Protein AF-A0A6N2K6D7-F1 (afdb_monomer_lite)

Structure (mmCIF, N/CA/C/O backbone):
data_AF-A0A6N2K6D7-F1
#
_entry.id   AF-A0A6N2K6D7-F1
#
loop_
_atom_site.group_PDB
_atom_site.id
_atom_site.type_symbol
_atom_site.label_atom_id
_atom_site.label_alt_id
_atom_site.label_comp_id
_atom_site.label_asym_id
_atom_site.label_entity_id
_atom_site.label_seq_id
_atom_site.pdbx_PDB_ins_code
_atom_site.Cartn_x
_atom_site.Cartn_y
_atom_site.Cartn_z
_atom_site.occupancy
_atom_site.B_iso_or_equiv
_atom_site.auth_seq_id
_atom_site.auth_comp_id
_atom_site.auth_asym_id
_atom_site.auth_atom_id
_atom_site.pdbx_PDB_model_num
ATOM 1 N N . MET A 1 1 ? 7.781 20.503 -32.971 1.00 40.53 1 MET A N 1
ATOM 2 C CA . MET A 1 1 ? 6.773 20.881 -31.968 1.00 40.53 1 MET A CA 1
ATOM 3 C C . MET A 1 1 ? 7.507 21.522 -30.807 1.00 40.53 1 MET A C 1
ATOM 5 O O . MET A 1 1 ? 8.327 20.863 -30.179 1.00 40.53 1 MET A O 1
ATOM 9 N N . THR A 1 2 ? 7.338 22.824 -30.613 1.00 32.34 2 THR A N 1
ATOM 10 C CA . THR A 1 2 ? 7.992 23.568 -29.524 1.00 32.34 2 THR A CA 1
ATOM 11 C C . THR A 1 2 ? 7.182 23.429 -28.230 1.00 32.34 2 THR A C 1
ATOM 13 O O . THR A 1 2 ? 5.975 23.214 -28.271 1.00 32.34 2 THR A O 1
ATOM 16 N N . MET A 1 3 ? 7.815 23.563 -27.060 1.00 35.16 3 MET A N 1
ATOM 17 C CA . MET A 1 3 ? 7.154 23.449 -25.742 1.00 35.16 3 MET A CA 1
ATOM 18 C C . MET A 1 3 ? 5.963 24.422 -25.580 1.00 35.16 3 MET A C 1
ATOM 20 O O . MET A 1 3 ? 5.020 24.144 -24.845 1.00 35.16 3 MET A O 1
ATOM 24 N N . LYS A 1 4 ? 5.963 25.522 -26.348 1.00 29.80 4 LYS A N 1
ATOM 25 C CA . LYS A 1 4 ? 4.856 26.482 -26.451 1.00 29.80 4 LYS A CA 1
ATOM 26 C C . LYS A 1 4 ? 3.631 25.904 -27.178 1.00 29.80 4 LYS A C 1
ATOM 28 O O . LYS A 1 4 ? 2.514 26.183 -26.771 1.00 29.80 4 LYS A O 1
ATOM 33 N N . GLU A 1 5 ? 3.822 25.054 -28.186 1.00 34.78 5 GLU A N 1
ATOM 34 C CA . GLU A 1 5 ? 2.738 24.364 -28.910 1.00 34.78 5 GLU A CA 1
ATOM 35 C C . GLU A 1 5 ? 2.160 23.184 -28.108 1.00 34.78 5 GLU A C 1
ATOM 37 O O . GLU A 1 5 ? 0.982 22.873 -28.243 1.00 34.78 5 GLU A O 1
ATOM 42 N N . PHE A 1 6 ? 2.950 22.564 -27.220 1.00 40.53 6 PHE A N 1
ATOM 43 C CA . PHE A 1 6 ? 2.467 21.524 -26.297 1.00 40.53 6 PHE A CA 1
ATOM 44 C C . PHE A 1 6 ? 1.603 22.110 -25.160 1.00 40.53 6 PHE A C 1
ATOM 46 O O . PHE A 1 6 ? 0.633 21.487 -24.739 1.00 40.53 6 PHE A O 1
ATOM 53 N N . LEU A 1 7 ? 1.919 23.330 -24.702 1.00 35.28 7 LEU A N 1
ATOM 54 C CA . LEU A 1 7 ? 1.178 24.056 -23.658 1.00 35.28 7 LEU A CA 1
ATOM 55 C C . LEU A 1 7 ? 0.026 24.935 -24.185 1.00 35.28 7 LEU A C 1
ATOM 57 O O . LEU A 1 7 ? -0.863 25.263 -23.410 1.00 35.28 7 LEU A O 1
ATOM 61 N N . MET A 1 8 ? 0.021 25.334 -25.464 1.00 27.66 8 MET A N 1
ATOM 62 C CA . MET A 1 8 ? -1.064 26.133 -26.073 1.00 27.66 8 MET A CA 1
ATOM 63 C C . MET A 1 8 ? -2.051 25.316 -26.914 1.00 27.66 8 MET A C 1
ATOM 65 O O . MET A 1 8 ? -2.979 25.876 -27.496 1.00 27.66 8 MET A O 1
ATOM 69 N N . CYS A 1 9 ? -1.902 23.993 -26.954 1.00 25.78 9 CYS A N 1
ATOM 70 C CA . CYS A 1 9 ? -3.007 23.137 -27.362 1.00 25.78 9 CYS A CA 1
ATOM 71 C C . CYS A 1 9 ? -4.164 23.371 -26.361 1.00 25.78 9 CYS A C 1
ATOM 73 O O . CYS A 1 9 ? -3.881 23.435 -25.160 1.00 25.78 9 CYS A O 1
ATOM 75 N N . PRO A 1 10 ? -5.448 23.455 -26.769 1.00 28.27 10 PRO A N 1
ATOM 76 C CA . PRO A 1 10 ? -6.594 23.658 -25.858 1.00 28.27 10 PRO A CA 1
ATOM 77 C C . PRO A 1 10 ? -6.754 22.586 -24.755 1.00 28.27 10 PRO A C 1
ATOM 79 O O . PRO A 1 10 ? -7.702 22.606 -23.982 1.00 28.27 10 PRO A O 1
ATOM 82 N N . VAL A 1 11 ? -5.812 21.649 -24.676 1.00 35.25 11 VAL A N 1
ATOM 83 C CA . VAL A 1 11 ? -5.705 20.513 -23.764 1.00 35.25 11 VAL A CA 1
ATOM 84 C C . VAL A 1 11 ? -4.990 20.886 -22.444 1.00 35.25 11 VAL A C 1
ATOM 86 O O . VAL A 1 11 ? -4.997 20.110 -21.494 1.00 35.25 11 VAL A O 1
ATOM 89 N N . ALA A 1 12 ? -4.395 22.081 -22.322 1.00 31.38 12 ALA A N 1
ATOM 90 C CA . ALA A 1 12 ? -3.580 22.466 -21.157 1.00 31.38 12 ALA A CA 1
ATOM 91 C C . ALA A 1 12 ? -4.345 23.111 -19.975 1.00 31.38 12 ALA A C 1
ATOM 93 O O . ALA A 1 12 ? -3.724 23.542 -19.003 1.00 31.38 12 ALA A O 1
ATOM 94 N N . HIS A 1 13 ? -5.681 23.165 -20.011 1.00 26.70 13 HIS A N 1
ATOM 95 C CA . HIS A 1 13 ? -6.521 23.467 -18.831 1.00 26.70 13 HIS A CA 1
ATOM 96 C C . HIS A 1 13 ? -7.320 22.260 -18.327 1.00 26.70 13 HIS A C 1
ATOM 98 O O . HIS A 1 13 ? -8.052 22.359 -17.347 1.00 26.70 13 HIS A O 1
ATOM 104 N N . SER A 1 14 ? -7.120 21.096 -18.944 1.00 27.86 14 SER A N 1
ATOM 105 C CA . SER A 1 14 ? -7.799 19.863 -18.570 1.00 27.86 14 SER A CA 1
ATOM 106 C C . SER A 1 14 ? -7.084 18.656 -19.176 1.00 27.86 14 SER A C 1
ATOM 108 O O . SER A 1 14 ? -7.626 17.984 -20.051 1.00 27.86 14 SER A O 1
ATOM 110 N N . PHE A 1 15 ? -5.915 18.281 -18.643 1.00 33.88 15 PHE A N 1
ATOM 111 C CA . PHE A 1 15 ? -5.518 16.862 -18.651 1.00 33.88 15 PHE A CA 1
ATOM 112 C C . PHE A 1 15 ? -6.304 16.122 -17.552 1.00 33.88 15 PHE A C 1
ATOM 114 O O . PHE A 1 15 ? -5.775 15.550 -16.605 1.00 33.88 15 PHE A O 1
ATOM 121 N N . SER A 1 16 ? -7.624 16.203 -17.698 1.00 33.06 16 SER A N 1
ATOM 122 C CA . SER A 1 16 ? -8.666 15.444 -17.024 1.00 33.06 16 SER A CA 1
ATOM 123 C C . SER A 1 16 ? -9.693 15.056 -18.094 1.00 33.06 16 SER A C 1
ATOM 125 O O . SER A 1 16 ? -10.855 15.431 -18.015 1.00 33.06 16 SER A O 1
ATOM 127 N N . SER A 1 17 ? -9.269 14.401 -19.175 1.00 32.12 17 SER A N 1
ATOM 128 C CA . SER A 1 17 ? -10.201 13.729 -20.091 1.00 32.12 17 SER A CA 1
ATOM 129 C C . SER A 1 17 ? -9.484 12.711 -20.984 1.00 32.12 17 SER A C 1
ATOM 131 O O . SER A 1 17 ? -8.610 13.044 -21.775 1.00 32.12 17 SER A O 1
ATOM 133 N N . SER A 1 18 ? -9.862 11.445 -20.788 1.00 33.22 18 SER A N 1
ATOM 134 C CA . SER A 1 18 ? -9.922 10.368 -21.786 1.00 33.22 18 SER A CA 1
ATOM 135 C C . SER A 1 18 ? -8.727 10.156 -22.734 1.00 33.22 18 SER A C 1
ATOM 137 O O . SER A 1 18 ? -8.825 10.404 -23.933 1.00 33.22 18 SER A O 1
ATOM 139 N N . CYS A 1 19 ? -7.656 9.532 -22.242 1.00 31.97 19 CYS A N 1
ATOM 140 C CA . CYS A 1 19 ? -7.083 8.413 -23.001 1.00 31.97 19 CYS A CA 1
ATOM 141 C C . CYS A 1 19 ? -7.911 7.178 -22.609 1.00 31.97 19 CYS A C 1
ATOM 143 O O . CYS A 1 19 ? -8.243 7.039 -21.429 1.00 31.97 19 CYS A O 1
ATOM 145 N N . SER A 1 20 ? -8.312 6.332 -23.558 1.00 34.91 20 SER A N 1
ATOM 146 C CA . SER A 1 20 ? -9.101 5.127 -23.266 1.00 34.91 20 SER A CA 1
ATOM 147 C C . SER A 1 20 ? -8.411 4.303 -22.155 1.00 34.91 20 SER A C 1
ATOM 149 O O . SER A 1 20 ? -7.204 4.056 -22.189 1.00 34.91 20 SER A O 1
ATOM 151 N N . THR A 1 21 ? -9.143 3.924 -21.103 1.00 48.22 21 THR A N 1
ATOM 152 C CA . THR A 1 21 ? -8.559 3.285 -19.902 1.00 48.22 21 THR A CA 1
ATOM 153 C C . THR A 1 21 ? -8.051 1.862 -20.159 1.00 48.22 21 THR A C 1
ATOM 155 O O . THR A 1 21 ? -7.285 1.329 -19.358 1.00 48.22 21 THR A O 1
ATOM 158 N N . SER A 1 22 ? -8.439 1.242 -21.278 1.00 46.94 22 SER A N 1
ATOM 159 C CA . SER A 1 22 ? -7.977 -0.085 -21.697 1.00 46.94 22 SER A CA 1
ATOM 160 C C . SER A 1 22 ? -6.625 -0.077 -22.419 1.00 46.94 22 SER A C 1
ATOM 162 O O . SER A 1 22 ? -5.945 -1.093 -22.394 1.00 46.94 22 SER A O 1
ATOM 164 N N . GLU A 1 23 ? -6.204 1.039 -23.028 1.00 57.62 23 GLU A N 1
ATOM 165 C CA . GLU A 1 23 ? -4.897 1.154 -23.715 1.00 57.62 23 GLU A CA 1
ATOM 166 C C . GLU A 1 23 ? -3.790 1.723 -22.809 1.00 57.62 23 GLU A C 1
ATOM 168 O O . GLU A 1 23 ? -2.621 1.809 -23.193 1.00 57.62 23 GLU A O 1
ATOM 173 N N . ALA A 1 24 ? -4.144 2.122 -21.585 1.00 78.69 24 ALA A N 1
ATOM 174 C CA . ALA A 1 24 ? -3.210 2.701 -20.627 1.00 78.69 24 ALA A CA 1
ATOM 175 C C . ALA A 1 24 ? -2.300 1.659 -19.952 1.00 78.69 24 ALA A C 1
ATOM 177 O O . ALA A 1 24 ? -1.244 2.028 -19.430 1.00 78.69 24 ALA A O 1
ATOM 178 N N . ILE A 1 25 ? -2.706 0.385 -19.926 1.00 94.25 25 ILE A N 1
ATOM 179 C CA . ILE A 1 25 ? -2.010 -0.694 -19.219 1.00 94.25 25 ILE A CA 1
ATOM 180 C C . ILE A 1 25 ? -1.977 -1.938 -20.107 1.00 94.25 25 ILE A C 1
ATOM 182 O O . ILE A 1 25 ? -3.015 -2.538 -20.374 1.00 94.25 25 ILE A O 1
ATOM 186 N N . ASP A 1 26 ? -0.780 -2.343 -20.516 1.00 95.88 26 ASP A N 1
ATOM 187 C CA . ASP A 1 26 ? -0.538 -3.559 -21.293 1.00 95.88 26 ASP A CA 1
ATOM 188 C C . ASP A 1 26 ? 0.272 -4.548 -20.453 1.00 95.88 26 ASP A C 1
ATOM 190 O O . ASP A 1 26 ? 1.370 -4.223 -20.001 1.00 95.88 26 ASP A O 1
ATOM 194 N N . VAL A 1 27 ? -0.288 -5.732 -20.200 1.00 97.62 27 VAL A N 1
ATOM 195 C CA . VAL A 1 27 ? 0.275 -6.738 -19.289 1.00 97.62 27 VAL A CA 1
ATOM 196 C C . VAL A 1 27 ? 0.677 -7.975 -20.081 1.00 97.62 27 VAL A C 1
ATOM 198 O O . VAL A 1 27 ? -0.168 -8.661 -20.660 1.00 97.62 27 VAL A O 1
ATOM 201 N N . ASP A 1 28 ? 1.962 -8.303 -20.013 1.00 97.44 28 ASP A N 1
ATOM 202 C CA . ASP A 1 28 ? 2.569 -9.481 -20.615 1.00 97.44 28 ASP A CA 1
ATOM 203 C C . ASP A 1 28 ? 3.019 -10.443 -19.510 1.00 97.44 28 ASP A C 1
ATOM 205 O O . ASP A 1 28 ? 4.111 -10.340 -18.942 1.00 97.44 28 ASP A O 1
ATOM 209 N N . VAL A 1 29 ? 2.136 -11.392 -19.192 1.00 97.00 29 VAL A N 1
ATOM 210 C CA . VAL A 1 29 ? 2.371 -12.406 -18.155 1.00 97.00 29 VAL A CA 1
ATOM 211 C C . VAL A 1 29 ? 3.501 -13.361 -18.546 1.00 97.00 29 VAL A C 1
ATOM 213 O O . VAL A 1 29 ? 4.230 -13.814 -17.669 1.00 97.00 29 VAL A O 1
ATOM 216 N N . ALA A 1 30 ? 3.683 -13.648 -19.840 1.00 97.12 30 ALA A N 1
ATOM 217 C CA . ALA A 1 30 ? 4.713 -14.578 -20.301 1.00 97.12 30 ALA A CA 1
ATOM 218 C C . ALA A 1 30 ? 6.123 -14.029 -20.043 1.00 97.12 30 ALA A C 1
ATOM 220 O O . ALA A 1 30 ? 7.020 -14.783 -19.671 1.00 97.12 30 ALA A O 1
ATOM 221 N N . ASN A 1 31 ? 6.295 -12.714 -20.191 1.00 97.75 31 ASN A N 1
ATOM 222 C CA . ASN A 1 31 ? 7.552 -12.024 -19.908 1.00 97.75 31 ASN A CA 1
ATOM 223 C C . ASN A 1 31 ? 7.610 -11.391 -18.506 1.00 97.75 31 ASN A C 1
ATOM 225 O O . ASN A 1 31 ? 8.608 -10.753 -18.174 1.00 97.75 31 ASN A O 1
ATOM 229 N N . GLU A 1 32 ? 6.568 -11.558 -17.686 1.00 98.25 32 GLU A N 1
ATOM 230 C CA . GLU A 1 32 ? 6.439 -10.980 -16.341 1.00 98.25 32 GLU A CA 1
ATOM 231 C C . GLU A 1 32 ? 6.633 -9.453 -16.308 1.00 98.25 32 GLU A C 1
ATOM 233 O O . GLU A 1 32 ? 7.250 -8.895 -15.392 1.00 98.25 32 GLU A O 1
ATOM 238 N N . VAL A 1 33 ? 6.081 -8.748 -17.299 1.00 98.50 33 VAL A N 1
ATOM 239 C CA . VAL A 1 33 ? 6.184 -7.286 -17.410 1.00 98.50 33 VAL A CA 1
ATOM 240 C C . VAL A 1 33 ? 4.846 -6.633 -17.724 1.00 98.50 33 VAL A C 1
ATOM 242 O O . VAL A 1 33 ? 3.943 -7.253 -18.275 1.00 98.50 33 VAL A O 1
ATOM 245 N N . ALA A 1 34 ? 4.732 -5.344 -17.415 1.00 98.06 34 ALA A N 1
ATOM 246 C CA . ALA A 1 34 ? 3.636 -4.518 -17.901 1.00 98.06 34 ALA A CA 1
ATOM 247 C C . ALA A 1 34 ? 4.121 -3.119 -18.291 1.00 98.06 34 ALA A C 1
ATOM 249 O O . ALA A 1 34 ? 4.991 -2.548 -17.630 1.00 98.06 34 ALA A O 1
ATOM 250 N N . TRP A 1 35 ? 3.552 -2.554 -19.351 1.00 97.81 35 TRP A N 1
ATOM 251 C CA . TRP A 1 35 ? 3.649 -1.128 -19.649 1.00 97.81 35 TRP A CA 1
ATOM 252 C C . TRP A 1 35 ? 2.461 -0.403 -19.031 1.00 97.81 35 TRP A C 1
ATOM 254 O O . TRP A 1 35 ? 1.317 -0.773 -19.266 1.00 97.81 35 TRP A O 1
ATOM 264 N N . VAL A 1 36 ? 2.736 0.643 -18.256 1.00 96.44 36 VAL A N 1
ATOM 265 C CA . VAL A 1 36 ? 1.734 1.410 -17.511 1.00 96.44 36 VAL A CA 1
ATOM 266 C C . VAL A 1 36 ? 1.923 2.891 -17.800 1.00 96.44 36 VAL A C 1
ATOM 268 O O . VAL A 1 36 ? 2.974 3.461 -17.497 1.00 96.44 36 VAL A O 1
ATOM 271 N N . GLN A 1 37 ? 0.916 3.537 -18.378 1.00 93.12 37 GLN A N 1
ATOM 272 C CA . GLN A 1 37 ? 0.932 4.979 -18.608 1.00 93.12 37 GLN A CA 1
ATOM 273 C C . GLN A 1 37 ? 0.811 5.759 -17.289 1.00 93.12 37 GLN A C 1
ATOM 275 O O . GLN A 1 37 ? 0.137 5.343 -16.349 1.00 93.12 37 GLN A O 1
ATOM 280 N N . ALA A 1 38 ? 1.438 6.934 -17.219 1.00 89.06 38 ALA A N 1
ATOM 281 C CA . ALA A 1 38 ? 1.540 7.732 -15.996 1.00 89.06 38 ALA A CA 1
ATOM 282 C C . ALA A 1 38 ? 0.186 8.249 -15.466 1.00 89.06 38 ALA A C 1
ATOM 284 O O . ALA A 1 38 ? 0.077 8.556 -14.277 1.00 89.06 38 ALA A O 1
ATOM 285 N N . GLY A 1 39 ? -0.832 8.331 -16.331 1.00 86.69 39 GLY A N 1
ATOM 286 C CA . GLY A 1 39 ? -2.202 8.730 -15.986 1.00 86.69 39 GLY A CA 1
ATOM 287 C C . GLY A 1 39 ? -3.107 7.596 -15.484 1.00 86.69 39 GLY A C 1
ATOM 288 O O . GLY A 1 39 ? -4.285 7.847 -15.212 1.00 86.69 39 GLY A O 1
ATOM 289 N N . ALA A 1 40 ? -2.597 6.364 -15.393 1.00 90.94 40 ALA A N 1
ATOM 290 C CA . ALA A 1 40 ? -3.304 5.256 -14.759 1.00 90.94 40 ALA A CA 1
ATOM 291 C C . ALA A 1 40 ? -3.323 5.412 -13.229 1.00 90.94 40 ALA A C 1
ATOM 293 O O . ALA A 1 40 ? -2.442 6.057 -12.648 1.00 90.94 40 ALA A O 1
ATOM 294 N N . THR A 1 41 ? -4.305 4.805 -12.569 1.00 95.25 41 THR A N 1
ATOM 295 C CA . THR A 1 41 ? -4.355 4.683 -11.105 1.00 95.25 41 THR A CA 1
ATOM 296 C C . THR A 1 41 ? -3.816 3.328 -10.645 1.00 95.25 41 THR A C 1
ATOM 298 O O . THR A 1 41 ? -3.748 2.370 -11.416 1.00 95.25 41 THR A O 1
ATOM 301 N N . LEU A 1 42 ? -3.419 3.220 -9.374 1.00 95.75 42 LEU A N 1
ATOM 302 C CA . LEU A 1 42 ? -2.963 1.944 -8.812 1.00 95.75 42 LEU A CA 1
ATOM 303 C C . LEU A 1 42 ? -4.053 0.865 -8.866 1.00 95.75 42 LEU A C 1
ATOM 305 O O . LEU A 1 42 ? -3.750 -0.281 -9.180 1.00 95.75 42 LEU A O 1
ATOM 309 N N . GLY A 1 43 ? -5.313 1.233 -8.622 1.00 95.81 43 GLY A N 1
ATOM 310 C CA . GLY A 1 43 ? -6.457 0.327 -8.718 1.00 95.81 43 GLY A CA 1
ATOM 311 C C . GLY A 1 43 ? -6.606 -0.285 -10.111 1.00 95.81 43 GLY A C 1
ATOM 312 O O . GLY A 1 43 ? -6.743 -1.502 -10.228 1.00 95.81 43 GLY A O 1
ATOM 313 N N . GLU A 1 44 ? -6.464 0.527 -11.164 1.00 96.56 44 GLU A N 1
ATOM 314 C CA . GLU A 1 44 ? -6.452 0.049 -12.551 1.00 96.56 44 GLU A CA 1
ATOM 315 C C . GLU A 1 44 ? -5.285 -0.919 -12.802 1.00 96.56 44 GLU A C 1
ATOM 317 O O . GLU A 1 44 ? -5.486 -1.975 -13.399 1.00 96.56 44 GLU A O 1
ATOM 322 N N . VAL A 1 45 ? -4.077 -0.613 -12.309 1.00 97.44 45 VAL A N 1
ATOM 323 C CA . VAL A 1 45 ? -2.902 -1.500 -12.439 1.00 97.44 45 VAL A CA 1
ATOM 324 C C . VAL A 1 45 ? -3.148 -2.850 -11.770 1.00 97.44 45 VAL A C 1
ATOM 326 O O . VAL A 1 45 ? -2.927 -3.890 -12.390 1.00 97.44 45 VAL A O 1
ATOM 329 N N . TYR A 1 46 ? -3.631 -2.849 -10.528 1.00 98.25 46 TYR A N 1
ATOM 330 C CA . TYR A 1 46 ? -3.913 -4.077 -9.785 1.00 98.25 46 TYR A CA 1
ATOM 331 C C . TYR A 1 46 ? -4.981 -4.922 -10.470 1.00 98.25 46 TYR A C 1
ATOM 333 O O . TYR A 1 46 ? -4.776 -6.121 -10.670 1.00 98.25 46 TYR A O 1
ATOM 341 N N . TYR A 1 47 ? -6.078 -4.286 -10.885 1.00 97.50 47 TYR A N 1
ATOM 342 C CA . TYR A 1 47 ? -7.170 -4.951 -11.580 1.00 97.50 47 TYR A CA 1
ATOM 343 C C . TYR A 1 47 ? -6.694 -5.596 -12.886 1.00 97.50 47 TYR A C 1
ATOM 345 O O . TYR A 1 47 ? -6.929 -6.780 -13.104 1.00 97.50 47 TYR A O 1
ATOM 353 N N . ARG A 1 48 ? -5.966 -4.856 -13.735 1.00 97.50 48 ARG A N 1
ATOM 354 C CA . ARG A 1 48 ? -5.513 -5.350 -15.049 1.00 97.50 48 ARG A CA 1
ATOM 355 C C . ARG A 1 48 ? -4.491 -6.479 -14.948 1.00 97.50 48 ARG A C 1
ATOM 357 O O . ARG A 1 48 ? -4.522 -7.393 -15.768 1.00 97.50 48 ARG A O 1
ATOM 364 N N . ILE A 1 49 ? -3.608 -6.457 -13.948 1.00 97.62 49 ILE A N 1
ATOM 365 C CA . ILE A 1 49 ? -2.677 -7.571 -13.706 1.00 97.62 49 ILE A CA 1
ATOM 366 C C . ILE A 1 49 ? -3.457 -8.824 -13.296 1.00 97.62 49 ILE A C 1
ATOM 368 O O . ILE A 1 49 ? -3.275 -9.884 -13.897 1.00 97.62 49 ILE A O 1
ATOM 372 N N . ALA A 1 50 ? -4.359 -8.695 -12.321 1.00 96.50 50 ALA A N 1
ATOM 373 C CA . ALA A 1 50 ? -5.128 -9.822 -11.805 1.00 96.50 50 ALA A CA 1
ATOM 374 C C . ALA A 1 50 ? -6.145 -10.379 -12.820 1.00 96.50 50 ALA A C 1
ATOM 376 O O . ALA A 1 50 ? -6.411 -11.582 -12.818 1.00 96.50 50 ALA A O 1
ATOM 377 N N . GLU A 1 51 ? -6.664 -9.531 -13.715 1.00 96.06 51 GLU A N 1
ATOM 378 C CA . GLU A 1 51 ? -7.501 -9.913 -14.861 1.00 96.06 51 GLU A CA 1
ATOM 379 C C . GLU A 1 51 ? -6.748 -10.843 -15.823 1.00 96.06 51 GLU A C 1
ATOM 381 O O . GLU A 1 51 ? -7.332 -11.787 -16.353 1.00 96.06 51 GLU A O 1
ATOM 386 N N . LYS A 1 52 ? -5.439 -10.626 -16.020 1.00 96.62 52 LYS A N 1
ATOM 387 C CA . LYS A 1 52 ? -4.600 -11.519 -16.835 1.00 96.62 52 LYS A CA 1
ATOM 388 C C . LYS A 1 52 ? -4.143 -12.762 -16.081 1.00 96.62 52 LYS A C 1
ATOM 390 O O . LYS A 1 52 ? -4.043 -13.828 -16.684 1.00 96.62 52 LYS A O 1
ATOM 395 N N . SER A 1 53 ? -3.811 -12.638 -14.797 1.00 96.69 53 SER A N 1
ATOM 396 C CA . SER A 1 53 ? -3.413 -13.775 -13.969 1.00 96.69 53 SER A CA 1
ATOM 397 C C . SER A 1 53 ? -3.506 -13.468 -12.479 1.00 96.69 53 SER A C 1
ATOM 399 O O . SER A 1 53 ? -2.881 -12.537 -11.978 1.00 96.69 53 SER A O 1
ATOM 401 N N . ARG A 1 54 ? -4.191 -14.346 -11.739 1.00 95.56 54 ARG A N 1
ATOM 402 C CA . ARG A 1 54 ? -4.300 -14.282 -10.270 1.00 95.56 54 ARG A CA 1
ATOM 403 C C . ARG A 1 54 ? -2.996 -14.613 -9.536 1.00 95.56 54 ARG A C 1
ATOM 405 O O . ARG A 1 54 ? -2.907 -14.387 -8.336 1.00 95.56 54 ARG A O 1
ATOM 412 N N . ALA A 1 55 ? -1.995 -15.141 -10.241 1.00 96.94 55 ALA A N 1
ATOM 413 C CA . ALA A 1 55 ? -0.695 -15.504 -9.674 1.00 96.94 55 ALA A CA 1
ATOM 414 C C . ALA A 1 55 ? 0.309 -14.338 -9.662 1.00 96.94 55 ALA A C 1
ATOM 416 O O . ALA A 1 55 ? 1.473 -14.538 -9.298 1.00 96.94 55 ALA A O 1
ATOM 417 N N . TYR A 1 56 ? -0.108 -13.143 -10.092 1.00 98.12 56 TYR A N 1
ATOM 418 C CA . TYR A 1 56 ? 0.740 -11.960 -10.156 1.00 98.12 56 TYR A CA 1
ATOM 419 C C . TYR A 1 56 ? 0.095 -10.739 -9.501 1.00 98.12 56 TYR A C 1
ATOM 421 O O . TYR A 1 56 ? -1.123 -10.586 -9.467 1.00 98.12 56 TYR A O 1
ATOM 429 N N . GLY A 1 57 ? 0.952 -9.854 -9.006 1.00 97.31 57 GLY A N 1
ATOM 430 C CA . GLY A 1 57 ? 0.600 -8.546 -8.474 1.00 97.31 57 GLY A CA 1
ATOM 431 C C . GLY A 1 57 ? 1.725 -7.541 -8.709 1.00 97.31 57 GLY A C 1
ATOM 432 O O . GLY A 1 57 ? 2.665 -7.795 -9.468 1.00 97.31 57 GLY A O 1
ATOM 433 N N . PHE A 1 58 ? 1.649 -6.390 -8.042 1.00 98.38 58 PHE A N 1
ATOM 434 C CA . PHE A 1 58 ? 2.693 -5.369 -8.111 1.00 98.38 58 PHE A CA 1
ATOM 435 C C . PHE A 1 58 ? 2.866 -4.642 -6.765 1.00 98.38 58 PHE A C 1
ATOM 437 O O . PHE A 1 58 ? 1.861 -4.264 -6.159 1.00 98.38 58 PHE A O 1
ATOM 444 N N . PRO A 1 59 ? 4.105 -4.436 -6.269 1.00 97.12 59 PRO A N 1
ATOM 445 C CA . PRO A 1 59 ? 4.344 -3.765 -4.995 1.00 97.12 59 PRO A CA 1
ATOM 446 C C . PRO A 1 59 ? 4.198 -2.243 -5.123 1.00 97.12 59 PRO A C 1
ATOM 448 O O . PRO A 1 59 ? 5.132 -1.530 -5.493 1.00 97.12 59 PRO A O 1
ATOM 451 N N . ALA A 1 60 ? 3.013 -1.731 -4.799 1.00 95.94 60 ALA A N 1
ATOM 452 C CA . ALA A 1 60 ? 2.712 -0.302 -4.760 1.00 95.94 60 ALA A CA 1
ATOM 453 C C . ALA A 1 60 ? 1.762 0.045 -3.597 1.00 95.94 60 ALA A C 1
ATOM 455 O O . ALA A 1 60 ? 1.477 -0.780 -2.729 1.00 95.94 60 ALA A O 1
ATOM 456 N N . GLY A 1 61 ? 1.331 1.303 -3.523 1.00 91.00 61 GLY A N 1
ATOM 457 C CA . GLY A 1 61 ? 0.522 1.838 -2.430 1.00 91.00 61 GLY A CA 1
ATOM 458 C C . GLY A 1 61 ? -0.862 1.208 -2.282 1.00 91.00 61 GLY A C 1
ATOM 459 O O . GLY A 1 61 ? -1.464 0.721 -3.231 1.00 91.00 61 GLY A O 1
ATOM 460 N N . VAL A 1 62 ? -1.401 1.286 -1.067 1.00 91.50 62 VAL A N 1
ATOM 461 C CA . VAL A 1 62 ? -2.711 0.703 -0.725 1.00 91.50 62 VAL A CA 1
ATOM 462 C C . VAL A 1 62 ? -3.907 1.523 -1.223 1.00 91.50 62 VAL A C 1
ATOM 464 O O . VAL A 1 62 ? -5.015 1.014 -1.257 1.00 91.50 62 VAL A O 1
ATOM 467 N N . CYS A 1 63 ? -3.706 2.789 -1.605 1.00 89.94 63 CYS A N 1
ATOM 468 C CA . CYS A 1 63 ? -4.779 3.688 -2.035 1.00 89.94 63 CYS A CA 1
ATOM 469 C C . CYS A 1 63 ? -5.044 3.543 -3.550 1.00 89.94 63 CYS A C 1
ATOM 471 O O . CYS A 1 63 ? -4.200 3.994 -4.333 1.00 89.94 63 CYS A O 1
ATOM 473 N N . PRO A 1 64 ? -6.197 3.004 -3.997 1.00 91.88 64 PRO A N 1
ATOM 474 C CA . PRO A 1 64 ? -6.405 2.651 -5.406 1.00 91.88 64 PRO A CA 1
ATOM 475 C C . PRO A 1 64 ? -6.437 3.850 -6.356 1.00 91.88 64 PRO A C 1
ATOM 477 O O . PRO A 1 64 ? -5.976 3.749 -7.486 1.00 91.88 64 PRO A O 1
ATOM 480 N N . THR A 1 65 ? -6.922 5.007 -5.902 1.00 91.19 65 THR A N 1
ATOM 481 C CA . THR A 1 65 ? -7.070 6.215 -6.734 1.00 91.19 65 THR A CA 1
ATOM 482 C C . THR A 1 65 ? -5.775 7.006 -6.928 1.00 91.19 65 THR A C 1
ATOM 484 O O . THR A 1 65 ? -5.759 7.999 -7.654 1.00 91.19 65 THR A O 1
ATOM 487 N N . VAL A 1 66 ? -4.671 6.596 -6.294 1.00 89.00 66 VAL A N 1
ATOM 488 C CA . VAL A 1 66 ? -3.376 7.263 -6.463 1.00 89.00 66 VAL A CA 1
ATOM 489 C C . VAL A 1 66 ? -2.870 7.052 -7.890 1.00 89.00 66 VAL A C 1
ATOM 491 O O . VAL A 1 66 ? -2.819 5.927 -8.382 1.00 89.00 66 VAL A O 1
ATOM 494 N N . GLY A 1 67 ? -2.471 8.142 -8.547 1.00 90.75 67 GLY A N 1
ATOM 495 C CA . GLY A 1 67 ? -1.918 8.108 -9.900 1.00 90.75 67 GLY A CA 1
ATOM 496 C C . GLY A 1 67 ? -0.502 7.531 -9.953 1.00 90.75 67 GLY A C 1
ATOM 497 O O . GLY A 1 67 ? 0.361 7.874 -9.137 1.00 90.75 67 GLY A O 1
ATOM 498 N N . VAL A 1 68 ? -0.247 6.698 -10.960 1.00 90.00 68 VAL A N 1
ATOM 499 C CA . VAL A 1 68 ? 1.027 6.004 -11.185 1.00 90.00 68 VAL A CA 1
ATOM 500 C C . VAL A 1 68 ? 2.188 6.982 -11.368 1.00 90.00 68 VAL A C 1
ATOM 502 O O . VAL A 1 68 ? 3.234 6.792 -10.754 1.00 90.00 68 VAL A O 1
ATOM 505 N N . GLY A 1 69 ? 2.014 8.054 -12.150 1.00 86.75 69 GLY A N 1
ATOM 506 C CA . GLY A 1 69 ? 3.088 9.007 -12.457 1.00 86.75 69 GLY A CA 1
ATOM 507 C C . GLY A 1 69 ? 3.752 9.605 -11.213 1.00 86.75 69 GLY A C 1
ATOM 508 O O . GLY A 1 69 ? 4.976 9.578 -11.064 1.00 86.75 69 GLY A O 1
ATOM 509 N N . GLY A 1 70 ? 2.942 10.097 -10.273 1.00 85.12 70 GLY A N 1
ATOM 510 C CA . GLY A 1 70 ? 3.441 10.619 -8.999 1.00 85.12 70 GLY A CA 1
ATOM 511 C C . GLY A 1 70 ? 3.959 9.516 -8.074 1.00 85.12 70 GLY A C 1
ATOM 512 O O . GLY A 1 70 ? 5.011 9.670 -7.457 1.00 85.12 70 GLY A O 1
ATOM 513 N N . HIS A 1 71 ? 3.251 8.384 -8.000 1.00 88.31 71 HIS A N 1
ATOM 514 C CA . HIS A 1 71 ? 3.607 7.290 -7.099 1.00 88.31 71 HIS A CA 1
ATOM 515 C C . HIS A 1 71 ? 4.955 6.650 -7.448 1.00 88.31 71 HIS A C 1
ATOM 517 O O . HIS A 1 71 ? 5.828 6.536 -6.589 1.00 88.31 71 HIS A O 1
ATOM 523 N N . PHE A 1 72 ? 5.138 6.270 -8.714 1.00 92.06 72 PHE A N 1
ATOM 524 C CA . PHE A 1 72 ? 6.338 5.585 -9.191 1.00 92.06 72 PHE A CA 1
ATOM 525 C C . PHE A 1 72 ? 7.532 6.525 -9.228 1.00 92.06 72 PHE A C 1
ATOM 527 O O . PHE A 1 72 ? 8.635 6.120 -8.887 1.00 92.06 72 PHE A O 1
ATOM 534 N N . SER A 1 73 ? 7.342 7.801 -9.558 1.00 87.75 73 SER A N 1
ATOM 535 C CA . SER A 1 73 ? 8.470 8.732 -9.553 1.00 87.75 73 SER A CA 1
ATOM 536 C C . SER A 1 73 ? 8.966 9.101 -8.148 1.00 87.75 73 SER A C 1
ATOM 538 O O . SER A 1 73 ? 10.118 9.507 -8.005 1.00 87.75 73 SER A O 1
ATOM 540 N N . GLY A 1 74 ? 8.134 8.936 -7.113 1.00 87.19 74 GLY A N 1
ATOM 541 C CA . GLY A 1 74 ? 8.461 9.229 -5.711 1.00 87.19 74 GLY A CA 1
ATOM 542 C C . GLY A 1 74 ? 8.863 8.017 -4.857 1.00 87.19 74 GLY A C 1
ATOM 543 O O . GLY A 1 74 ? 8.996 8.151 -3.640 1.00 87.19 74 GLY A O 1
ATOM 544 N N . GLY A 1 75 ? 9.015 6.828 -5.449 1.00 88.62 75 GLY A N 1
ATOM 545 C CA . GLY A 1 75 ? 9.377 5.591 -4.744 1.00 88.62 75 GLY A CA 1
ATOM 546 C C . GLY A 1 75 ? 8.247 4.561 -4.724 1.00 88.62 75 GLY A C 1
ATOM 547 O O . GLY A 1 75 ? 8.384 3.490 -5.306 1.00 88.62 75 GLY A O 1
ATOM 548 N N . GLY A 1 76 ? 7.134 4.900 -4.070 1.00 89.62 76 GLY A N 1
ATOM 549 C CA . GLY A 1 76 ? 5.940 4.053 -3.989 1.00 89.62 76 GLY A CA 1
ATOM 550 C C . GLY A 1 76 ? 6.083 2.869 -3.027 1.00 89.62 76 GLY A C 1
ATOM 551 O O . GLY A 1 76 ? 6.623 1.827 -3.381 1.00 89.62 76 GLY A O 1
ATOM 552 N N . TYR A 1 77 ? 5.611 3.026 -1.787 1.00 90.81 77 TYR A N 1
ATOM 553 C CA . TYR A 1 77 ? 5.644 1.964 -0.772 1.00 90.81 77 TYR A CA 1
ATOM 554 C C . TYR A 1 77 ? 4.253 1.380 -0.528 1.00 90.81 77 TYR A C 1
ATOM 556 O O . TYR A 1 77 ? 3.252 2.086 -0.666 1.00 90.81 77 TYR A O 1
ATOM 564 N N . GLY A 1 78 ? 4.209 0.117 -0.104 1.00 89.81 78 GLY A N 1
ATOM 565 C CA . GLY A 1 78 ? 2.980 -0.632 0.136 1.00 89.81 78 GLY A CA 1
ATOM 566 C C . GLY A 1 78 ? 3.139 -1.761 1.148 1.00 89.81 78 GLY A C 1
ATOM 567 O O . GLY A 1 78 ? 4.189 -1.925 1.767 1.00 89.81 78 GLY A O 1
ATOM 568 N N . ASN A 1 79 ? 2.084 -2.557 1.292 1.00 91.31 79 ASN A N 1
ATOM 569 C CA . ASN A 1 79 ? 2.000 -3.692 2.218 1.00 91.31 79 ASN A CA 1
ATOM 570 C C . ASN A 1 79 ? 2.771 -4.945 1.754 1.00 91.31 79 ASN A C 1
ATOM 572 O O . ASN A 1 79 ? 2.829 -5.928 2.479 1.00 91.31 79 ASN A O 1
ATOM 576 N N . THR A 1 80 ? 3.402 -4.918 0.580 1.00 93.62 80 THR A N 1
ATOM 577 C CA . THR A 1 80 ? 4.278 -5.994 0.080 1.00 93.62 80 THR A CA 1
ATOM 578 C C . THR A 1 80 ? 5.749 -5.570 -0.013 1.00 93.62 80 THR A C 1
ATOM 580 O O . THR A 1 80 ? 6.592 -6.326 -0.500 1.00 93.62 80 THR A O 1
ATOM 583 N N . MET A 1 81 ? 6.096 -4.379 0.500 1.00 92.00 81 MET A N 1
ATOM 584 C CA . MET A 1 81 ? 7.444 -3.817 0.348 1.00 92.00 81 MET A CA 1
ATOM 585 C C . MET A 1 81 ? 8.539 -4.614 1.062 1.00 92.00 81 MET A C 1
ATOM 587 O O . MET A 1 81 ? 9.679 -4.634 0.607 1.00 92.00 81 MET A O 1
ATOM 591 N N . ARG A 1 82 ? 8.199 -5.308 2.156 1.00 91.44 82 ARG A N 1
ATOM 592 C CA . ARG A 1 82 ? 9.143 -6.179 2.875 1.00 91.44 82 ARG A CA 1
ATOM 593 C C . ARG A 1 82 ? 9.523 -7.421 2.067 1.00 91.44 82 ARG A C 1
ATOM 595 O O . ARG A 1 82 ? 10.597 -7.958 2.289 1.00 91.44 82 ARG A O 1
ATOM 602 N N . LYS A 1 83 ? 8.699 -7.830 1.096 1.00 94.44 83 LYS A N 1
ATOM 603 C CA . LYS A 1 83 ? 8.990 -8.966 0.213 1.00 94.44 83 LYS A CA 1
ATOM 604 C C . LYS A 1 83 ? 9.648 -8.548 -1.100 1.00 94.44 83 LYS A C 1
ATOM 606 O O . LYS A 1 83 ? 10.579 -9.206 -1.555 1.00 94.44 83 LYS A O 1
ATOM 611 N N . TYR A 1 84 ? 9.169 -7.463 -1.710 1.00 96.00 84 TYR A N 1
ATOM 612 C CA . TYR A 1 84 ? 9.537 -7.096 -3.087 1.00 96.00 84 TYR A CA 1
ATOM 613 C C . TYR A 1 84 ? 10.191 -5.716 -3.237 1.00 96.00 84 TYR A C 1
ATOM 615 O O . TYR A 1 84 ? 10.544 -5.337 -4.352 1.00 96.00 84 TYR A O 1
ATOM 623 N N . GLY A 1 85 ? 10.371 -4.961 -2.152 1.00 94.19 85 GLY A N 1
ATOM 624 C CA . GLY A 1 85 ? 10.849 -3.580 -2.208 1.00 94.19 85 GLY A CA 1
ATOM 625 C C . GLY A 1 85 ? 9.758 -2.577 -2.602 1.00 94.19 85 GLY A C 1
ATOM 626 O O . GLY A 1 85 ? 8.562 -2.859 -2.545 1.00 94.19 85 GLY A O 1
ATOM 627 N N . LEU A 1 86 ? 10.170 -1.371 -2.980 1.00 94.69 86 LEU A N 1
ATOM 628 C CA . LEU A 1 86 ? 9.277 -0.317 -3.463 1.00 94.69 86 LEU A CA 1
ATOM 629 C C . LEU A 1 86 ? 8.869 -0.556 -4.923 1.00 94.69 86 LEU A C 1
ATOM 631 O O . LEU A 1 86 ? 9.493 -1.338 -5.647 1.00 94.69 86 LEU A O 1
ATOM 635 N N . SER A 1 87 ? 7.879 0.203 -5.398 1.00 96.44 87 SER A N 1
ATOM 636 C CA . SER A 1 87 ? 7.492 0.208 -6.813 1.00 96.44 87 SER A CA 1
ATOM 637 C C . SER A 1 87 ? 8.688 0.489 -7.717 1.00 96.44 87 SER A C 1
ATOM 639 O O . SER A 1 87 ? 8.889 -0.214 -8.703 1.00 96.44 87 SER A O 1
ATOM 641 N N . VAL A 1 88 ? 9.530 1.464 -7.349 1.00 95.88 88 VAL A N 1
ATOM 642 C CA . VAL A 1 88 ? 10.722 1.850 -8.127 1.00 95.88 88 VAL A CA 1
ATOM 643 C C . VAL A 1 88 ? 11.768 0.758 -8.288 1.00 95.88 88 VAL A C 1
ATOM 645 O O . VAL A 1 88 ? 12.491 0.766 -9.284 1.00 95.88 88 VAL A O 1
ATOM 648 N N . ASP A 1 89 ? 11.839 -0.186 -7.353 1.00 97.00 89 ASP A N 1
ATOM 649 C CA . ASP A 1 89 ? 12.790 -1.301 -7.425 1.00 97.00 89 ASP A CA 1
ATOM 650 C C . ASP A 1 89 ? 12.356 -2.339 -8.470 1.00 97.00 89 ASP A C 1
ATOM 652 O O . ASP A 1 89 ? 13.144 -3.178 -8.897 1.00 97.00 89 ASP A O 1
ATOM 656 N N . ASN A 1 90 ? 11.102 -2.248 -8.920 1.00 97.88 90 ASN A N 1
ATOM 657 C CA . ASN A 1 90 ? 10.492 -3.126 -9.907 1.00 97.88 90 ASN A CA 1
ATOM 658 C C . ASN A 1 90 ? 10.236 -2.403 -11.246 1.00 97.88 90 ASN A C 1
ATOM 660 O O . ASN A 1 90 ? 9.578 -2.953 -12.125 1.00 97.88 90 ASN A O 1
ATOM 664 N N . ILE A 1 91 ? 10.763 -1.185 -11.440 1.00 97.94 91 ILE A N 1
ATOM 665 C CA . ILE A 1 91 ? 10.718 -0.462 -12.723 1.00 97.94 91 ILE A CA 1
ATOM 666 C C . ILE A 1 91 ? 11.967 -0.794 -13.538 1.00 97.94 91 ILE A C 1
ATOM 668 O O . ILE A 1 91 ? 13.095 -0.599 -13.081 1.00 97.94 91 ILE A O 1
ATOM 672 N N . ILE A 1 92 ? 11.766 -1.240 -14.777 1.00 98.00 92 ILE A N 1
ATOM 673 C CA . ILE A 1 92 ? 12.842 -1.697 -15.667 1.00 98.00 92 ILE A CA 1
ATOM 674 C C . ILE A 1 92 ? 13.049 -0.801 -16.896 1.00 98.00 92 ILE A C 1
ATOM 676 O O . ILE A 1 92 ? 14.126 -0.843 -17.488 1.00 98.00 92 ILE A O 1
ATOM 680 N N . ASP A 1 93 ? 12.063 0.024 -17.256 1.00 98.38 93 ASP A N 1
ATOM 681 C CA . ASP A 1 93 ? 12.143 1.019 -18.337 1.00 98.38 93 ASP A CA 1
ATOM 682 C C . ASP A 1 93 ? 11.134 2.158 -18.084 1.00 98.38 93 ASP A C 1
ATOM 684 O O . ASP A 1 93 ? 10.240 2.035 -17.242 1.00 98.38 93 ASP A O 1
ATOM 688 N N . ALA A 1 94 ? 11.259 3.269 -18.803 1.00 96.69 94 ALA A N 1
ATOM 689 C CA . ALA A 1 94 ? 10.322 4.384 -18.768 1.00 96.69 94 ALA A CA 1
ATOM 690 C C . ALA A 1 94 ? 10.353 5.169 -20.083 1.00 96.69 94 ALA A C 1
ATOM 692 O O . ALA A 1 94 ? 11.368 5.207 -20.768 1.00 96.69 94 ALA A O 1
ATOM 693 N N . LYS A 1 95 ? 9.249 5.844 -20.407 1.00 94.62 95 LYS A N 1
ATOM 694 C CA . LYS A 1 95 ? 9.156 6.818 -21.500 1.00 94.62 95 LYS A CA 1
ATOM 695 C C . LYS A 1 95 ? 8.982 8.213 -20.918 1.00 94.62 95 LYS A C 1
ATOM 697 O O . LYS A 1 95 ? 8.044 8.430 -20.154 1.00 94.62 95 LYS A O 1
ATOM 702 N N . ILE A 1 96 ? 9.837 9.157 -21.295 1.00 92.81 96 ILE A N 1
ATOM 703 C CA . ILE A 1 96 ? 9.828 10.541 -20.800 1.00 92.81 96 ILE A CA 1
ATOM 704 C C . ILE A 1 96 ? 9.942 11.543 -21.949 1.00 92.81 96 ILE A C 1
ATOM 706 O O . ILE A 1 96 ? 10.615 11.280 -22.943 1.00 92.81 96 ILE A O 1
ATOM 710 N N . VAL A 1 97 ? 9.298 12.699 -21.805 1.00 91.81 97 VAL A N 1
ATOM 711 C CA . VAL A 1 97 ? 9.538 13.881 -22.640 1.00 91.81 97 VAL A CA 1
ATOM 712 C C . VAL A 1 97 ? 10.520 14.801 -21.920 1.00 91.81 97 VAL A C 1
ATOM 714 O O . VAL A 1 97 ? 10.235 15.269 -20.814 1.00 91.81 97 VAL A O 1
ATOM 717 N N . ASP A 1 98 ? 11.680 15.034 -22.539 1.00 89.12 98 ASP A N 1
ATOM 718 C CA . ASP A 1 98 ? 12.712 15.931 -22.007 1.00 89.12 98 ASP A CA 1
ATOM 719 C C . ASP A 1 98 ? 12.379 17.419 -22.243 1.00 89.12 98 ASP A C 1
ATOM 721 O O . ASP A 1 98 ? 11.414 17.767 -22.924 1.00 89.12 98 ASP A O 1
ATOM 725 N N . VAL A 1 99 ? 13.204 18.323 -21.702 1.00 91.50 99 VAL A N 1
ATOM 726 C CA . VAL A 1 99 ? 13.017 19.784 -21.829 1.00 91.50 99 VAL A CA 1
ATOM 727 C C . VAL A 1 99 ? 13.017 20.289 -23.282 1.00 91.50 99 VAL A C 1
ATOM 729 O O . VAL A 1 99 ? 12.495 21.361 -23.569 1.00 91.50 99 VAL A O 1
ATOM 732 N N . ASN A 1 100 ? 13.568 19.511 -24.217 1.00 93.75 100 ASN A N 1
ATOM 733 C CA . ASN A 1 100 ? 13.579 19.837 -25.642 1.00 93.75 100 ASN A CA 1
ATOM 734 C C . ASN A 1 100 ? 12.374 19.235 -26.386 1.00 93.75 100 ASN A C 1
ATOM 736 O O . ASN A 1 100 ? 12.334 19.277 -27.616 1.00 93.75 100 ASN A O 1
ATOM 740 N N . GLY A 1 101 ? 11.411 18.643 -25.672 1.00 91.19 101 GLY A N 1
ATOM 741 C CA . GLY A 1 101 ? 10.236 18.001 -26.258 1.00 91.19 101 GLY A CA 1
ATOM 742 C C . GLY A 1 101 ? 10.533 16.653 -26.918 1.00 91.19 101 GLY A C 1
ATOM 743 O O . GLY A 1 101 ? 9.733 16.184 -27.726 1.00 91.19 101 GLY A O 1
ATOM 744 N N . ARG A 1 102 ? 11.680 16.023 -26.625 1.00 93.75 102 ARG A N 1
ATOM 745 C CA . ARG A 1 102 ? 12.061 14.742 -27.240 1.00 93.75 102 ARG A CA 1
ATOM 746 C C . ARG A 1 102 ? 11.581 13.583 -26.382 1.00 93.75 102 ARG A C 1
ATOM 748 O O . ARG A 1 102 ? 11.834 13.561 -25.179 1.00 93.75 102 ARG A O 1
ATOM 755 N N . LEU A 1 103 ? 10.953 12.597 -27.020 1.00 93.69 103 LEU A N 1
ATOM 756 C CA . LEU A 1 103 ? 10.602 11.332 -26.385 1.00 93.69 103 LEU A CA 1
ATOM 757 C C . LEU A 1 103 ? 11.857 10.475 -26.198 1.00 93.69 103 LEU A C 1
ATOM 759 O O . LEU A 1 103 ? 12.593 10.231 -27.156 1.00 93.69 103 LEU A O 1
ATOM 763 N N . ARG A 1 104 ? 12.082 10.010 -24.972 1.00 95.00 104 ARG A N 1
ATOM 764 C CA . ARG A 1 104 ? 13.206 9.156 -24.590 1.00 95.00 104 ARG A CA 1
ATOM 765 C C . ARG A 1 104 ? 12.714 7.912 -23.861 1.00 95.00 104 ARG A C 1
ATOM 767 O O . ARG A 1 104 ? 11.852 8.011 -22.993 1.00 95.00 104 ARG A O 1
ATOM 774 N N . ASP A 1 105 ? 13.275 6.767 -24.216 1.00 96.06 105 ASP A N 1
ATOM 775 C CA . ASP A 1 105 ? 13.229 5.512 -23.454 1.00 96.06 105 ASP A CA 1
ATOM 776 C C . ASP A 1 105 ? 14.471 5.374 -22.551 1.00 96.06 105 ASP A C 1
ATOM 778 O O . ASP A 1 105 ? 15.352 6.238 -22.597 1.00 96.06 105 ASP A O 1
ATOM 782 N N . ARG A 1 106 ? 14.587 4.311 -21.739 1.00 97.88 106 ARG A N 1
ATOM 783 C CA . ARG A 1 106 ? 15.753 4.123 -20.850 1.00 97.88 106 ARG A CA 1
ATOM 784 C C . ARG A 1 106 ? 17.078 4.205 -21.607 1.00 97.88 106 ARG A C 1
ATOM 786 O O . ARG A 1 106 ? 17.996 4.908 -21.186 1.00 97.88 106 ARG A O 1
ATOM 793 N N . LYS A 1 107 ? 17.157 3.539 -22.763 1.00 97.88 107 LYS A N 1
ATOM 794 C CA . LYS A 1 107 ? 18.370 3.501 -23.589 1.00 97.88 107 LYS A CA 1
ATOM 795 C C . LYS A 1 107 ? 18.789 4.896 -24.056 1.00 97.88 107 LYS A C 1
ATOM 797 O O . LYS A 1 107 ? 19.970 5.222 -24.020 1.00 97.88 107 LYS A O 1
ATOM 802 N N . SER A 1 108 ? 17.841 5.705 -24.518 1.00 97.69 108 SER A N 1
ATOM 803 C CA . SER A 1 108 ? 18.118 7.037 -25.066 1.00 97.69 108 SER A CA 1
ATOM 804 C C . SER A 1 108 ? 18.162 8.152 -24.020 1.00 97.69 108 SER A C 1
ATOM 806 O O . SER A 1 108 ? 18.726 9.207 -24.313 1.00 97.69 108 SER A O 1
ATOM 808 N N . MET A 1 109 ? 17.591 7.948 -22.827 1.00 96.94 109 MET A N 1
ATOM 809 C CA . MET A 1 109 ? 17.689 8.889 -21.705 1.00 96.94 109 MET A CA 1
ATOM 810 C C . MET A 1 109 ? 18.977 8.703 -20.887 1.00 96.94 109 MET A C 1
ATOM 812 O O . MET A 1 109 ? 19.433 9.656 -20.260 1.00 96.94 109 MET A O 1
ATOM 816 N N . GLY A 1 110 ? 19.575 7.507 -20.928 1.00 97.88 110 GLY A N 1
ATOM 817 C CA . GLY A 1 110 ? 20.750 7.151 -20.134 1.00 97.88 110 GLY A CA 1
ATOM 818 C C . GLY A 1 110 ? 20.401 6.742 -18.699 1.00 97.88 110 GLY A C 1
ATOM 819 O O . GLY A 1 110 ? 19.321 7.035 -18.184 1.00 97.88 110 GLY A O 1
ATOM 820 N N . GLU A 1 111 ? 21.331 6.051 -18.041 1.00 97.69 111 GLU A N 1
ATOM 821 C CA . GLU A 1 111 ? 21.084 5.464 -16.717 1.00 97.69 111 GLU A CA 1
ATOM 822 C C . GLU A 1 111 ? 20.937 6.513 -15.608 1.00 97.69 111 GLU A C 1
ATOM 824 O O . GLU A 1 111 ? 20.121 6.315 -14.713 1.00 97.69 111 GLU A O 1
ATOM 829 N N . ASP A 1 112 ? 21.631 7.652 -15.692 1.00 97.06 112 ASP A N 1
ATOM 830 C CA . ASP A 1 112 ? 21.541 8.714 -14.677 1.00 97.06 112 ASP A CA 1
ATOM 831 C C . ASP A 1 112 ? 20.132 9.318 -14.611 1.00 97.06 112 ASP A C 1
ATOM 833 O O . ASP A 1 112 ? 19.551 9.471 -13.533 1.00 97.06 112 ASP A O 1
ATOM 837 N N . LEU A 1 113 ? 19.545 9.621 -15.774 1.00 96.31 113 LEU A N 1
ATOM 838 C CA . LEU A 1 113 ? 18.187 10.153 -15.845 1.00 96.31 113 LEU A CA 1
ATOM 839 C C . LEU A 1 113 ? 17.159 9.079 -15.473 1.00 96.31 113 LEU A C 1
ATOM 841 O O . LEU A 1 113 ? 16.224 9.370 -14.728 1.00 96.31 113 LEU A O 1
ATOM 845 N N . PHE A 1 114 ? 17.351 7.832 -15.914 1.00 97.38 114 PHE A N 1
ATOM 846 C CA . PHE A 1 114 ? 16.487 6.720 -15.511 1.00 97.38 114 PHE A CA 1
ATOM 847 C C . PHE A 1 114 ? 16.502 6.498 -13.988 1.00 97.38 114 PHE A C 1
ATOM 849 O O . PHE A 1 114 ? 15.450 6.313 -13.368 1.00 97.38 114 PHE A O 1
ATOM 856 N N . TRP A 1 115 ? 17.679 6.567 -13.363 1.00 96.69 115 TRP A N 1
ATOM 857 C CA . TRP A 1 115 ? 17.835 6.522 -11.912 1.00 96.69 115 TRP A CA 1
ATOM 858 C C . TRP A 1 115 ? 17.087 7.685 -11.248 1.00 96.69 115 TRP A C 1
ATOM 860 O O . TRP A 1 115 ? 16.259 7.447 -10.370 1.00 96.69 115 TRP A O 1
ATOM 870 N N . ALA A 1 116 ? 17.272 8.920 -11.726 1.00 95.56 116 ALA A N 1
ATOM 871 C CA . ALA A 1 116 ? 16.641 10.111 -11.154 1.00 95.56 116 ALA A CA 1
ATOM 872 C C . ALA A 1 116 ? 15.100 10.051 -11.162 1.00 95.56 116 ALA A C 1
ATOM 874 O O . ALA A 1 116 ? 14.457 10.366 -10.158 1.00 95.56 116 ALA A O 1
ATOM 875 N N . ILE A 1 117 ? 14.486 9.587 -12.257 1.00 93.88 117 ILE A N 1
ATOM 876 C CA . ILE A 1 117 ? 13.016 9.537 -12.391 1.00 93.88 117 ILE A CA 1
ATOM 877 C C . ILE A 1 117 ? 12.356 8.332 -11.714 1.00 93.88 117 ILE A C 1
ATOM 879 O O . ILE A 1 117 ? 11.127 8.230 -11.707 1.00 93.88 117 ILE A O 1
ATOM 883 N N . THR A 1 118 ? 13.149 7.427 -11.139 1.00 93.69 118 THR A N 1
ATOM 884 C CA . THR A 1 118 ? 12.679 6.254 -10.390 1.00 93.69 118 THR A CA 1
ATOM 885 C C . THR A 1 118 ? 12.936 6.424 -8.889 1.00 93.69 118 THR A C 1
ATOM 887 O O . THR A 1 118 ? 13.452 5.536 -8.216 1.00 93.69 118 THR A O 1
ATOM 890 N N . GLY A 1 119 ? 12.561 7.589 -8.348 1.00 88.56 119 GLY A N 1
ATOM 891 C CA . GLY A 1 119 ? 12.579 7.869 -6.907 1.00 88.56 119 GLY A CA 1
ATOM 892 C C . GLY A 1 119 ? 12.836 9.330 -6.528 1.00 88.56 119 GLY A C 1
ATOM 893 O O . GLY A 1 119 ? 12.570 9.700 -5.388 1.00 88.56 119 GLY A O 1
ATOM 894 N N . GLY A 1 120 ? 13.353 10.156 -7.445 1.00 87.88 120 GLY A N 1
ATOM 895 C CA . GLY A 1 120 ? 13.729 11.553 -7.187 1.00 87.88 120 GLY A CA 1
ATOM 896 C C . GLY A 1 120 ? 12.594 12.571 -7.340 1.00 87.88 120 GLY A C 1
ATOM 897 O O . GLY A 1 120 ? 12.828 13.766 -7.181 1.00 87.88 120 GLY A O 1
ATOM 898 N N . GLY A 1 121 ? 11.375 12.117 -7.649 1.00 78.88 121 GLY A N 1
ATOM 899 C CA . GLY A 1 121 ? 10.233 12.972 -7.970 1.00 78.88 121 GLY A CA 1
ATOM 900 C C . GLY A 1 121 ? 10.235 13.402 -9.439 1.00 78.88 121 GLY A C 1
ATOM 901 O O . GLY A 1 121 ? 11.091 14.160 -9.891 1.00 78.88 121 GLY A O 1
ATOM 902 N N . GLY A 1 122 ? 9.249 12.928 -10.204 1.00 72.69 122 GLY A N 1
ATOM 903 C CA . GLY A 1 122 ? 9.243 13.050 -11.667 1.00 72.69 122 GLY A CA 1
ATOM 904 C C . GLY A 1 122 ? 9.133 14.489 -12.167 1.00 72.69 122 GLY A C 1
ATOM 905 O O . GLY A 1 122 ? 9.662 14.810 -13.227 1.00 72.69 122 GLY A O 1
ATOM 906 N N . SER A 1 123 ? 8.525 15.372 -11.371 1.00 79.81 123 SER A N 1
ATOM 907 C CA . SER A 1 123 ? 8.315 16.786 -11.701 1.00 79.81 123 SER A CA 1
ATOM 908 C C . SER A 1 123 ? 9.603 17.572 -11.955 1.00 79.81 123 SER A C 1
ATOM 910 O O . SER A 1 123 ? 9.551 18.620 -12.589 1.00 79.81 123 SER A O 1
ATOM 912 N N . SER A 1 124 ? 10.747 17.094 -11.463 1.00 88.19 124 SER A N 1
ATOM 913 C CA . SER A 1 124 ? 12.027 17.802 -11.570 1.00 88.19 124 SER A CA 1
ATOM 914 C C . SER A 1 124 ? 12.768 17.540 -12.886 1.00 88.19 124 SER A C 1
ATOM 916 O O . SER A 1 124 ? 13.687 18.281 -13.220 1.00 88.19 124 SER A O 1
ATOM 918 N N . PHE A 1 125 ? 12.403 16.486 -13.624 1.00 90.12 125 PHE A N 1
ATOM 919 C CA . PHE A 1 125 ? 13.254 15.924 -14.684 1.00 90.12 125 PHE A CA 1
ATOM 920 C C . PHE A 1 125 ? 12.585 15.838 -16.063 1.00 90.12 125 PHE A C 1
ATOM 922 O O . PHE A 1 125 ? 13.240 15.490 -17.044 1.00 90.12 125 PHE A O 1
ATOM 929 N N . GLY A 1 126 ? 11.294 16.161 -16.156 1.00 88.62 126 GLY A N 1
ATOM 930 C CA . GLY A 1 126 ? 10.526 16.144 -17.400 1.00 88.62 126 GLY A CA 1
ATOM 931 C C . GLY A 1 126 ? 9.112 15.615 -17.189 1.00 88.62 126 GLY A C 1
ATOM 932 O O . GLY A 1 126 ? 8.606 15.582 -16.068 1.00 88.62 126 GLY A O 1
ATOM 933 N N . VAL A 1 127 ? 8.469 15.186 -18.275 1.00 91.44 127 VAL A N 1
ATOM 934 C CA . VAL A 1 127 ? 7.123 14.595 -18.221 1.00 91.44 127 VAL A CA 1
ATOM 935 C C . VAL A 1 127 ? 7.221 13.107 -18.517 1.00 91.44 127 VAL A C 1
ATOM 937 O O . VAL A 1 127 ? 7.399 12.704 -19.667 1.00 91.44 127 VAL A O 1
ATOM 940 N N . VAL A 1 128 ? 7.130 12.276 -17.477 1.00 89.81 128 VAL A N 1
ATOM 941 C CA . VAL A 1 128 ? 7.092 10.819 -17.652 1.00 89.81 128 VAL A CA 1
ATOM 942 C C . VAL A 1 128 ? 5.724 10.417 -18.198 1.00 89.81 128 VAL A C 1
ATOM 944 O O . VAL A 1 128 ? 4.696 10.756 -17.620 1.00 89.81 128 VAL A O 1
ATOM 947 N N . LEU A 1 129 ? 5.722 9.695 -19.316 1.00 90.06 129 LEU A N 1
ATOM 948 C CA . LEU A 1 129 ? 4.516 9.246 -20.009 1.00 90.06 129 LEU A CA 1
ATOM 949 C C . LEU A 1 129 ? 4.126 7.819 -19.632 1.00 90.06 129 LEU A C 1
ATOM 951 O O . LEU A 1 129 ? 2.939 7.519 -19.544 1.00 90.06 129 LEU A O 1
ATOM 955 N N . ALA A 1 130 ? 5.103 6.934 -19.428 1.00 94.75 130 ALA A N 1
ATOM 956 C CA . ALA A 1 130 ? 4.850 5.538 -19.090 1.00 94.75 130 ALA A CA 1
ATOM 957 C C . ALA A 1 130 ? 6.043 4.892 -18.384 1.00 94.75 130 ALA A C 1
ATOM 959 O O . ALA A 1 130 ? 7.187 5.289 -18.595 1.00 94.75 130 ALA A O 1
ATOM 960 N N . TYR A 1 131 ? 5.767 3.847 -17.616 1.00 96.62 131 TYR A N 1
ATOM 961 C CA . TYR A 1 131 ? 6.752 2.982 -16.981 1.00 96.62 131 TYR A CA 1
ATOM 962 C C . TYR A 1 131 ? 6.593 1.554 -17.488 1.00 96.62 131 TYR A C 1
ATOM 964 O O . TYR A 1 131 ? 5.472 1.083 -17.671 1.00 96.62 131 TYR A O 1
ATOM 972 N N . LYS A 1 132 ? 7.711 0.852 -17.672 1.00 98.31 132 LYS A N 1
ATOM 973 C CA . LYS A 1 132 ? 7.721 -0.602 -17.800 1.00 98.31 132 LYS A CA 1
ATOM 974 C C . LYS A 1 132 ? 8.067 -1.193 -16.446 1.00 98.31 132 LYS A C 1
ATOM 976 O O . LYS A 1 132 ? 9.155 -0.946 -15.919 1.00 98.31 132 LYS A O 1
ATOM 981 N N . ILE A 1 133 ? 7.146 -1.963 -15.895 1.00 98.44 133 ILE A N 1
ATOM 982 C CA . ILE A 1 133 ? 7.281 -2.614 -14.597 1.00 98.44 133 ILE A CA 1
ATOM 983 C C . ILE A 1 133 ? 7.499 -4.112 -14.759 1.00 98.44 133 ILE A C 1
ATOM 985 O O . ILE A 1 133 ? 6.999 -4.716 -15.706 1.00 98.44 133 ILE A O 1
ATOM 989 N N . LYS A 1 134 ? 8.226 -4.705 -13.816 1.00 98.62 134 LYS A N 1
ATOM 990 C CA . LYS A 1 134 ? 8.259 -6.144 -13.582 1.00 98.62 134 LYS A CA 1
ATOM 991 C C . LYS A 1 134 ? 7.136 -6.493 -12.605 1.00 98.62 134 LYS A C 1
ATOM 993 O O . LYS A 1 134 ? 7.102 -5.956 -11.498 1.00 98.62 134 LYS A O 1
ATOM 998 N N . ILE A 1 135 ? 6.212 -7.358 -13.016 1.00 98.56 135 ILE A N 1
ATOM 999 C CA . ILE A 1 135 ? 5.161 -7.865 -12.120 1.00 98.56 135 ILE A CA 1
ATOM 1000 C C . ILE A 1 135 ? 5.734 -8.981 -11.243 1.00 98.56 135 ILE A C 1
ATOM 1002 O O . ILE A 1 135 ? 6.675 -9.672 -11.632 1.00 98.56 135 ILE A O 1
ATOM 1006 N N . VAL A 1 136 ? 5.195 -9.144 -10.037 1.00 98.12 136 VAL A N 1
ATOM 1007 C CA . VAL A 1 136 ? 5.733 -10.079 -9.039 1.00 98.12 136 VAL A CA 1
ATOM 1008 C C . VAL A 1 136 ? 4.765 -11.221 -8.789 1.00 98.12 136 VAL A C 1
ATOM 1010 O O . VAL A 1 136 ? 3.552 -11.031 -8.837 1.00 98.12 136 VAL A O 1
ATOM 1013 N N . ARG A 1 137 ? 5.295 -12.409 -8.495 1.00 97.69 137 ARG A N 1
ATOM 1014 C CA . ARG A 1 137 ? 4.482 -13.571 -8.123 1.00 97.69 137 ARG A CA 1
ATOM 1015 C C . ARG A 1 137 ? 3.816 -13.342 -6.773 1.00 97.69 137 ARG A C 1
ATOM 1017 O O . ARG A 1 137 ? 4.491 -12.943 -5.829 1.00 97.69 137 ARG A O 1
ATOM 1024 N N . VAL A 1 138 ? 2.533 -13.658 -6.672 1.00 96.75 138 VAL A N 1
ATOM 1025 C CA . VAL A 1 138 ? 1.773 -13.696 -5.414 1.00 96.75 138 VAL A CA 1
ATOM 1026 C C . VAL A 1 138 ? 1.111 -15.070 -5.282 1.00 96.75 138 VAL A C 1
ATOM 1028 O O . VAL A 1 138 ? 0.792 -15.684 -6.303 1.00 96.75 138 VAL A O 1
ATOM 1031 N N . PRO A 1 139 ? 0.946 -15.603 -4.060 1.00 95.31 139 PRO A N 1
ATOM 1032 C CA . PRO A 1 139 ? 0.258 -16.875 -3.878 1.00 95.31 139 PRO A CA 1
ATOM 1033 C C . PRO A 1 139 ? -1.226 -16.729 -4.232 1.00 95.31 139 PRO A C 1
ATOM 1035 O O . PRO A 1 139 ? -1.805 -15.654 -4.082 1.00 95.31 139 PRO A O 1
ATOM 1038 N N . GLU A 1 140 ? -1.855 -17.828 -4.654 1.00 92.00 140 GLU A N 1
ATOM 1039 C CA . GLU A 1 140 ? -3.295 -17.847 -4.965 1.00 92.00 140 GLU A CA 1
ATOM 1040 C C . GLU A 1 140 ? -4.160 -17.460 -3.762 1.00 92.00 140 GLU A C 1
ATOM 1042 O O . GLU A 1 140 ? -5.241 -16.898 -3.929 1.00 92.00 140 GLU A O 1
ATOM 1047 N N . MET A 1 141 ? -3.660 -17.734 -2.554 1.00 96.12 141 MET A N 1
ATOM 1048 C CA . MET A 1 141 ? -4.298 -17.369 -1.302 1.00 96.12 141 MET A CA 1
ATOM 1049 C C . MET A 1 141 ? -3.319 -16.626 -0.395 1.00 96.12 141 MET A C 1
ATOM 1051 O O . MET A 1 141 ? -2.199 -17.076 -0.133 1.00 96.12 141 MET A O 1
ATOM 1055 N N . VAL A 1 142 ? -3.786 -15.482 0.088 1.00 97.19 142 VAL A N 1
ATOM 1056 C CA . VAL A 1 142 ? -3.159 -14.653 1.111 1.00 97.19 142 VAL A CA 1
ATOM 1057 C C . VAL A 1 142 ? -4.052 -14.628 2.346 1.00 97.19 142 VAL A C 1
ATOM 1059 O O . VAL A 1 142 ? -5.255 -14.870 2.265 1.00 97.19 142 VAL A O 1
ATOM 1062 N N . THR A 1 143 ? -3.476 -14.290 3.494 1.00 97.56 143 THR A N 1
ATOM 1063 C CA . THR A 1 143 ? -4.230 -14.082 4.733 1.00 97.56 143 THR A CA 1
ATOM 1064 C C . THR A 1 143 ? -4.136 -12.626 5.159 1.00 97.56 143 THR A C 1
ATOM 1066 O O . THR A 1 143 ? -3.042 -12.066 5.203 1.00 97.56 143 THR A O 1
ATOM 1069 N N . VAL A 1 144 ? -5.257 -12.022 5.537 1.00 96.94 144 VAL A N 1
ATOM 1070 C CA . VAL A 1 144 ? -5.299 -10.707 6.189 1.00 96.94 144 VAL A CA 1
ATOM 1071 C C . VAL A 1 144 ? -5.913 -10.816 7.581 1.00 96.94 144 VAL A C 1
ATOM 1073 O O . VAL A 1 144 ? -6.653 -11.756 7.871 1.00 96.94 144 VAL A O 1
ATOM 1076 N N . PHE A 1 145 ? -5.612 -9.851 8.447 1.00 94.00 145 PHE A N 1
ATOM 1077 C CA . PHE A 1 145 ? -6.335 -9.655 9.704 1.00 94.00 145 PHE A CA 1
ATOM 1078 C C . PHE A 1 145 ? -6.379 -8.175 10.077 1.00 94.00 145 PHE A C 1
ATOM 1080 O O . PHE A 1 145 ? -5.504 -7.394 9.687 1.00 94.00 145 PHE A O 1
ATOM 1087 N N . ARG A 1 146 ? -7.381 -7.813 10.881 1.00 92.69 146 ARG A N 1
ATOM 1088 C CA . ARG A 1 146 ? -7.518 -6.507 11.532 1.00 92.69 146 ARG A CA 1
ATOM 1089 C C . ARG A 1 146 ? -7.859 -6.734 13.000 1.00 92.69 146 ARG A C 1
ATOM 1091 O O . ARG A 1 146 ? -8.968 -7.140 13.318 1.00 92.69 146 ARG A O 1
ATOM 1098 N N . VAL A 1 147 ? -6.904 -6.469 13.886 1.00 88.56 147 VAL A N 1
ATOM 1099 C CA . VAL A 1 147 ? -7.071 -6.645 15.336 1.00 88.56 147 VAL A CA 1
ATOM 1100 C C . VAL A 1 147 ? -6.955 -5.293 16.021 1.00 88.56 147 VAL A C 1
ATOM 1102 O O . VAL A 1 147 ? -5.961 -4.595 15.846 1.00 88.56 147 VAL A O 1
ATOM 1105 N N . GLN A 1 148 ? -7.954 -4.924 16.816 1.00 89.19 148 GLN A N 1
ATOM 1106 C CA . GLN A 1 148 ? -7.967 -3.668 17.565 1.00 89.19 148 GLN A CA 1
ATOM 1107 C C . GLN A 1 148 ? -7.687 -3.910 19.053 1.00 89.19 148 GLN A C 1
ATOM 1109 O O . GLN A 1 148 ? -8.139 -4.902 19.634 1.00 89.19 148 GLN A O 1
ATOM 1114 N N . ARG A 1 149 ? -6.929 -3.000 19.669 1.00 85.00 149 ARG A N 1
ATOM 1115 C CA . ARG A 1 149 ? -6.642 -2.967 21.109 1.00 85.00 149 ARG A CA 1
ATOM 1116 C C . ARG A 1 149 ? -6.647 -1.529 21.602 1.00 85.00 149 ARG A C 1
ATOM 1118 O O . ARG A 1 149 ? -6.056 -0.658 20.965 1.00 85.00 149 ARG A O 1
ATOM 1125 N N . THR A 1 150 ? -7.269 -1.274 22.742 1.00 86.56 150 THR A N 1
ATOM 1126 C CA . THR A 1 150 ? -7.117 0.004 23.450 1.00 86.56 150 THR A CA 1
ATOM 1127 C C . THR A 1 150 ? -5.976 -0.032 24.453 1.00 86.56 150 THR A C 1
ATOM 1129 O O . THR A 1 150 ? -5.451 -1.097 24.782 1.00 86.56 150 THR A O 1
ATOM 1132 N N . VAL A 1 151 ? -5.602 1.142 24.964 1.00 80.19 151 VAL A N 1
ATOM 1133 C CA . VAL A 1 151 ? -4.669 1.283 26.095 1.00 80.19 151 VAL A CA 1
ATOM 1134 C C . VAL A 1 151 ? -5.025 0.335 27.245 1.00 80.19 151 VAL A C 1
ATOM 1136 O O . VAL A 1 151 ? -4.172 -0.428 27.690 1.00 80.19 151 VAL A O 1
ATOM 1139 N N . ASP A 1 152 ? -6.301 0.312 27.639 1.00 83.06 152 ASP A N 1
ATOM 1140 C CA . ASP A 1 152 ? -6.826 -0.522 28.731 1.00 83.06 152 ASP A CA 1
ATOM 1141 C C . ASP A 1 152 ? -6.763 -2.033 28.416 1.00 83.06 152 ASP A C 1
ATOM 1143 O O . ASP A 1 152 ? -6.852 -2.869 29.310 1.00 83.06 152 ASP A O 1
ATOM 1147 N N . GLN A 1 153 ? -6.583 -2.395 27.142 1.00 82.69 153 GLN A N 1
ATOM 1148 C CA . GLN A 1 153 ? -6.415 -3.764 26.647 1.00 82.69 153 GLN A CA 1
ATOM 1149 C C . GLN A 1 153 ? -4.942 -4.080 26.324 1.00 82.69 153 GLN A C 1
ATOM 1151 O O . GLN A 1 153 ? -4.650 -4.842 25.399 1.00 82.69 153 GLN A O 1
ATOM 1156 N N . ASN A 1 154 ? -4.009 -3.481 27.070 1.00 87.38 154 ASN A N 1
ATOM 1157 C CA . ASN A 1 154 ? -2.559 -3.669 26.948 1.00 87.38 154 ASN A CA 1
ATOM 1158 C C . ASN A 1 154 ? -1.966 -3.260 25.586 1.00 87.38 154 ASN A C 1
ATOM 1160 O O . ASN A 1 154 ? -0.938 -3.803 25.172 1.00 87.38 154 ASN A O 1
ATOM 1164 N N . ALA A 1 155 ? -2.554 -2.284 24.880 1.00 83.31 155 ALA A N 1
ATOM 1165 C CA . ALA A 1 155 ? -2.006 -1.824 23.599 1.00 83.31 155 ALA A CA 1
ATOM 1166 C C . ALA A 1 155 ? -0.536 -1.363 23.694 1.00 83.31 155 ALA A C 1
ATOM 1168 O O . ALA A 1 155 ? 0.198 -1.542 22.723 1.00 83.31 155 ALA A O 1
ATOM 1169 N N . THR A 1 156 ? -0.079 -0.835 24.842 1.00 85.50 156 THR A N 1
ATOM 1170 C CA . THR A 1 156 ? 1.317 -0.388 25.030 1.00 85.50 156 THR A CA 1
ATOM 1171 C C . THR A 1 156 ? 2.265 -1.564 24.890 1.00 85.50 156 THR A C 1
ATOM 1173 O O . THR A 1 156 ? 3.196 -1.526 24.093 1.00 85.50 156 THR A O 1
ATOM 1176 N N . ASP A 1 157 ? 1.988 -2.639 25.628 1.00 86.75 157 ASP A N 1
ATOM 1177 C CA . ASP A 1 157 ? 2.845 -3.821 25.704 1.00 86.75 157 ASP A CA 1
ATOM 1178 C C . ASP A 1 157 ? 2.902 -4.564 24.368 1.00 86.75 157 ASP A C 1
ATOM 1180 O O . ASP A 1 157 ? 3.931 -5.155 24.017 1.00 86.75 157 ASP A O 1
ATOM 1184 N N . ILE A 1 158 ? 1.782 -4.552 23.639 1.00 87.69 158 ILE A N 1
ATOM 1185 C CA . ILE A 1 158 ? 1.660 -5.139 22.305 1.00 87.69 158 ILE A CA 1
ATOM 1186 C C . ILE A 1 158 ? 2.446 -4.293 21.298 1.00 87.69 158 ILE A C 1
ATOM 1188 O O . ILE A 1 158 ? 3.217 -4.846 20.515 1.00 87.69 158 ILE A O 1
ATOM 1192 N N . LEU A 1 159 ? 2.301 -2.964 21.337 1.00 84.75 159 LEU A N 1
ATOM 1193 C CA . LEU A 1 159 ? 3.022 -2.048 20.454 1.00 84.75 159 LEU A CA 1
ATOM 1194 C C . LEU A 1 159 ? 4.534 -2.090 20.701 1.00 84.75 159 LEU A C 1
ATOM 1196 O O . LEU A 1 159 ? 5.309 -2.091 19.749 1.00 84.75 159 LEU A O 1
ATOM 1200 N N . GLU A 1 160 ? 4.968 -2.185 21.956 1.00 86.62 160 GLU A N 1
ATOM 1201 C CA . GLU A 1 160 ? 6.375 -2.383 22.302 1.00 86.62 160 GLU A CA 1
ATOM 1202 C C . GLU A 1 160 ? 6.944 -3.656 21.680 1.00 86.62 160 GLU A C 1
ATOM 1204 O O . GLU A 1 160 ? 7.991 -3.588 21.042 1.00 86.62 160 GLU A O 1
ATOM 1209 N N . GLN A 1 161 ? 6.262 -4.803 21.809 1.00 86.50 161 GLN A N 1
ATOM 1210 C CA . GLN A 1 161 ? 6.733 -6.032 21.164 1.00 86.50 161 GLN A CA 1
ATOM 1211 C C . GLN A 1 161 ? 6.722 -5.891 19.640 1.00 86.50 161 GLN A C 1
ATOM 1213 O O . GLN A 1 161 ? 7.685 -6.291 18.990 1.00 86.50 161 GLN A O 1
ATOM 1218 N N . TRP A 1 162 ? 5.683 -5.276 19.073 1.00 88.50 162 TRP A N 1
ATOM 1219 C CA . TRP A 1 162 ? 5.592 -5.038 17.636 1.00 88.50 162 TRP A CA 1
ATOM 1220 C C . TRP A 1 162 ? 6.792 -4.238 17.105 1.00 88.50 162 TRP A C 1
ATOM 1222 O O . TRP A 1 162 ? 7.381 -4.646 16.106 1.00 88.50 162 TRP A O 1
ATOM 1232 N N . GLN A 1 163 ? 7.227 -3.175 17.798 1.00 84.88 163 GLN A N 1
ATOM 1233 C CA . GLN A 1 163 ? 8.410 -2.388 17.406 1.00 84.88 163 GLN A CA 1
ATOM 1234 C C . GLN A 1 163 ? 9.697 -3.228 17.339 1.00 84.88 163 GLN A C 1
ATOM 1236 O O . GLN A 1 163 ? 10.585 -2.908 16.553 1.00 84.88 163 GLN A O 1
ATOM 1241 N N . GLN A 1 164 ? 9.796 -4.294 18.140 1.00 84.00 164 GLN A N 1
ATOM 1242 C CA . GLN A 1 164 ? 10.972 -5.170 18.195 1.00 84.00 164 GLN A CA 1
ATOM 1243 C C . GLN A 1 164 ? 10.963 -6.265 17.125 1.00 84.00 164 GLN A C 1
ATOM 1245 O O . GLN A 1 164 ? 12.021 -6.764 16.754 1.00 84.00 164 GLN A O 1
ATOM 1250 N N . VAL A 1 165 ? 9.783 -6.681 16.653 1.00 84.44 165 VAL A N 1
ATOM 1251 C CA . VAL A 1 165 ? 9.662 -7.890 15.817 1.00 84.44 165 VAL A CA 1
ATOM 1252 C C . VAL A 1 165 ? 9.176 -7.605 14.402 1.00 84.44 165 VAL A C 1
ATOM 1254 O O . VAL A 1 165 ? 9.579 -8.300 13.475 1.00 84.44 165 VAL A O 1
ATOM 1257 N N . ALA A 1 166 ? 8.352 -6.575 14.189 1.00 82.12 166 ALA A N 1
ATOM 1258 C CA . ALA A 1 166 ? 7.638 -6.377 12.925 1.00 82.12 166 ALA A CA 1
ATOM 1259 C C . ALA A 1 166 ? 8.555 -6.183 11.711 1.00 82.12 166 ALA A C 1
ATOM 1261 O O . ALA A 1 166 ? 8.190 -6.553 10.597 1.00 82.12 166 ALA A O 1
ATOM 1262 N N . TYR A 1 167 ? 9.750 -5.627 11.919 1.00 80.44 167 TYR A N 1
ATOM 1263 C CA . TYR A 1 167 ? 10.709 -5.392 10.845 1.00 80.44 167 TYR A CA 1
ATOM 1264 C C . TYR A 1 167 ? 11.468 -6.663 10.412 1.00 80.44 167 TYR A C 1
ATOM 1266 O O . TYR A 1 167 ? 12.005 -6.690 9.304 1.00 80.44 167 TYR A O 1
ATOM 1274 N N . ASN A 1 168 ? 11.500 -7.725 11.231 1.00 80.69 168 ASN A N 1
ATOM 1275 C CA . ASN A 1 168 ? 12.300 -8.941 10.990 1.00 80.69 168 ASN A CA 1
ATOM 1276 C C . ASN A 1 168 ? 11.537 -10.261 11.236 1.00 80.69 168 ASN A C 1
ATOM 1278 O O . ASN A 1 168 ? 12.152 -11.308 11.393 1.00 80.69 168 ASN A O 1
ATOM 1282 N N . ILE A 1 169 ? 10.205 -10.229 11.324 1.00 83.12 169 ILE A N 1
ATOM 1283 C CA . ILE A 1 169 ? 9.412 -11.407 11.709 1.00 83.12 169 ILE A CA 1
ATOM 1284 C C . ILE A 1 169 ? 9.419 -12.518 10.641 1.00 83.12 169 ILE A C 1
ATOM 1286 O O . ILE A 1 169 ? 9.776 -13.650 10.939 1.00 83.12 169 ILE A O 1
ATOM 1290 N N . ASP A 1 170 ? 9.015 -12.191 9.413 1.00 91.69 170 ASP A N 1
ATOM 1291 C CA . ASP A 1 170 ? 9.001 -13.053 8.219 1.00 91.69 170 ASP A CA 1
ATOM 1292 C C . ASP A 1 170 ? 8.761 -12.144 7.002 1.00 91.69 170 ASP A C 1
ATOM 1294 O O . ASP A 1 170 ? 7.922 -11.248 7.086 1.00 91.69 170 ASP A O 1
ATOM 1298 N N . ASP A 1 171 ? 9.473 -12.311 5.888 1.00 89.06 171 ASP A N 1
ATOM 1299 C CA . ASP A 1 171 ? 9.351 -11.419 4.719 1.00 89.06 171 ASP A CA 1
ATOM 1300 C C . ASP A 1 171 ? 7.989 -11.488 4.019 1.00 89.06 171 ASP A C 1
ATOM 1302 O O . ASP A 1 171 ? 7.599 -10.534 3.344 1.00 89.06 171 ASP A O 1
ATOM 1306 N N . ASP A 1 172 ? 7.249 -12.586 4.190 1.00 93.56 172 ASP A N 1
ATOM 1307 C CA . ASP A 1 172 ? 5.891 -12.740 3.663 1.00 93.56 172 ASP A CA 1
ATOM 1308 C C . ASP A 1 172 ? 4.848 -11.997 4.510 1.00 93.56 172 ASP A C 1
ATOM 1310 O O . ASP A 1 172 ? 3.693 -11.891 4.095 1.00 93.56 172 ASP A O 1
ATOM 1314 N N . LEU A 1 173 ? 5.223 -11.500 5.695 1.00 91.75 173 LEU A N 1
ATOM 1315 C CA . LEU A 1 173 ? 4.320 -10.887 6.665 1.00 91.75 173 LEU A CA 1
ATOM 1316 C C . LEU A 1 173 ? 4.522 -9.375 6.765 1.00 91.75 173 LEU A C 1
ATOM 1318 O O . LEU A 1 173 ? 5.583 -8.877 7.126 1.00 91.75 173 LEU A O 1
ATOM 1322 N N . TYR A 1 174 ? 3.462 -8.617 6.534 1.00 90.88 174 TYR A N 1
ATOM 1323 C CA . TYR A 1 174 ? 3.428 -7.181 6.759 1.00 90.88 174 TYR A CA 1
ATOM 1324 C C . TYR A 1 174 ? 2.373 -6.845 7.804 1.00 90.88 174 TYR A C 1
ATOM 1326 O O . TYR A 1 174 ? 1.222 -7.230 7.637 1.00 90.88 174 TYR A O 1
ATOM 1334 N N . ILE A 1 175 ? 2.748 -6.111 8.856 1.00 88.81 175 ILE A N 1
ATOM 1335 C CA . ILE A 1 175 ? 1.830 -5.682 9.921 1.00 88.81 175 ILE A CA 1
ATOM 1336 C C . ILE A 1 175 ? 1.996 -4.179 10.134 1.00 88.81 175 ILE A C 1
ATOM 1338 O O . ILE A 1 175 ? 2.991 -3.755 10.714 1.00 88.81 175 ILE A O 1
ATOM 1342 N N . ARG A 1 176 ? 1.026 -3.374 9.698 1.00 87.44 176 ARG A N 1
ATOM 1343 C CA . ARG A 1 176 ? 0.937 -1.943 10.022 1.00 87.44 176 ARG A CA 1
ATOM 1344 C C . ARG A 1 176 ? 0.246 -1.766 11.371 1.00 87.44 176 ARG A C 1
ATOM 1346 O O . ARG A 1 176 ? -0.710 -2.483 11.662 1.00 87.44 176 ARG A O 1
ATOM 1353 N N . THR A 1 177 ? 0.663 -0.761 12.138 1.00 84.69 177 THR A N 1
ATOM 1354 C CA . THR A 1 177 ? -0.157 -0.238 13.239 1.00 84.69 177 THR A CA 1
ATOM 1355 C C . THR A 1 177 ? -0.735 1.126 12.890 1.00 84.69 177 THR A C 1
ATOM 1357 O O . THR A 1 177 ? -0.047 1.992 12.345 1.00 84.69 177 THR A O 1
ATOM 1360 N N . GLU A 1 178 ? -2.021 1.313 13.163 1.00 81.56 178 GLU A N 1
ATOM 1361 C CA . GLU A 1 178 ? -2.713 2.594 13.047 1.00 81.56 178 GLU A CA 1
ATOM 1362 C C . GLU A 1 178 ? -3.299 2.970 14.400 1.00 81.56 178 GLU A C 1
ATOM 1364 O O . GLU A 1 178 ? -3.957 2.156 15.038 1.00 81.56 178 GLU A O 1
ATOM 1369 N N . MET A 1 179 ? -3.027 4.186 14.855 1.00 81.81 179 MET A N 1
ATOM 1370 C CA . MET A 1 179 ? -3.513 4.708 16.122 1.00 81.81 179 MET A CA 1
ATOM 1371 C C . MET A 1 179 ? -4.412 5.902 15.878 1.00 81.81 179 MET A C 1
ATOM 1373 O O . MET A 1 179 ? -4.025 6.839 15.172 1.00 81.81 179 MET A O 1
ATOM 1377 N N . ASP A 1 180 ? -5.561 5.898 16.531 1.00 78.94 180 ASP A N 1
ATOM 1378 C CA . ASP A 1 180 ? -6.530 6.978 16.520 1.00 78.94 180 ASP A CA 1
ATOM 1379 C C . ASP A 1 180 ? -7.144 7.195 17.908 1.00 78.94 180 ASP A C 1
ATOM 1381 O O . ASP A 1 180 ? -6.957 6.414 18.845 1.00 78.94 180 ASP A O 1
ATOM 1385 N N . VAL A 1 181 ? -7.853 8.315 18.049 1.00 72.19 181 VAL A N 1
ATOM 1386 C CA . VAL A 1 181 ? -8.748 8.551 19.181 1.00 72.19 181 VAL A CA 1
ATOM 1387 C C . VAL A 1 181 ? -10.165 8.389 18.647 1.00 72.19 181 VAL A C 1
ATOM 1389 O O . VAL A 1 181 ? -10.600 9.240 17.867 1.00 72.19 181 VAL A O 1
ATOM 1392 N N . PRO A 1 182 ? -10.888 7.322 19.025 1.00 62.16 182 PRO A N 1
ATOM 1393 C CA . PRO A 1 182 ? -12.255 7.117 18.577 1.00 62.16 182 PRO A CA 1
ATOM 1394 C C . PRO A 1 182 ? -13.109 8.336 18.942 1.00 62.16 182 PRO A C 1
ATOM 1396 O O . PRO A 1 182 ? -13.194 8.741 20.106 1.00 62.16 182 PRO A O 1
ATOM 1399 N N . SER A 1 183 ? -13.719 8.968 17.943 1.00 52.38 183 SER A N 1
ATOM 1400 C CA . SER A 1 183 ? -14.717 10.009 18.173 1.00 52.38 183 SER A CA 1
ATOM 1401 C C . SER A 1 183 ? -16.068 9.360 18.435 1.00 52.38 183 SER A C 1
ATOM 1403 O O . SER A 1 183 ? -16.473 8.455 17.713 1.00 52.38 183 SER A O 1
ATOM 1405 N N . LEU A 1 184 ? -16.769 9.862 19.448 1.00 45.94 184 LEU A N 1
ATOM 1406 C CA . LEU A 1 184 ? -18.125 9.462 19.793 1.00 45.94 184 LEU A CA 1
ATOM 1407 C C . LEU A 1 184 ? -19.040 9.551 18.565 1.00 45.94 184 LEU A C 1
ATOM 1409 O O . LEU A 1 184 ? -19.209 10.626 17.990 1.00 45.94 184 LEU A O 1
ATOM 1413 N N . CYS A 1 185 ? -19.617 8.422 18.170 1.00 45.34 185 CYS A N 1
ATOM 1414 C CA . CYS A 1 185 ? -20.682 8.397 17.185 1.00 45.34 185 CYS A CA 1
ATOM 1415 C C . CYS A 1 185 ? -21.982 8.875 17.849 1.00 45.34 185 CYS A C 1
ATOM 1417 O O . CYS A 1 185 ? -22.414 8.325 18.868 1.00 45.34 185 CYS A O 1
ATOM 1419 N N . SER A 1 186 ? -22.591 9.904 17.267 1.00 47.78 186 SER A N 1
ATOM 1420 C CA . SER A 1 186 ? -23.950 10.336 17.568 1.00 47.78 186 SER A CA 1
ATOM 1421 C C . SER A 1 186 ? -24.855 9.951 16.403 1.00 47.78 186 SER A C 1
ATOM 1423 O O . SER A 1 186 ? -24.560 10.326 15.267 1.00 47.78 186 SER A O 1
ATOM 1425 N N . THR A 1 187 ? -25.959 9.263 16.678 1.00 54.78 187 THR A N 1
ATOM 1426 C CA . THR A 1 187 ? -27.061 9.118 15.719 1.00 54.78 187 THR A CA 1
ATOM 1427 C C . THR A 1 187 ? -28.288 9.862 16.238 1.00 54.78 187 THR A C 1
ATOM 1429 O O . THR A 1 187 ? -28.431 10.088 17.443 1.00 54.78 187 THR A O 1
ATOM 1432 N N . ILE A 1 188 ? -29.152 10.292 15.327 1.00 58.22 188 ILE A N 1
ATOM 1433 C CA . ILE A 1 188 ? -30.366 11.043 15.638 1.00 58.22 188 ILE A CA 1
ATOM 1434 C C . ILE A 1 188 ? -31.555 10.139 15.328 1.00 58.22 188 ILE A C 1
ATOM 1436 O O . ILE A 1 188 ? -31.602 9.543 14.257 1.00 58.22 188 ILE A O 1
ATOM 1440 N N . ARG A 1 189 ? -32.515 10.060 16.253 1.00 67.25 189 ARG A N 1
ATOM 1441 C CA . ARG A 1 189 ? -33.824 9.436 16.027 1.00 67.25 189 ARG A CA 1
ATOM 1442 C C . ARG A 1 189 ? -34.873 10.531 15.913 1.00 67.25 189 ARG A C 1
ATOM 1444 O O . ARG A 1 189 ? -35.018 11.335 16.834 1.00 67.25 189 ARG A O 1
ATOM 1451 N N . SER A 1 190 ? -35.604 10.537 14.804 1.00 60.41 190 SER A N 1
ATOM 1452 C CA . SER A 1 190 ? -36.744 11.426 14.564 1.00 60.41 190 SER A CA 1
ATOM 1453 C C . SER A 1 190 ? -38.085 10.820 15.000 1.00 60.41 190 SER A C 1
ATOM 1455 O O . SER A 1 190 ? -39.014 11.554 15.278 1.00 60.41 190 SER A O 1
ATOM 1457 N N . GLY A 1 191 ? -38.185 9.514 15.251 1.00 65.44 191 GLY A N 1
ATOM 1458 C CA . GLY A 1 191 ? -39.365 8.887 15.873 1.00 65.44 191 GLY A CA 1
ATOM 1459 C C . GLY A 1 191 ? -40.177 8.030 14.906 1.00 65.44 191 GLY A C 1
ATOM 1460 O O . GLY A 1 191 ? -39.708 7.765 13.810 1.00 65.44 191 GLY A O 1
ATOM 1461 N N . GLY A 1 192 ? -41.374 7.583 15.325 1.00 57.88 192 GLY A N 1
ATOM 1462 C CA . GLY A 1 192 ? -42.477 6.989 14.534 1.00 57.88 192 GLY A CA 1
ATOM 1463 C C . GLY A 1 192 ? -42.218 5.742 13.669 1.00 57.88 192 GLY A C 1
ATOM 1464 O O . GLY A 1 192 ? -43.004 4.806 13.735 1.00 57.88 192 GLY A O 1
ATOM 1465 N N . HIS A 1 193 ? -41.119 5.705 12.917 1.00 63.47 193 HIS A N 1
ATOM 1466 C CA . HIS A 1 193 ? -40.537 4.549 12.224 1.00 63.47 193 HIS A CA 1
ATOM 1467 C C . HIS A 1 193 ? -39.038 4.366 12.507 1.00 63.47 193 HIS A C 1
ATOM 1469 O O . HIS A 1 193 ? -38.430 3.442 11.979 1.00 63.47 193 HIS A O 1
ATOM 1475 N N . ASP A 1 194 ? -38.445 5.197 13.361 1.00 59.50 194 ASP A N 1
ATOM 1476 C CA . ASP A 1 194 ? -37.085 5.057 13.879 1.00 59.50 194 ASP A CA 1
ATOM 1477 C C . ASP A 1 194 ? -37.104 4.228 15.172 1.00 59.50 194 ASP A C 1
ATOM 1479 O O . ASP A 1 194 ? -37.020 4.773 16.277 1.00 59.50 194 ASP A O 1
ATOM 1483 N N . TYR A 1 195 ? -37.307 2.915 15.076 1.00 59.88 195 TYR A N 1
ATOM 1484 C CA . TYR A 1 195 ? -37.373 2.042 16.248 1.00 59.88 195 TYR A CA 1
ATOM 1485 C C . TYR A 1 195 ? -35.985 1.528 16.636 1.00 59.88 195 TYR A C 1
ATOM 1487 O O . TYR A 1 195 ? -35.211 1.062 15.796 1.00 59.88 195 TYR A O 1
ATOM 1495 N N . GLU A 1 196 ? -35.689 1.563 17.933 1.00 53.84 196 GLU A N 1
ATOM 1496 C CA . GLU A 1 196 ? -34.533 0.866 18.495 1.00 53.84 196 GLU A CA 1
ATOM 1497 C C . GLU A 1 196 ? -34.656 -0.638 18.206 1.00 53.84 196 GLU A C 1
ATOM 1499 O O . GLU A 1 196 ? -35.714 -1.232 18.419 1.00 53.84 196 GLU A O 1
ATOM 1504 N N . GLY A 1 197 ? -33.601 -1.252 17.667 1.00 52.69 197 GLY A N 1
ATOM 1505 C CA . GLY A 1 197 ? -33.600 -2.679 17.337 1.00 52.69 197 GLY A CA 1
ATOM 1506 C C . GLY A 1 197 ? -34.148 -3.039 15.949 1.00 52.69 197 GLY A C 1
ATOM 1507 O O . GLY A 1 197 ? -33.985 -4.183 15.535 1.00 52.69 197 GLY A O 1
ATOM 1508 N N . VAL A 1 198 ? -34.761 -2.093 15.221 1.00 50.88 198 VAL A N 1
ATOM 1509 C CA . VAL A 1 198 ? -35.311 -2.325 13.864 1.00 50.88 198 VAL A CA 1
ATOM 1510 C C . VAL A 1 198 ? -34.762 -1.320 12.850 1.00 50.88 198 VAL A C 1
ATOM 1512 O O . VAL A 1 198 ? -34.352 -1.714 11.764 1.00 50.88 198 VAL A O 1
ATOM 1515 N N . SER A 1 199 ? -34.702 -0.039 13.219 1.00 49.69 199 SER A N 1
ATOM 1516 C CA . SER A 1 199 ? -34.215 1.055 12.360 1.00 49.69 199 SER A CA 1
ATOM 1517 C C . SER A 1 199 ? -32.783 1.463 12.707 1.00 49.69 199 SER A C 1
ATOM 1519 O O . SER A 1 199 ? -32.047 1.944 11.852 1.00 49.69 199 SER A O 1
ATOM 1521 N N . TYR A 1 200 ? -32.370 1.213 13.955 1.00 53.66 200 TYR A N 1
ATOM 1522 C CA . TYR A 1 200 ? -30.994 1.363 14.424 1.00 53.66 200 TYR A CA 1
ATOM 1523 C C . TYR A 1 200 ? -30.616 0.167 15.303 1.00 53.66 200 TYR A C 1
ATOM 1525 O O . TYR A 1 200 ? -31.235 -0.074 16.342 1.00 53.66 200 TYR A O 1
ATOM 1533 N N . VAL A 1 201 ? -29.587 -0.575 14.894 1.00 47.97 201 VAL A N 1
ATOM 1534 C CA . VAL A 1 201 ? -28.972 -1.664 15.665 1.00 47.97 201 VAL A CA 1
ATOM 1535 C C . VAL A 1 201 ? -27.474 -1.390 15.718 1.00 47.97 201 VAL A C 1
ATOM 1537 O O . VAL A 1 201 ? -26.852 -1.196 14.676 1.00 47.97 201 VAL A O 1
ATOM 1540 N N . SER A 1 202 ? -26.884 -1.366 16.915 1.00 49.50 202 SER A N 1
ATOM 1541 C CA . SER A 1 202 ? -25.434 -1.221 17.084 1.00 49.50 202 SER A CA 1
ATOM 1542 C C . SER A 1 202 ? -24.885 -2.328 17.974 1.00 49.50 202 SER A C 1
ATOM 1544 O O . SER A 1 202 ? -25.427 -2.604 19.041 1.00 49.50 202 SER A O 1
ATOM 1546 N N . GLY A 1 203 ? -23.767 -2.926 17.559 1.00 47.12 203 GLY A N 1
ATOM 1547 C CA . GLY A 1 203 ? -22.987 -3.853 18.382 1.00 47.12 203 GLY A CA 1
ATOM 1548 C C . GLY A 1 203 ? -22.056 -3.157 19.383 1.00 47.12 203 GLY A C 1
ATOM 1549 O O . GLY A 1 203 ? -21.239 -3.820 20.016 1.00 47.12 203 GLY A O 1
ATOM 1550 N N . SER A 1 204 ? -22.101 -1.824 19.498 1.00 44.84 204 SER A N 1
ATOM 1551 C CA . SER A 1 204 ? -21.222 -1.026 20.368 1.00 44.84 204 SER A CA 1
ATOM 1552 C C . SER A 1 204 ? -21.926 0.228 20.916 1.00 44.84 204 SER A C 1
ATOM 1554 O O . SER A 1 204 ? -22.877 0.700 20.291 1.00 44.84 204 SER A O 1
ATOM 1556 N N . PRO A 1 205 ? -21.491 0.794 22.062 1.00 46.41 205 PRO A N 1
ATOM 1557 C CA . PRO A 1 205 ? -22.156 1.942 22.686 1.00 46.41 205 PRO A CA 1
ATOM 1558 C C . PRO A 1 205 ? -22.121 3.186 21.788 1.00 46.41 205 PRO A C 1
ATOM 1560 O O . PRO A 1 205 ? -21.082 3.510 21.228 1.00 46.41 205 PRO A O 1
ATOM 1563 N N . PHE A 1 206 ? -23.228 3.916 21.680 1.00 51.31 206 PHE A N 1
ATOM 1564 C CA . PHE A 1 206 ? -23.340 5.165 20.918 1.00 51.31 206 PHE A CA 1
ATOM 1565 C C . PHE A 1 206 ? -24.271 6.138 21.651 1.00 51.31 206 PHE A C 1
ATOM 1567 O O . PHE A 1 206 ? -24.999 5.735 22.559 1.00 51.31 206 PHE A O 1
ATOM 1574 N N . PHE A 1 207 ? -24.250 7.418 21.271 1.00 53.38 207 PHE A N 1
ATOM 1575 C CA . PHE A 1 207 ? -25.220 8.393 21.774 1.00 53.38 207 PHE A CA 1
ATOM 1576 C C . PHE A 1 207 ? -26.387 8.515 20.793 1.00 53.38 207 PHE A C 1
ATOM 1578 O O . PHE A 1 207 ? -26.191 8.881 19.633 1.00 53.38 207 PHE A O 1
ATOM 1585 N N . LEU A 1 208 ? -27.598 8.221 21.271 1.00 62.03 208 LEU A N 1
ATOM 1586 C CA . LEU A 1 208 ? -28.841 8.482 20.552 1.00 62.03 208 LEU A CA 1
ATOM 1587 C C . LEU A 1 208 ? -29.407 9.828 21.010 1.00 62.03 208 LEU A C 1
ATOM 1589 O O . LEU A 1 208 ? -29.801 9.974 22.167 1.00 62.03 208 LEU A O 1
ATOM 1593 N N . LEU A 1 209 ? -29.463 10.805 20.108 1.00 62.50 209 LEU A N 1
ATOM 1594 C CA . LEU A 1 209 ? -30.244 12.017 20.336 1.00 62.50 209 LEU A CA 1
ATOM 1595 C C . LEU A 1 209 ? -31.698 11.729 19.939 1.00 62.50 209 LEU A C 1
ATOM 1597 O O . LEU A 1 209 ? -32.025 11.712 18.752 1.00 62.50 209 LEU A O 1
ATOM 1601 N N . ASP A 1 210 ? -32.547 11.456 20.932 1.00 68.44 210 ASP A N 1
ATOM 1602 C CA . ASP A 1 210 ? -33.964 11.150 20.719 1.00 68.44 210 ASP A CA 1
ATOM 1603 C C . ASP A 1 210 ? -34.791 12.442 20.621 1.00 68.44 210 ASP A C 1
ATOM 1605 O O . ASP A 1 210 ? -35.017 13.143 21.613 1.00 68.44 210 ASP A O 1
ATOM 1609 N N . MET A 1 211 ? -35.230 12.768 19.404 1.00 73.50 211 MET A N 1
ATOM 1610 C CA . MET A 1 211 ? -36.055 13.944 19.122 1.00 73.50 211 MET A CA 1
ATOM 1611 C C . MET A 1 211 ? -37.559 13.648 19.173 1.00 73.50 211 MET A C 1
ATOM 1613 O O . MET A 1 211 ? -38.346 14.551 18.899 1.00 73.50 211 MET A O 1
ATOM 1617 N N . PHE A 1 212 ? -37.985 12.439 19.564 1.00 75.38 212 PHE A N 1
ATOM 1618 C CA . PHE A 1 212 ? -39.392 12.010 19.559 1.00 75.38 212 PHE A CA 1
ATOM 1619 C C . PHE A 1 212 ? -40.331 12.971 20.308 1.00 75.38 212 PHE A C 1
ATOM 1621 O O . PHE A 1 212 ? -41.482 13.159 19.928 1.00 75.38 212 PHE A O 1
ATOM 1628 N N . ASN A 1 213 ? -39.843 13.625 21.365 1.00 78.69 213 ASN A N 1
ATOM 1629 C CA . ASN A 1 213 ? -40.654 14.555 22.157 1.00 78.69 213 ASN A CA 1
ATOM 1630 C C . ASN A 1 213 ? -40.767 15.968 21.555 1.00 78.69 213 ASN A C 1
ATOM 1632 O O . ASN A 1 213 ? -41.571 16.769 22.036 1.00 78.69 213 ASN A O 1
ATOM 1636 N N . LEU A 1 214 ? -40.004 16.288 20.505 1.00 81.12 214 LEU A N 1
ATOM 1637 C CA . LEU A 1 214 ? -40.132 17.538 19.754 1.00 81.12 214 LEU A CA 1
ATOM 1638 C C . LEU A 1 214 ? -41.289 17.407 18.756 1.00 81.12 214 LEU A C 1
ATOM 1640 O O . LEU A 1 214 ? -41.071 17.224 17.566 1.00 81.12 214 LEU A O 1
ATOM 1644 N N . ARG A 1 215 ? -42.529 17.456 19.247 1.00 81.81 215 ARG A N 1
ATOM 1645 C CA . ARG A 1 215 ? -43.752 17.182 18.463 1.00 81.81 215 ARG A CA 1
ATOM 1646 C C . ARG A 1 215 ? -44.668 18.393 18.251 1.00 81.81 215 ARG A C 1
ATOM 1648 O O . ARG A 1 215 ? -45.850 18.232 17.954 1.00 81.81 215 ARG A O 1
ATOM 1655 N N . ALA A 1 216 ? -44.180 19.609 18.492 1.00 84.75 216 ALA A N 1
ATOM 1656 C CA . ALA A 1 216 ? -44.993 20.802 18.286 1.00 84.75 216 ALA A CA 1
ATOM 1657 C C . ALA A 1 216 ? -45.299 20.991 16.794 1.00 84.75 216 ALA A C 1
ATOM 1659 O O . ALA A 1 216 ? -44.412 20.877 15.945 1.00 84.75 216 ALA A O 1
ATOM 1660 N N . ILE A 1 217 ? -46.563 21.295 16.510 1.00 86.56 217 ILE A N 1
ATOM 1661 C CA . ILE A 1 217 ? -47.063 21.638 15.183 1.00 86.56 217 ILE A CA 1
ATOM 1662 C C . ILE A 1 217 ? -47.824 22.950 15.318 1.00 86.56 217 ILE A C 1
ATOM 1664 O O . ILE A 1 217 ? -48.789 23.021 16.084 1.00 86.56 217 ILE A O 1
ATOM 1668 N N . ASP A 1 218 ? -47.401 23.957 14.567 1.00 89.69 218 ASP A N 1
ATOM 1669 C CA . ASP A 1 218 ? -48.121 25.215 14.408 1.00 89.69 218 ASP A CA 1
ATOM 1670 C C . ASP A 1 218 ? -48.532 25.378 12.946 1.00 89.69 218 ASP A C 1
ATOM 1672 O O . ASP A 1 218 ? -47.749 25.089 12.047 1.00 89.69 218 ASP A O 1
ATOM 1676 N N . VAL A 1 219 ? -49.772 25.786 12.695 1.00 87.88 219 VAL A N 1
ATOM 1677 C CA . VAL A 1 219 ? -50.338 25.838 11.340 1.00 87.88 219 VAL A CA 1
ATOM 1678 C C . VAL A 1 219 ? -50.863 27.237 11.082 1.00 87.88 219 VAL A C 1
ATOM 1680 O O . VAL A 1 219 ? -51.816 27.682 11.730 1.00 87.88 219 VAL A O 1
ATOM 1683 N N . ASP A 1 220 ? -50.279 27.887 10.083 1.00 88.81 220 ASP A N 1
ATOM 1684 C CA . ASP A 1 220 ? -50.661 29.201 9.599 1.00 88.81 220 ASP A CA 1
ATOM 1685 C C . ASP A 1 220 ? -51.303 29.081 8.214 1.00 88.81 220 ASP A C 1
ATOM 1687 O O . ASP A 1 220 ? -50.648 29.044 7.173 1.00 88.81 220 ASP A O 1
ATOM 1691 N N . VAL A 1 221 ? -52.633 29.029 8.216 1.00 86.12 221 VAL A N 1
ATOM 1692 C CA . VAL A 1 221 ? -53.432 28.933 6.990 1.00 86.12 221 VAL A CA 1
ATOM 1693 C C . VAL A 1 221 ? -53.350 30.217 6.162 1.00 86.12 221 VAL A C 1
ATOM 1695 O O . VAL A 1 221 ? -53.468 30.147 4.945 1.00 86.12 221 VAL A O 1
ATOM 1698 N N . ALA A 1 222 ? -53.148 31.381 6.790 1.00 87.81 222 ALA A N 1
ATOM 1699 C CA . ALA A 1 222 ? -53.106 32.653 6.069 1.00 87.81 222 ALA A CA 1
ATOM 1700 C C . ALA A 1 222 ? -51.858 32.755 5.185 1.00 87.81 222 ALA A C 1
ATOM 1702 O O . ALA A 1 222 ? -51.922 33.331 4.102 1.00 87.81 222 ALA A O 1
ATOM 1703 N N . ASN A 1 223 ? -50.754 32.170 5.650 1.00 87.25 223 ASN A N 1
ATOM 1704 C CA . ASN A 1 223 ? -49.490 32.106 4.925 1.00 87.25 223 ASN A CA 1
ATOM 1705 C C . ASN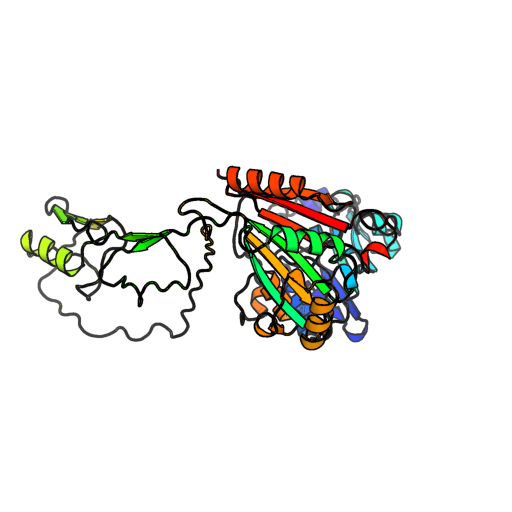 A 1 223 ? -49.247 30.750 4.242 1.00 87.25 223 ASN A C 1
ATOM 1707 O O . ASN A 1 223 ? -48.171 30.549 3.691 1.00 87.25 223 ASN A O 1
ATOM 1711 N N . GLU A 1 224 ? -50.222 29.835 4.275 1.00 87.50 224 GLU A N 1
ATOM 1712 C CA . GLU A 1 224 ? -50.145 28.497 3.666 1.00 87.50 224 GLU A CA 1
ATOM 1713 C C . GLU A 1 224 ? -48.918 27.682 4.123 1.00 87.50 224 GLU A C 1
ATOM 1715 O O . GLU A 1 224 ? -48.354 26.891 3.366 1.00 87.50 224 GLU A O 1
ATOM 1720 N N . VAL A 1 225 ? -48.523 27.825 5.394 1.00 82.75 225 VAL A N 1
ATOM 1721 C CA . VAL A 1 225 ? -47.372 27.121 5.978 1.00 82.75 225 VAL A CA 1
ATOM 1722 C C . VAL A 1 225 ? -47.711 26.443 7.302 1.00 82.75 225 VAL A C 1
ATOM 1724 O O . VAL A 1 225 ? -48.572 26.885 8.060 1.00 82.75 225 VAL A O 1
ATOM 1727 N N . ALA A 1 226 ? -46.988 25.374 7.622 1.00 81.88 226 ALA A N 1
ATOM 1728 C CA . ALA A 1 226 ? -46.974 24.780 8.951 1.00 81.88 226 ALA A CA 1
ATOM 1729 C C . ALA A 1 226 ? -45.538 24.623 9.461 1.00 81.88 226 ALA A C 1
ATOM 1731 O O . ALA A 1 226 ? -44.636 24.225 8.726 1.00 81.88 226 ALA A O 1
ATOM 1732 N N . TRP A 1 227 ? -45.330 24.930 10.738 1.00 84.06 227 TRP A N 1
ATOM 1733 C CA . TRP A 1 227 ? -44.085 24.689 11.451 1.00 84.06 227 TRP A CA 1
ATOM 1734 C C . TRP A 1 227 ? -44.189 23.356 12.177 1.00 84.06 227 TRP A C 1
ATOM 1736 O O . TRP A 1 227 ? -45.012 23.205 13.081 1.00 84.06 227 TRP A O 1
ATOM 1746 N N . VAL A 1 228 ? -43.375 22.383 11.776 1.00 81.12 228 VAL A N 1
ATOM 1747 C CA . VAL A 1 228 ? -43.454 21.017 12.298 1.00 81.12 228 VAL A CA 1
ATOM 1748 C C . VAL A 1 228 ? -42.117 20.614 12.901 1.00 81.12 228 VAL A C 1
ATOM 1750 O O . VAL A 1 228 ? -41.082 20.640 12.234 1.00 81.12 228 VAL A O 1
ATOM 1753 N N . GLN A 1 229 ? -42.131 20.244 14.181 1.00 77.44 229 GLN A N 1
ATOM 1754 C CA . GLN A 1 229 ? -40.954 19.707 14.850 1.00 77.44 229 GLN A CA 1
ATOM 1755 C C . GLN A 1 229 ? -40.692 18.240 14.467 1.00 77.44 229 GLN A C 1
ATOM 1757 O O . GLN A 1 229 ? -41.604 17.492 14.122 1.00 77.44 229 GLN A O 1
ATOM 1762 N N . ALA A 1 230 ? -39.425 17.829 14.558 1.00 75.75 230 ALA A N 1
ATOM 1763 C CA . ALA A 1 230 ? -38.921 16.580 13.987 1.00 75.75 230 ALA A CA 1
ATOM 1764 C C . ALA A 1 230 ? -39.432 15.281 14.643 1.00 75.75 230 ALA A C 1
ATOM 1766 O O . 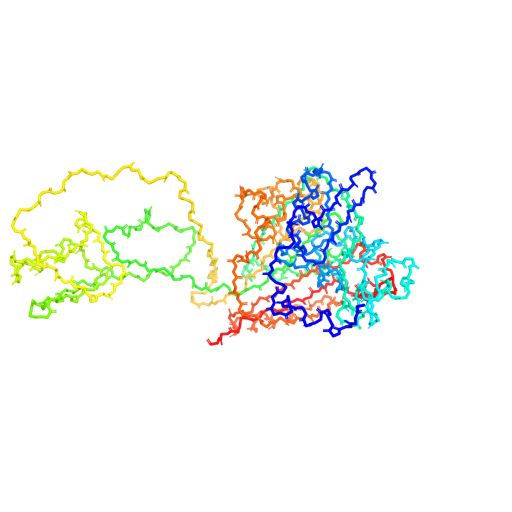ALA A 1 230 ? -39.136 14.209 14.140 1.00 75.75 230 ALA A O 1
ATOM 1767 N N . GLY A 1 231 ? -40.152 15.367 15.764 1.00 74.31 231 GLY A N 1
ATOM 1768 C CA . GLY A 1 231 ? -40.811 14.256 16.458 1.00 74.31 231 GLY A CA 1
ATOM 1769 C C . GLY A 1 231 ? -42.299 14.095 16.121 1.00 74.31 231 GLY A C 1
ATOM 1770 O O . GLY A 1 231 ? -42.929 13.154 16.599 1.00 74.31 231 GLY A O 1
ATOM 1771 N N . ALA A 1 232 ? -42.883 15.002 15.327 1.00 79.06 232 ALA A N 1
ATOM 1772 C CA . ALA A 1 232 ? -44.307 14.992 14.998 1.00 79.06 232 ALA A CA 1
ATOM 1773 C C . ALA A 1 232 ? -44.644 14.025 13.853 1.00 79.06 232 ALA A C 1
ATOM 1775 O O . ALA A 1 232 ? -44.110 14.123 12.743 1.00 79.06 232 ALA A O 1
ATOM 1776 N N . THR A 1 233 ? -45.562 13.099 14.114 1.00 80.88 233 THR A N 1
ATOM 1777 C CA . THR A 1 233 ? -46.002 12.101 13.133 1.00 80.88 233 THR A CA 1
ATOM 1778 C C . THR A 1 233 ? -46.847 12.733 12.023 1.00 80.88 233 THR A C 1
ATOM 1780 O O . THR A 1 233 ? -47.551 13.720 12.241 1.00 80.88 233 THR A O 1
ATOM 1783 N N . LEU A 1 234 ? -46.845 12.146 10.824 1.00 76.75 234 LEU A N 1
ATOM 1784 C CA . LEU A 1 234 ? -47.669 12.601 9.700 1.00 76.75 234 LEU A CA 1
ATOM 1785 C C . LEU A 1 234 ? -49.156 12.617 10.062 1.00 76.75 234 LEU A C 1
ATOM 1787 O O . LEU A 1 234 ? -49.867 13.535 9.665 1.00 76.75 234 LEU A O 1
ATOM 1791 N N . GLY A 1 235 ? -49.617 11.661 10.874 1.00 78.81 235 GLY A N 1
ATOM 1792 C CA . GLY A 1 235 ? -50.975 11.660 11.409 1.00 78.81 235 GLY A CA 1
ATOM 1793 C C . GLY A 1 235 ? -51.283 12.906 12.245 1.00 78.81 235 GLY A C 1
ATOM 1794 O O . GLY A 1 235 ? -52.331 13.522 12.053 1.00 78.81 235 GLY A O 1
ATOM 1795 N N . GLU A 1 236 ? -50.368 13.320 13.127 1.00 82.62 236 GLU A N 1
ATOM 1796 C CA . GLU A 1 236 ? -50.511 14.554 13.911 1.00 82.62 236 GLU A CA 1
ATOM 1797 C C . GLU A 1 236 ? -50.489 15.799 13.015 1.00 82.62 236 GLU A C 1
ATOM 1799 O O . GLU A 1 236 ? -51.299 16.706 13.213 1.00 82.62 236 GLU A O 1
ATOM 1804 N N . VAL A 1 237 ? -49.620 15.832 11.999 1.00 81.75 237 VAL A N 1
ATOM 1805 C CA . VAL A 1 237 ? -49.541 16.936 11.026 1.00 81.75 237 VAL A CA 1
ATOM 1806 C C . VAL A 1 237 ? -50.849 17.069 10.245 1.00 81.75 237 VAL A C 1
ATOM 1808 O O . VAL A 1 237 ? -51.430 18.153 10.198 1.00 81.75 237 VAL A O 1
ATOM 1811 N N . TYR A 1 238 ? -51.366 15.970 9.693 1.00 80.69 238 TYR A N 1
ATOM 1812 C CA . TYR A 1 238 ? -52.642 15.961 8.973 1.00 80.69 238 TYR A CA 1
ATOM 1813 C C . TYR A 1 238 ? -53.802 16.387 9.861 1.00 80.69 238 TYR A C 1
ATOM 1815 O O . TYR A 1 238 ? -54.623 17.206 9.450 1.00 80.69 238 TYR A O 1
ATOM 1823 N N . TYR A 1 239 ? -53.848 15.870 11.088 1.00 83.06 239 TYR A N 1
ATOM 1824 C CA . TYR A 1 239 ? -54.891 16.206 12.045 1.00 83.06 239 TYR A CA 1
ATOM 1825 C C . TYR A 1 239 ? -54.886 17.706 12.383 1.00 83.06 239 TYR A C 1
ATOM 1827 O O . TYR A 1 239 ? -55.932 18.350 12.324 1.00 83.06 239 TYR A O 1
ATOM 1835 N N . ARG A 1 240 ? -53.714 18.295 12.657 1.00 85.69 240 ARG A N 1
ATOM 1836 C CA . ARG A 1 240 ? -53.581 19.725 12.998 1.00 85.69 240 ARG A CA 1
ATOM 1837 C C . ARG A 1 240 ? -53.909 20.653 11.833 1.00 85.69 240 ARG A C 1
ATOM 1839 O O . ARG A 1 240 ? -54.516 21.699 12.052 1.00 85.69 240 ARG A O 1
ATOM 1846 N N . ILE A 1 241 ? -53.556 20.275 10.604 1.00 82.69 241 ILE A N 1
ATOM 1847 C CA . ILE A 1 241 ? -53.945 21.032 9.407 1.00 82.69 241 ILE A CA 1
ATOM 1848 C C . ILE A 1 241 ? -55.465 20.962 9.217 1.00 82.69 241 ILE A C 1
ATOM 1850 O O . ILE A 1 241 ? -56.105 22.001 9.050 1.00 82.69 241 ILE A O 1
ATOM 1854 N N . ALA A 1 242 ? -56.057 19.770 9.337 1.00 80.31 242 ALA A N 1
ATOM 1855 C CA . ALA A 1 242 ? -57.497 19.564 9.188 1.00 80.31 242 ALA A CA 1
ATOM 1856 C C . ALA A 1 242 ? -58.333 20.273 10.273 1.00 80.31 242 ALA A C 1
ATOM 1858 O O . ALA A 1 242 ? -59.434 20.744 9.983 1.00 80.31 242 ALA A O 1
ATOM 1859 N N . GLU A 1 243 ? -57.817 20.395 11.504 1.00 86.69 243 GLU A N 1
ATOM 1860 C CA . GLU A 1 243 ? -58.435 21.203 12.570 1.00 86.69 243 GLU A CA 1
ATOM 1861 C C . GLU A 1 243 ? -58.524 22.689 12.195 1.00 86.69 243 GLU A C 1
ATOM 1863 O O . GLU A 1 243 ? -59.467 23.373 12.595 1.00 86.69 243 GLU A O 1
ATOM 1868 N N . LYS A 1 244 ? -57.548 23.199 11.435 1.00 86.69 244 LYS A N 1
ATOM 1869 C CA . LYS A 1 244 ? -57.466 24.614 11.053 1.00 86.69 244 LYS A CA 1
ATOM 1870 C C . LYS A 1 244 ? -58.165 24.920 9.736 1.00 86.69 244 LYS A C 1
ATOM 1872 O O . LYS A 1 244 ? -58.706 26.013 9.584 1.00 86.69 244 LYS A O 1
ATOM 1877 N N . SER A 1 245 ? -58.164 23.988 8.787 1.00 80.94 245 SER A N 1
ATOM 1878 C CA . SER A 1 245 ? -58.851 24.158 7.511 1.00 80.94 245 SER A CA 1
ATOM 1879 C C . SER A 1 245 ? -59.172 22.828 6.842 1.00 80.94 245 SER A C 1
ATOM 1881 O O . SER A 1 245 ? -58.329 21.947 6.730 1.00 80.94 245 SER A O 1
ATOM 1883 N N . ARG A 1 246 ? -60.387 22.724 6.294 1.00 76.25 246 ARG A N 1
ATOM 1884 C CA . ARG A 1 246 ? -60.804 21.592 5.447 1.00 76.25 246 ARG A CA 1
ATOM 1885 C C . ARG A 1 246 ? -60.345 21.719 3.994 1.00 76.25 246 ARG A C 1
ATOM 1887 O O . ARG A 1 246 ? -60.559 20.799 3.216 1.00 76.25 246 ARG A O 1
ATOM 1894 N N . ALA A 1 247 ? -59.768 22.862 3.623 1.00 77.62 247 ALA A N 1
ATOM 1895 C CA . ALA A 1 247 ? -59.368 23.156 2.251 1.00 77.62 247 ALA A CA 1
ATOM 1896 C C . ALA A 1 247 ? -57.873 22.927 1.990 1.00 77.62 247 ALA A C 1
ATOM 1898 O O . ALA A 1 247 ? -57.470 23.002 0.835 1.00 77.62 247 ALA A O 1
ATOM 1899 N N . TYR A 1 248 ? -57.062 22.675 3.023 1.00 75.94 248 TYR A N 1
ATOM 1900 C CA . TYR A 1 248 ? -55.607 22.535 2.917 1.00 75.94 248 TYR A CA 1
ATOM 1901 C C . TYR A 1 248 ? -55.137 21.183 3.456 1.00 75.94 248 TYR A C 1
ATOM 1903 O O . TYR A 1 248 ? -55.761 20.603 4.342 1.00 75.94 248 TYR A O 1
ATOM 1911 N N . GLY A 1 249 ? -54.025 20.691 2.920 1.00 77.56 249 GLY A N 1
ATOM 1912 C CA . GLY A 1 249 ? -53.382 19.443 3.317 1.00 77.56 249 GLY A CA 1
ATOM 1913 C C . GLY A 1 249 ? -51.877 19.496 3.073 1.00 77.56 249 GLY A C 1
ATOM 1914 O O . GLY A 1 249 ? -51.366 20.443 2.484 1.00 77.56 249 GLY A O 1
ATOM 1915 N N . PHE A 1 250 ? -51.155 18.474 3.525 1.00 78.50 250 PHE A N 1
ATOM 1916 C CA . PHE A 1 250 ? -49.709 18.365 3.331 1.00 78.50 250 PHE A CA 1
ATOM 1917 C C . PHE A 1 250 ? -49.395 17.122 2.480 1.00 78.50 250 PHE A C 1
ATOM 1919 O O . PHE A 1 250 ? -49.797 16.020 2.867 1.00 78.50 250 PHE A O 1
ATOM 1926 N N . PRO A 1 251 ? -48.731 17.255 1.314 1.00 67.56 251 PRO A N 1
ATOM 1927 C CA . PRO A 1 251 ? -48.488 16.135 0.409 1.00 67.56 251 PRO A CA 1
ATOM 1928 C C . PRO A 1 251 ? -47.322 15.276 0.921 1.00 67.56 251 PRO A C 1
ATOM 1930 O O . PRO A 1 251 ? -46.179 15.433 0.501 1.00 67.56 251 PRO A O 1
ATOM 1933 N N . ALA A 1 252 ? -47.617 14.368 1.851 1.00 67.50 252 ALA A N 1
ATOM 1934 C CA . ALA A 1 252 ? -46.647 13.440 2.437 1.00 67.50 252 ALA A CA 1
ATOM 1935 C C . ALA A 1 252 ? -47.130 11.978 2.390 1.00 67.50 252 ALA A C 1
ATOM 1937 O O . ALA A 1 252 ? -48.184 11.678 1.830 1.00 67.50 252 ALA A O 1
ATOM 1938 N N . GLY A 1 253 ? -46.316 11.060 2.919 1.00 61.28 253 GLY A N 1
ATOM 1939 C CA . GLY A 1 253 ? -46.558 9.618 2.862 1.00 61.28 253 GLY A CA 1
ATOM 1940 C C . GLY A 1 253 ? -47.849 9.162 3.556 1.00 61.28 253 GLY A C 1
ATOM 1941 O O . GLY A 1 253 ? -48.314 9.751 4.521 1.00 61.28 253 GLY A O 1
ATOM 1942 N N . VAL A 1 254 ? -48.410 8.046 3.089 1.00 55.16 254 VAL A N 1
ATOM 1943 C CA . VAL A 1 254 ? -49.715 7.522 3.546 1.00 55.16 254 VAL A CA 1
ATOM 1944 C C . VAL A 1 254 ? -49.703 6.895 4.946 1.00 55.16 254 VAL A C 1
ATOM 1946 O O . VAL A 1 254 ? -50.764 6.620 5.505 1.00 55.16 254 VAL A O 1
ATOM 1949 N N . ALA A 1 255 ? -48.524 6.627 5.511 1.00 62.75 255 ALA A N 1
ATOM 1950 C CA . ALA A 1 255 ? -48.383 5.973 6.805 1.00 62.75 255 ALA A CA 1
ATOM 1951 C C . ALA A 1 255 ? -48.412 7.020 7.938 1.00 62.75 255 ALA A C 1
ATOM 1953 O O . ALA A 1 255 ? -47.473 7.809 8.063 1.00 62.75 255 ALA A O 1
ATOM 1954 N N . PRO A 1 256 ? -49.454 7.032 8.793 1.00 58.66 256 PRO A N 1
ATOM 1955 C CA . PRO A 1 256 ? -49.665 8.094 9.779 1.00 58.66 256 PRO A CA 1
ATOM 1956 C C . PRO A 1 256 ? -48.621 8.097 10.898 1.00 58.66 256 PRO A C 1
ATOM 1958 O O . PRO A 1 256 ? -48.501 9.088 11.608 1.00 58.66 256 PRO A O 1
ATOM 1961 N N . THR A 1 257 ? -47.873 7.008 11.059 1.00 57.94 257 THR A N 1
ATOM 1962 C CA . THR A 1 257 ? -46.808 6.845 12.051 1.00 57.94 257 THR A CA 1
ATOM 1963 C C . THR A 1 257 ? -45.457 7.390 11.587 1.00 57.94 257 THR A C 1
ATOM 1965 O O . THR A 1 257 ? -44.570 7.521 12.419 1.00 57.94 257 THR A O 1
ATOM 1968 N N . VAL A 1 258 ? -45.262 7.721 10.304 1.00 61.88 258 VAL A N 1
ATOM 1969 C CA . VAL A 1 258 ? -43.997 8.286 9.778 1.00 61.88 258 VAL A CA 1
ATOM 1970 C C . VAL A 1 258 ? -43.770 9.687 10.339 1.00 61.88 258 VAL A C 1
ATOM 1972 O O . VAL A 1 258 ? -44.730 10.412 10.568 1.00 61.88 258 VAL A O 1
ATOM 1975 N N . VAL A 1 259 ? -42.515 10.076 10.569 1.00 57.69 259 VAL A N 1
ATOM 1976 C CA . VAL A 1 259 ? -42.145 11.386 11.135 1.00 57.69 259 VAL A CA 1
ATOM 1977 C C . VAL A 1 259 ? -41.330 12.185 10.126 1.00 57.69 259 VAL A C 1
ATOM 1979 O O . VAL A 1 259 ? -40.657 11.612 9.268 1.00 57.69 259 VAL A O 1
ATOM 1982 N N . LEU A 1 260 ? -41.392 13.513 10.213 1.00 57.03 260 LEU A N 1
ATOM 1983 C CA . LEU A 1 260 ? -40.519 14.393 9.441 1.00 57.03 260 LEU A CA 1
ATOM 1984 C C . LEU A 1 260 ? -39.121 14.426 10.068 1.00 57.03 260 LEU A C 1
ATOM 1986 O O . LEU A 1 260 ? -38.949 14.833 11.209 1.00 57.03 260 LEU A O 1
ATOM 1990 N N . VAL A 1 261 ? -38.108 14.042 9.292 1.00 49.31 261 VAL A N 1
ATOM 1991 C CA . VAL A 1 261 ? -36.724 13.838 9.770 1.00 49.31 261 VAL A CA 1
ATOM 1992 C C . VAL A 1 261 ? -36.019 15.155 10.161 1.00 49.31 261 VAL A C 1
ATOM 1994 O O . VAL A 1 261 ? -34.960 15.145 10.785 1.00 49.31 261 VAL A O 1
ATOM 1997 N N . VAL A 1 262 ? -36.608 16.314 9.839 1.00 52.72 262 VAL A N 1
ATOM 1998 C CA . VAL A 1 262 ? -36.044 17.647 10.105 1.00 52.72 262 VAL A CA 1
ATOM 1999 C C . VAL A 1 262 ? -37.144 18.599 10.581 1.00 52.72 262 VAL A C 1
ATOM 2001 O O . VAL A 1 262 ? -38.273 18.532 10.093 1.00 52.72 262 VAL A O 1
ATOM 2004 N N . ILE A 1 263 ? -36.808 19.527 11.489 1.00 52.44 263 ILE A N 1
ATOM 2005 C CA . ILE A 1 263 ? -37.664 20.683 11.799 1.00 52.44 263 ILE A CA 1
ATOM 2006 C C . ILE A 1 263 ? -37.889 21.453 10.499 1.00 52.44 263 ILE A C 1
ATOM 2008 O O . ILE A 1 263 ? -36.943 22.006 9.937 1.00 52.44 263 ILE A O 1
ATOM 2012 N N . SER A 1 264 ? -39.124 21.464 10.015 1.00 60.56 264 SER A N 1
ATOM 2013 C CA . SER A 1 264 ? -39.435 21.951 8.674 1.00 60.56 264 SER A CA 1
ATOM 2014 C C . SER A 1 264 ? -40.550 22.983 8.729 1.00 60.56 264 SER A C 1
ATOM 2016 O O . SER A 1 264 ? -41.569 22.781 9.392 1.00 60.56 264 SER A O 1
ATOM 2018 N N . VAL A 1 265 ? -40.353 24.082 8.001 1.00 62.97 265 VAL A N 1
ATOM 2019 C CA . VAL A 1 265 ? -41.468 24.885 7.497 1.00 62.97 265 VAL A CA 1
ATOM 2020 C C . VAL A 1 265 ? -41.969 24.146 6.271 1.00 62.97 265 VAL A C 1
ATOM 2022 O O . VAL A 1 265 ? -41.212 23.967 5.317 1.00 62.97 265 VAL A O 1
ATOM 2025 N N . VAL A 1 266 ? -43.202 23.666 6.317 1.00 70.50 266 VAL A N 1
ATOM 2026 C CA . VAL A 1 266 ? -43.809 22.949 5.200 1.00 70.50 266 VAL A CA 1
ATOM 2027 C C . VAL A 1 266 ? -44.904 23.796 4.579 1.00 70.50 266 VAL A C 1
ATOM 2029 O O . VAL A 1 266 ? -45.728 24.358 5.295 1.00 70.50 266 VAL A O 1
ATOM 2032 N N . GLU A 1 267 ? -44.916 23.887 3.253 1.00 72.50 267 GLU A N 1
ATOM 2033 C CA . GLU A 1 267 ? -46.043 24.470 2.525 1.00 72.50 267 GLU A CA 1
ATOM 2034 C C . GLU A 1 267 ? -47.235 23.509 2.596 1.00 72.50 267 GLU A C 1
ATOM 2036 O O . GLU A 1 267 ? -47.108 22.309 2.324 1.00 72.50 267 GLU A O 1
ATOM 2041 N N . ILE A 1 268 ? -48.399 24.032 2.978 1.00 72.00 268 ILE A N 1
ATOM 2042 C CA . ILE A 1 268 ? -49.661 23.295 2.939 1.00 72.00 268 ILE A CA 1
ATOM 2043 C C . ILE A 1 268 ? -50.410 23.692 1.671 1.00 72.00 268 ILE A C 1
ATOM 2045 O O . ILE A 1 268 ? -50.583 24.865 1.363 1.00 72.00 268 ILE A O 1
ATOM 2049 N N . VAL A 1 269 ? -50.864 22.704 0.912 1.00 74.31 269 VAL A N 1
ATOM 2050 C CA . VAL A 1 269 ? -51.454 22.910 -0.412 1.00 74.31 269 VAL A CA 1
ATOM 2051 C C . VAL A 1 269 ? -52.964 22.774 -0.358 1.00 74.31 269 VAL A C 1
ATOM 2053 O O . VAL A 1 269 ? -53.509 21.971 0.405 1.00 74.31 269 VAL A O 1
ATOM 2056 N N . ARG A 1 270 ? -53.657 23.548 -1.193 1.00 74.75 270 ARG A N 1
ATOM 2057 C CA . ARG A 1 270 ? -55.114 23.488 -1.299 1.00 74.75 270 ARG A CA 1
ATOM 2058 C C . ARG A 1 270 ? -55.549 22.168 -1.941 1.00 74.75 270 ARG A C 1
ATOM 2060 O O . ARG A 1 270 ? -55.084 21.832 -3.029 1.00 74.75 270 ARG A O 1
ATOM 2067 N N . VAL A 1 271 ? -56.450 21.433 -1.295 1.00 60.44 271 VAL A N 1
ATOM 2068 C CA . VAL A 1 271 ? -56.902 20.111 -1.755 1.00 60.44 271 VAL A CA 1
ATOM 2069 C C . VAL A 1 271 ? -58.267 20.244 -2.446 1.00 60.44 271 VAL A C 1
ATOM 2071 O O . VAL A 1 271 ? -59.219 20.696 -1.807 1.00 60.44 271 VAL A O 1
ATOM 2074 N N . PRO A 1 272 ? -58.402 19.891 -3.739 1.00 46.38 272 PRO A N 1
ATOM 2075 C CA . PRO A 1 272 ? -59.702 19.834 -4.402 1.00 46.38 272 PRO A CA 1
ATOM 2076 C C . PRO A 1 272 ? -60.548 18.662 -3.873 1.00 46.38 272 PRO A C 1
ATOM 2078 O O . PRO A 1 272 ? -60.021 17.602 -3.534 1.00 46.38 272 PRO A O 1
ATOM 2081 N N . GLU A 1 273 ? -61.870 18.850 -3.789 1.00 45.25 273 GLU A N 1
ATOM 2082 C CA . GLU A 1 273 ? -62.795 17.802 -3.346 1.00 45.25 273 GLU A CA 1
ATOM 2083 C C . GLU A 1 273 ? -62.739 16.602 -4.304 1.00 45.25 273 GLU A C 1
ATOM 2085 O O . GLU A 1 273 ? -62.934 16.748 -5.510 1.00 45.25 273 GLU A O 1
ATOM 2090 N N . SER A 1 274 ? -62.509 15.418 -3.725 1.00 40.41 274 SER A N 1
ATOM 2091 C CA . SER A 1 274 ? -62.263 14.103 -4.341 1.00 40.41 274 SER A CA 1
ATOM 2092 C C . SER A 1 274 ? -60.833 13.861 -4.842 1.00 40.41 274 SER A C 1
ATOM 2094 O O . SER A 1 274 ? -60.453 14.408 -5.861 1.00 40.41 274 SER A O 1
ATOM 2096 N N . VAL A 1 275 ? -60.078 12.988 -4.148 1.00 31.14 275 VAL A N 1
ATOM 2097 C CA . VAL A 1 275 ? -59.401 11.795 -4.713 1.00 31.14 275 VAL A CA 1
ATOM 2098 C C . VAL A 1 275 ? -59.036 10.811 -3.579 1.00 31.14 275 VAL A C 1
ATOM 2100 O O . VAL A 1 275 ? -58.437 11.181 -2.573 1.00 31.14 275 VAL A O 1
ATOM 2103 N N . VAL A 1 276 ? -59.398 9.540 -3.778 1.00 32.41 276 VAL A N 1
ATOM 2104 C CA . VAL A 1 276 ? -58.938 8.344 -3.052 1.00 32.41 276 VAL A CA 1
ATOM 2105 C C . VAL A 1 276 ? -57.679 7.821 -3.753 1.00 32.41 276 VAL A C 1
ATOM 2107 O O . VAL A 1 276 ? -57.743 7.541 -4.946 1.00 32.41 276 VAL A O 1
ATOM 2110 N N . TRP A 1 277 ? -56.561 7.642 -3.042 1.00 27.00 277 TRP A N 1
ATOM 2111 C CA . TRP A 1 277 ? -55.371 6.953 -3.568 1.00 27.00 277 TRP A CA 1
ATOM 2112 C C . TRP A 1 277 ? -55.050 5.719 -2.714 1.00 27.00 277 TRP A C 1
ATOM 2114 O O . TRP A 1 277 ? -54.442 5.813 -1.651 1.00 27.00 277 TRP A O 1
ATOM 2124 N N . GLN A 1 278 ? -55.454 4.544 -3.193 1.00 31.59 278 GLN A N 1
ATOM 2125 C CA . GLN A 1 278 ? -54.852 3.257 -2.843 1.00 31.59 278 GLN A CA 1
ATOM 2126 C C . GLN A 1 278 ? -54.434 2.577 -4.151 1.00 31.59 278 GLN A C 1
ATOM 2128 O O . GLN A 1 278 ? -55.198 2.614 -5.110 1.00 31.59 278 GLN A O 1
ATOM 2133 N N . GLN A 1 279 ? -53.271 1.911 -4.125 1.00 29.84 279 GLN A N 1
ATOM 2134 C CA . GLN A 1 279 ? -52.627 1.111 -5.188 1.00 29.84 279 GLN A CA 1
ATOM 2135 C C . GLN A 1 279 ? -51.630 1.872 -6.087 1.00 29.84 279 GLN A C 1
ATOM 2137 O O . GLN A 1 279 ? -52.009 2.525 -7.049 1.00 29.84 279 GLN A O 1
ATOM 2142 N N . VAL A 1 280 ? -50.334 1.775 -5.758 1.00 31.69 280 VAL A N 1
ATOM 2143 C CA . VAL A 1 280 ? -49.277 1.004 -6.465 1.00 31.69 280 VAL A CA 1
ATOM 2144 C C . VAL A 1 280 ? -47.913 1.488 -5.934 1.00 31.69 280 VAL A C 1
ATOM 2146 O O . VAL A 1 280 ? -47.442 2.557 -6.302 1.00 31.69 280 VAL A O 1
ATOM 2149 N N . ALA A 1 281 ? -47.270 0.692 -5.075 1.00 25.47 281 ALA A N 1
ATOM 2150 C CA . ALA A 1 281 ? -45.854 0.839 -4.718 1.00 25.47 281 ALA A CA 1
ATOM 2151 C C . ALA A 1 281 ? -45.308 -0.522 -4.256 1.00 25.47 281 ALA A C 1
ATOM 2153 O O . ALA A 1 281 ? -45.307 -0.825 -3.068 1.00 25.47 281 ALA A O 1
ATOM 2154 N N . TYR A 1 282 ? -44.914 -1.377 -5.202 1.00 32.91 282 TYR A N 1
ATOM 2155 C CA . TYR A 1 282 ? -44.228 -2.643 -4.898 1.00 32.91 282 TYR A CA 1
ATOM 2156 C C . TYR A 1 282 ? -42.999 -2.905 -5.774 1.00 32.91 282 TYR A C 1
ATOM 2158 O O . TYR A 1 282 ? -42.539 -4.033 -5.829 1.00 32.91 282 TYR A O 1
ATOM 2166 N N . ASN A 1 283 ? -42.434 -1.894 -6.438 1.00 33.91 283 ASN A N 1
ATOM 2167 C CA . ASN A 1 283 ? -41.219 -2.087 -7.233 1.00 33.91 283 ASN A CA 1
ATOM 2168 C C . ASN A 1 283 ? -40.197 -0.983 -6.970 1.00 33.91 283 ASN A C 1
ATOM 2170 O O . ASN A 1 283 ? -40.135 -0.028 -7.741 1.00 33.91 283 ASN A O 1
ATOM 2174 N N . ILE A 1 284 ? -39.408 -1.148 -5.900 1.00 33.41 284 ILE A N 1
ATOM 2175 C CA . ILE A 1 284 ? -38.026 -0.652 -5.793 1.00 33.41 284 ILE A CA 1
ATOM 2176 C C . ILE A 1 284 ? -37.201 -1.696 -5.005 1.00 33.41 284 ILE A C 1
ATOM 2178 O O . ILE A 1 284 ? -37.382 -1.844 -3.803 1.00 33.41 284 ILE A O 1
ATOM 2182 N N . ASP A 1 285 ? -36.390 -2.415 -5.783 1.00 33.56 285 ASP A N 1
ATOM 2183 C CA . ASP A 1 285 ? -35.138 -3.172 -5.581 1.00 33.56 285 ASP A CA 1
ATOM 2184 C C . ASP A 1 285 ? -34.737 -3.830 -4.234 1.00 33.56 285 ASP A C 1
ATOM 2186 O O . ASP A 1 285 ? -34.632 -3.171 -3.201 1.00 33.56 285 ASP A O 1
ATOM 2190 N N . ASP A 1 286 ? -34.366 -5.118 -4.314 1.00 31.25 286 ASP A N 1
ATOM 2191 C CA . ASP A 1 286 ? -33.735 -5.933 -3.257 1.00 31.25 286 ASP A CA 1
ATOM 2192 C C . ASP A 1 286 ? -32.226 -5.614 -3.067 1.00 31.25 286 ASP A C 1
ATOM 2194 O O . ASP A 1 286 ? -31.587 -6.152 -2.161 1.00 31.25 286 ASP A O 1
ATOM 2198 N N . ASP A 1 287 ? -31.649 -4.704 -3.865 1.00 26.75 287 ASP A N 1
ATOM 2199 C CA . ASP A 1 287 ? -30.209 -4.383 -3.874 1.00 26.75 287 ASP A CA 1
ATOM 2200 C C . ASP A 1 287 ? -29.783 -3.182 -2.990 1.00 26.75 287 ASP A C 1
ATOM 2202 O O . ASP A 1 287 ? -28.740 -2.552 -3.209 1.00 26.75 287 ASP A O 1
ATOM 2206 N N . LEU A 1 288 ? -30.534 -2.848 -1.932 1.00 26.80 288 LEU A N 1
ATOM 2207 C CA . LEU A 1 288 ? -30.144 -1.770 -1.010 1.00 26.80 288 LEU A CA 1
ATOM 2208 C C . LEU A 1 288 ? -29.152 -2.244 0.071 1.00 26.80 288 LEU A C 1
ATOM 2210 O O . LEU A 1 288 ? -29.527 -2.624 1.180 1.00 26.80 288 LEU A O 1
ATOM 2214 N N . TYR A 1 289 ? -27.858 -2.127 -0.228 1.00 27.05 289 TYR A N 1
ATOM 2215 C CA . TYR A 1 289 ? -26.770 -2.219 0.749 1.00 27.05 289 TYR A CA 1
ATOM 2216 C C . TYR A 1 289 ? -26.364 -0.821 1.245 1.00 27.05 289 TYR A C 1
ATOM 2218 O O . TYR A 1 289 ? -25.770 -0.037 0.503 1.00 27.05 289 TYR A O 1
ATOM 2226 N N . ILE A 1 290 ? -26.640 -0.510 2.517 1.00 23.50 290 ILE A N 1
ATOM 2227 C CA . ILE A 1 290 ? -26.128 0.696 3.190 1.00 23.50 290 ILE A CA 1
ATOM 2228 C C . ILE A 1 290 ? -25.208 0.278 4.337 1.00 23.50 290 ILE A C 1
ATOM 2230 O O . ILE A 1 290 ? -25.629 -0.296 5.339 1.00 23.50 290 ILE A O 1
ATOM 2234 N N . ARG A 1 291 ? -23.924 0.608 4.179 1.00 25.78 291 ARG A N 1
ATOM 2235 C CA . ARG A 1 291 ? -22.863 0.437 5.173 1.00 25.78 291 ARG A CA 1
ATOM 2236 C C . ARG A 1 291 ? -22.712 1.718 5.988 1.00 25.78 291 ARG A C 1
ATOM 2238 O O . ARG A 1 291 ? -22.499 2.786 5.421 1.00 25.78 291 ARG A O 1
ATOM 2245 N N . THR A 1 292 ? -22.710 1.592 7.310 1.00 22.17 292 THR A N 1
ATOM 2246 C CA . THR A 1 292 ? -22.147 2.598 8.219 1.00 22.17 292 THR A CA 1
ATOM 2247 C C . THR A 1 292 ? -21.086 1.917 9.068 1.00 22.17 292 THR A C 1
ATOM 2249 O O . THR A 1 292 ? -21.368 0.929 9.738 1.00 22.17 292 THR A O 1
ATOM 2252 N N . GLU A 1 293 ? -19.857 2.421 9.014 1.00 23.80 293 GLU A N 1
ATOM 2253 C CA . GLU A 1 293 ? -18.745 1.939 9.829 1.00 23.80 293 GLU A CA 1
ATOM 2254 C C . GLU A 1 293 ? -18.379 3.061 10.803 1.00 23.80 293 GLU A C 1
ATOM 2256 O O . GLU A 1 293 ? -17.904 4.126 10.407 1.00 23.80 293 GLU A O 1
ATOM 2261 N N . MET A 1 294 ? -18.709 2.861 12.077 1.00 23.25 294 MET A N 1
ATOM 2262 C CA . MET A 1 294 ? -18.447 3.799 13.161 1.00 23.25 294 MET A CA 1
ATOM 2263 C C . MET A 1 294 ? -17.916 3.014 14.349 1.00 23.25 294 MET A C 1
ATOM 2265 O O . MET A 1 294 ? -18.386 1.929 14.672 1.00 23.25 294 MET A O 1
ATOM 2269 N N . ASP A 1 295 ? -16.894 3.575 14.966 1.00 27.09 295 ASP A N 1
ATOM 2270 C CA . ASP A 1 295 ? -15.908 2.832 15.722 1.00 27.09 295 ASP A CA 1
ATOM 2271 C C . ASP A 1 295 ? -15.840 3.492 17.114 1.00 27.09 295 ASP A C 1
ATOM 2273 O O . ASP A 1 295 ? -15.485 4.667 17.220 1.00 27.09 295 ASP A O 1
ATOM 2277 N N . VAL A 1 296 ? -16.239 2.777 18.175 1.00 35.44 296 VAL A N 1
ATOM 2278 C CA . VAL A 1 296 ? -16.329 3.309 19.551 1.00 35.44 296 VAL A CA 1
ATOM 2279 C C . VAL A 1 296 ? -15.538 2.437 20.514 1.00 35.44 296 VAL A C 1
ATOM 2281 O O . VAL A 1 296 ? -15.795 1.243 20.618 1.00 35.44 296 VAL A O 1
ATOM 2284 N N . VAL A 1 297 ? -14.651 3.049 21.305 1.00 40.41 297 VAL A N 1
ATOM 2285 C CA . VAL A 1 297 ? -14.248 2.473 22.594 1.00 40.41 297 VAL A CA 1
ATOM 2286 C C . VAL A 1 297 ? -14.188 3.580 23.648 1.00 40.41 297 VAL A C 1
ATOM 2288 O O . VAL A 1 297 ? -13.285 4.414 23.648 1.00 40.41 297 VAL A O 1
ATOM 2291 N N . SER A 1 298 ? -15.174 3.608 24.544 1.00 41.41 298 SER A N 1
ATOM 2292 C CA . SER A 1 298 ? -15.061 4.279 25.842 1.00 41.41 298 SER A CA 1
ATOM 2293 C C . SER A 1 298 ? -14.093 3.494 26.729 1.00 41.41 298 SER A C 1
ATOM 2295 O O . SER A 1 298 ? -14.086 2.264 26.661 1.00 41.41 298 SER A O 1
ATOM 2297 N N . SER A 1 299 ? -13.303 4.173 27.571 1.00 42.03 299 SER A N 1
ATOM 2298 C CA . SER A 1 299 ? -12.494 3.482 28.585 1.00 42.03 299 SER A CA 1
ATOM 2299 C C . SER A 1 299 ? -13.367 2.502 29.376 1.00 42.03 299 SER A C 1
ATOM 2301 O O . SER A 1 299 ? -14.452 2.858 29.839 1.00 42.03 299 SER A O 1
ATOM 2303 N N . THR A 1 300 ? -12.894 1.267 29.550 1.00 44.84 300 THR A N 1
ATOM 2304 C CA . THR A 1 300 ? -13.588 0.245 30.351 1.00 44.84 300 THR A CA 1
ATOM 2305 C C . THR A 1 300 ? -13.493 0.523 31.850 1.00 44.84 300 THR A C 1
ATOM 2307 O O . THR A 1 300 ? -14.106 -0.186 32.643 1.00 44.84 300 THR A O 1
ATOM 2310 N N . THR A 1 301 ? -12.720 1.538 32.252 1.00 44.47 301 THR A N 1
ATOM 2311 C CA . THR A 1 301 ? -12.456 1.859 33.659 1.00 44.47 301 THR A CA 1
ATOM 2312 C C . THR A 1 301 ? -12.959 3.239 34.083 1.00 44.47 301 THR A C 1
ATOM 2314 O O . THR A 1 301 ? -13.166 3.448 35.279 1.00 44.47 301 THR A O 1
ATOM 2317 N N . ARG A 1 302 ? -13.200 4.182 33.153 1.00 49.69 302 ARG A N 1
ATOM 2318 C CA . ARG A 1 302 ? -13.636 5.556 33.475 1.00 49.69 302 ARG A CA 1
ATOM 2319 C C . ARG A 1 302 ? -14.673 6.094 32.488 1.00 49.69 302 ARG A C 1
ATOM 2321 O O . ARG A 1 302 ? -14.372 6.398 31.335 1.00 49.69 302 ARG A O 1
ATOM 2328 N N . ILE A 1 303 ? -15.910 6.241 32.963 1.00 40.66 303 ILE A N 1
ATOM 2329 C CA . ILE A 1 303 ? -17.031 6.800 32.196 1.00 40.66 303 ILE A CA 1
ATOM 2330 C C . ILE A 1 303 ? -16.699 8.253 31.808 1.00 40.66 303 ILE A C 1
ATOM 2332 O O . ILE A 1 303 ? -16.537 9.101 32.680 1.00 40.66 303 ILE A O 1
ATOM 2336 N N . GLY A 1 304 ? -16.600 8.536 30.504 1.00 52.31 304 GLY A N 1
ATOM 2337 C CA . GLY A 1 304 ? -16.387 9.884 29.953 1.00 52.31 304 GLY A CA 1
ATOM 2338 C C . GLY A 1 304 ? -14.963 10.216 29.481 1.00 52.31 304 GLY A C 1
ATOM 2339 O O . GLY A 1 304 ? -14.782 11.244 28.830 1.00 52.31 304 GLY A O 1
ATOM 2340 N N . GLU A 1 305 ? -13.961 9.364 29.734 1.00 61.31 305 GLU A N 1
ATOM 2341 C CA . GLU A 1 305 ? -12.582 9.583 29.260 1.00 61.31 305 GLU A CA 1
ATOM 2342 C C . GLU A 1 305 ? -12.326 8.904 27.896 1.00 61.31 305 GLU A C 1
ATOM 2344 O O . GLU A 1 305 ? -12.661 7.735 27.681 1.00 61.31 305 GLU A O 1
ATOM 2349 N N . LYS A 1 306 ? -11.723 9.647 26.951 1.00 69.38 306 LYS A N 1
ATOM 2350 C CA . LYS A 1 306 ? -11.288 9.127 25.641 1.00 69.38 306 LYS A CA 1
ATOM 2351 C C . LYS A 1 306 ? -9.984 8.342 25.801 1.00 69.38 306 LYS A C 1
ATOM 2353 O O . LYS A 1 306 ? -9.075 8.804 26.485 1.00 69.38 306 LYS A O 1
ATOM 2358 N N . THR A 1 307 ? -9.864 7.207 25.115 1.00 78.88 307 THR A N 1
ATOM 2359 C CA . THR A 1 307 ? -8.637 6.396 25.083 1.00 78.88 307 THR A CA 1
ATOM 2360 C C . THR A 1 307 ? -8.098 6.265 23.660 1.00 78.88 307 THR A C 1
ATOM 2362 O O . THR A 1 307 ? -8.831 6.469 22.693 1.00 78.88 307 THR A O 1
ATOM 2365 N N . VAL A 1 308 ? -6.809 5.955 23.523 1.00 82.56 308 VAL A N 1
ATOM 2366 C CA . VAL A 1 308 ? -6.205 5.656 22.219 1.00 82.56 308 VAL A CA 1
ATOM 2367 C C . VAL A 1 308 ? -6.542 4.220 21.841 1.00 82.56 308 VAL A C 1
ATOM 2369 O O . VAL A 1 308 ? -6.398 3.294 22.646 1.00 82.56 308 VAL A O 1
ATOM 2372 N N . ARG A 1 309 ? -6.949 4.027 20.591 1.00 85.31 309 ARG A N 1
ATOM 2373 C CA . ARG A 1 309 ? -7.077 2.709 19.985 1.00 85.31 309 ARG A CA 1
ATOM 2374 C C . ARG A 1 309 ? -5.915 2.479 19.033 1.00 85.31 309 ARG A C 1
ATOM 2376 O O . ARG A 1 309 ? -5.517 3.371 18.297 1.00 85.31 309 ARG A O 1
ATOM 2383 N N . THR A 1 310 ? -5.386 1.262 19.057 1.00 84.62 310 THR A N 1
ATOM 2384 C CA . THR A 1 310 ? -4.375 0.771 18.124 1.00 84.62 310 THR A CA 1
ATOM 2385 C C . THR A 1 310 ? -4.962 -0.371 17.305 1.00 84.62 310 THR A C 1
ATOM 2387 O O . THR A 1 310 ? -5.419 -1.373 17.854 1.00 84.62 310 THR A O 1
ATOM 2390 N N . THR A 1 311 ? -4.923 -0.230 15.988 1.00 88.25 311 THR A N 1
ATOM 2391 C CA . THR A 1 311 ? -5.339 -1.232 15.009 1.00 88.25 311 THR A CA 1
ATOM 2392 C C . THR A 1 311 ? -4.103 -1.868 14.386 1.00 88.25 311 THR A C 1
ATOM 2394 O O . THR A 1 311 ? -3.278 -1.176 13.795 1.00 88.25 311 THR A O 1
ATOM 2397 N N . PHE A 1 312 ? -3.985 -3.187 14.493 1.00 89.25 312 PHE A N 1
ATOM 2398 C CA . PHE A 1 312 ? -2.969 -4.006 13.841 1.00 89.25 312 PHE A CA 1
ATOM 2399 C C . PHE A 1 312 ? -3.572 -4.5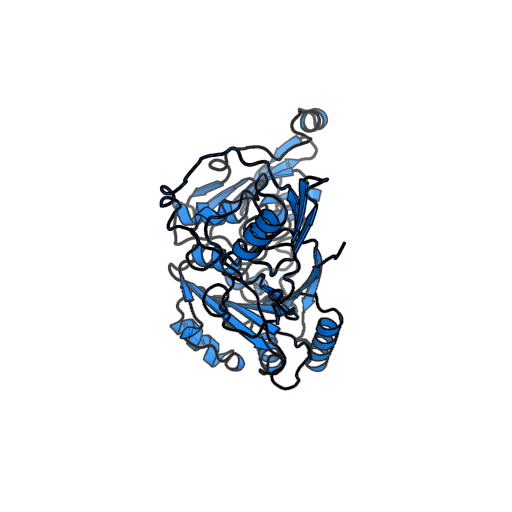81 12.561 1.00 89.25 312 PHE A C 1
ATOM 2401 O O . PHE A 1 312 ? -4.474 -5.419 12.619 1.00 89.25 312 PHE A O 1
ATOM 2408 N N . LEU A 1 313 ? -3.095 -4.104 11.413 1.00 92.06 313 LEU A N 1
ATOM 2409 C CA . LEU A 1 313 ? -3.587 -4.480 10.090 1.00 92.06 313 LEU A CA 1
ATOM 2410 C C . LEU A 1 313 ? -2.501 -5.241 9.341 1.00 92.06 313 LEU A C 1
ATOM 2412 O O . LEU A 1 313 ? -1.379 -4.741 9.226 1.00 92.06 313 LEU A O 1
ATOM 2416 N N . ALA A 1 314 ? -2.821 -6.426 8.826 1.00 94.31 314 ALA A N 1
ATOM 2417 C CA . ALA A 1 314 ? -1.812 -7.289 8.229 1.00 94.31 314 ALA A CA 1
ATOM 2418 C C . ALA A 1 314 ? -2.167 -7.865 6.860 1.00 94.31 314 ALA A C 1
ATOM 2420 O O . ALA A 1 314 ? -3.330 -8.081 6.528 1.00 94.31 314 ALA A O 1
ATOM 2421 N N . LEU A 1 315 ? -1.110 -8.127 6.089 1.00 96.31 315 LEU A N 1
ATOM 2422 C CA . LEU A 1 315 ? -1.104 -8.954 4.889 1.00 96.31 315 LEU A CA 1
ATOM 2423 C C . LEU A 1 315 ? -0.035 -10.027 5.075 1.00 96.31 315 LEU A C 1
ATOM 2425 O O . LEU A 1 315 ? 1.117 -9.709 5.366 1.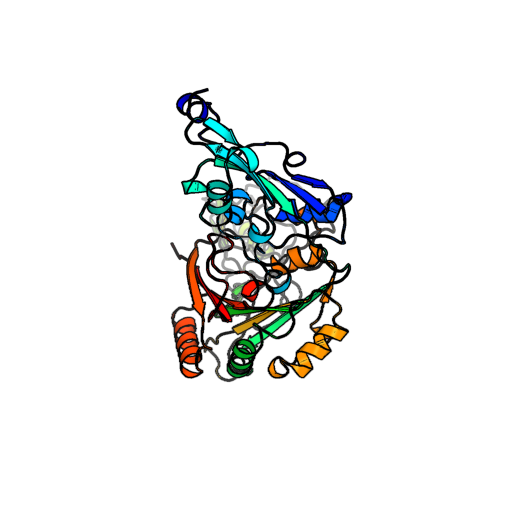00 96.31 315 LEU A O 1
ATOM 2429 N N . PHE A 1 316 ? -0.411 -11.280 4.866 1.00 97.94 316 PHE A N 1
ATOM 2430 C CA . PHE A 1 316 ? 0.495 -12.412 4.841 1.00 97.94 316 PHE A CA 1
ATOM 2431 C C . PHE A 1 316 ? 0.399 -13.131 3.500 1.00 97.94 316 PHE A C 1
ATOM 2433 O O . PHE A 1 316 ? -0.679 -13.583 3.108 1.00 97.94 316 PHE A O 1
ATOM 2440 N N . LEU A 1 317 ? 1.528 -13.269 2.807 1.00 96.44 317 LEU A N 1
ATOM 2441 C CA . LEU A 1 317 ? 1.633 -13.988 1.536 1.00 96.44 317 LEU A CA 1
ATOM 2442 C C . LEU A 1 317 ? 1.672 -15.505 1.771 1.00 96.44 317 LEU A C 1
ATOM 2444 O O . LEU A 1 317 ? 2.651 -16.190 1.482 1.00 96.44 317 LEU A O 1
ATOM 2448 N N . GLY A 1 318 ? 0.581 -16.034 2.316 1.00 94.56 318 GLY A N 1
ATOM 2449 C CA . GLY A 1 318 ? 0.389 -17.453 2.551 1.00 94.56 318 GLY A CA 1
ATOM 2450 C C . GLY A 1 318 ? -0.840 -17.742 3.402 1.00 94.56 318 GLY A C 1
ATOM 2451 O O . GLY A 1 318 ? -1.642 -16.859 3.708 1.00 94.56 318 GLY A O 1
ATOM 2452 N N . GLY A 1 319 ? -0.962 -19.005 3.808 1.00 95.25 319 GLY A N 1
ATOM 2453 C CA . GLY A 1 319 ? -2.103 -19.475 4.583 1.00 95.25 319 GLY A CA 1
ATOM 2454 C C . GLY A 1 319 ? -2.030 -19.182 6.072 1.00 95.25 319 GLY A C 1
ATOM 2455 O O . GLY A 1 319 ? -0.971 -19.203 6.706 1.00 95.25 319 GLY A O 1
ATOM 2456 N N . SER A 1 320 ? -3.204 -19.015 6.658 1.00 96.19 320 SER A N 1
ATOM 2457 C CA . SER A 1 320 ? -3.385 -18.590 8.043 1.00 96.19 320 SER A CA 1
ATOM 2458 C C . SER A 1 320 ? -2.877 -19.616 9.064 1.00 96.19 320 SER A C 1
ATOM 2460 O O . SER A 1 320 ? -2.543 -19.251 10.185 1.00 96.19 320 SER A O 1
ATOM 2462 N N . LYS A 1 321 ? -2.729 -20.901 8.695 1.00 97.38 321 LYS A N 1
ATOM 2463 C CA . LYS A 1 321 ? -2.061 -21.904 9.556 1.00 97.38 321 LYS A CA 1
ATOM 2464 C C . LYS A 1 321 ? -0.589 -21.547 9.802 1.00 97.38 321 LYS A C 1
ATOM 2466 O O . LYS A 1 321 ? -0.143 -21.557 10.946 1.00 97.38 321 LYS A O 1
ATOM 2471 N N . ARG A 1 322 ? 0.150 -21.202 8.736 1.00 97.12 322 ARG A N 1
ATOM 2472 C CA . ARG A 1 322 ? 1.548 -20.748 8.837 1.00 97.12 322 ARG A CA 1
ATOM 2473 C C . ARG A 1 322 ? 1.610 -19.401 9.552 1.00 97.12 322 ARG A C 1
ATOM 2475 O O . ARG A 1 322 ? 2.447 -19.242 10.434 1.00 97.12 322 ARG A O 1
ATOM 2482 N N . LEU A 1 323 ? 0.687 -18.486 9.238 1.00 94.25 323 LEU A N 1
ATOM 2483 C CA . LEU A 1 323 ? 0.601 -17.189 9.912 1.00 94.25 323 LEU A CA 1
ATOM 2484 C C . LEU A 1 323 ? 0.478 -17.337 11.430 1.00 94.25 323 LEU A C 1
ATOM 2486 O O . LEU A 1 323 ? 1.264 -16.751 12.162 1.00 94.25 323 LEU A O 1
ATOM 2490 N N . LEU A 1 324 ? -0.468 -18.149 11.909 1.00 94.94 324 LEU A N 1
ATOM 2491 C CA . LEU A 1 324 ? -0.671 -18.364 13.343 1.00 94.94 324 LEU A CA 1
ATOM 2492 C C . LEU A 1 324 ? 0.568 -18.966 14.012 1.00 94.94 324 LEU A C 1
ATOM 2494 O O . LEU A 1 324 ? 0.916 -18.562 15.117 1.00 94.94 324 LEU A O 1
ATOM 2498 N N . SER A 1 325 ? 1.267 -19.886 13.339 1.00 95.81 325 SER A N 1
ATOM 2499 C CA . SER A 1 325 ? 2.527 -20.438 13.849 1.00 95.81 325 SER A CA 1
ATOM 2500 C C . SER A 1 325 ? 3.595 -19.356 14.032 1.00 95.81 325 SER A C 1
ATOM 2502 O O . SER A 1 325 ? 4.249 -19.322 15.071 1.00 95.81 325 SER A O 1
ATOM 2504 N N . ILE A 1 326 ? 3.757 -18.466 13.047 1.00 90.94 326 ILE A N 1
ATOM 2505 C CA . ILE A 1 326 ? 4.709 -17.347 13.108 1.00 90.94 326 ILE A CA 1
ATOM 2506 C C . ILE A 1 326 ? 4.306 -16.371 14.217 1.00 90.94 326 ILE A C 1
ATOM 2508 O O . ILE A 1 326 ? 5.131 -15.986 15.041 1.00 90.94 326 ILE A O 1
ATOM 2512 N N . MET A 1 327 ? 3.027 -16.001 14.280 1.00 91.81 327 MET A N 1
ATOM 2513 C CA . MET A 1 327 ? 2.518 -15.040 15.258 1.00 91.81 327 MET A CA 1
ATOM 2514 C C . MET A 1 327 ? 2.645 -15.559 16.690 1.00 91.81 327 MET A C 1
ATOM 2516 O O . MET A 1 327 ? 3.083 -14.815 17.559 1.00 91.81 327 MET A O 1
ATOM 2520 N N . ASN A 1 328 ? 2.367 -16.839 16.938 1.00 93.00 328 ASN A N 1
ATOM 2521 C CA . ASN A 1 328 ? 2.543 -17.438 18.262 1.00 93.00 328 ASN A CA 1
ATOM 2522 C C . ASN A 1 328 ? 4.015 -17.521 18.687 1.00 93.00 328 ASN A C 1
ATOM 2524 O O . ASN A 1 328 ? 4.315 -17.369 19.868 1.00 93.00 328 ASN A O 1
ATOM 2528 N N . ALA A 1 329 ? 4.932 -17.751 17.744 1.00 91.31 329 ALA A N 1
ATOM 2529 C CA . ALA A 1 329 ? 6.359 -17.837 18.041 1.00 91.31 329 ALA A CA 1
ATOM 2530 C C . ALA A 1 329 ? 6.999 -16.455 18.254 1.00 91.31 329 ALA A C 1
ATOM 2532 O O . ALA A 1 329 ? 7.777 -16.266 19.187 1.00 91.31 329 ALA A O 1
ATOM 2533 N N . SER A 1 330 ? 6.670 -15.489 17.396 1.00 87.44 330 SER A N 1
ATOM 2534 C CA . SER A 1 330 ? 7.418 -14.233 17.279 1.00 87.44 330 SER A CA 1
ATOM 2535 C C . SER A 1 330 ? 6.651 -13.008 17.769 1.00 87.44 330 SER A C 1
ATOM 2537 O O . SER A 1 330 ? 7.276 -12.028 18.164 1.00 87.44 330 SER A O 1
ATOM 2539 N N . PHE A 1 331 ? 5.316 -13.035 17.780 1.00 91.50 331 PHE A N 1
ATOM 2540 C CA . PHE A 1 331 ? 4.495 -11.918 18.258 1.00 91.50 331 PHE A CA 1
ATOM 2541 C C . PHE A 1 331 ? 3.289 -12.362 19.123 1.00 91.50 331 PHE A C 1
ATOM 2543 O O . PHE A 1 331 ? 2.147 -11.967 18.861 1.00 91.50 331 PHE A O 1
ATOM 2550 N N . PRO A 1 332 ? 3.514 -13.168 20.182 1.00 91.00 332 PRO A N 1
ATOM 2551 C CA . PRO A 1 332 ? 2.435 -13.767 20.965 1.00 91.00 332 PRO A CA 1
ATOM 2552 C C . PRO A 1 332 ? 1.564 -12.756 21.718 1.00 91.00 332 PRO A C 1
ATOM 2554 O O . PRO A 1 332 ? 0.392 -13.048 21.948 1.00 91.00 332 PRO A O 1
ATOM 2557 N N . LYS A 1 333 ? 2.072 -11.566 22.089 1.00 89.81 333 LYS A N 1
ATOM 2558 C CA . LYS A 1 333 ? 1.274 -10.597 22.866 1.00 89.81 333 LYS A CA 1
ATOM 2559 C C . LYS A 1 333 ? 0.054 -10.075 22.109 1.00 89.81 333 LYS A C 1
ATOM 2561 O O . LYS A 1 333 ? -0.898 -9.650 22.755 1.00 89.81 333 LYS A O 1
ATOM 2566 N N . LEU A 1 334 ? 0.047 -10.107 20.771 1.00 89.31 334 LEU A N 1
ATOM 2567 C CA . LEU A 1 334 ? -1.145 -9.719 20.010 1.00 89.31 334 LEU A CA 1
ATOM 2568 C C . LEU A 1 334 ? -2.325 -10.670 20.284 1.00 89.31 334 LEU A C 1
ATOM 2570 O O . LEU A 1 334 ? -3.481 -10.238 20.268 1.00 89.31 334 LEU A O 1
ATOM 2574 N N . GLY A 1 335 ? -2.025 -11.947 20.558 1.00 92.56 335 GLY A N 1
ATOM 2575 C CA . GLY A 1 335 ? -3.022 -12.985 20.803 1.00 92.56 335 GLY A CA 1
ATOM 2576 C C . GLY A 1 335 ? -3.893 -13.262 19.579 1.00 92.56 335 GLY A C 1
ATOM 2577 O O . GLY A 1 335 ? -5.107 -13.363 19.721 1.00 92.56 335 GLY A O 1
ATOM 2578 N N . LEU A 1 336 ? -3.292 -13.310 18.382 1.00 91.44 336 LEU A N 1
ATOM 2579 C CA . LEU A 1 336 ? -4.016 -13.522 17.126 1.00 91.44 336 LEU A CA 1
ATOM 2580 C C . LEU A 1 336 ? -4.731 -14.880 17.133 1.00 91.44 336 LEU A C 1
ATOM 2582 O O . LEU A 1 336 ? -4.098 -15.921 17.326 1.00 91.44 336 LEU A O 1
ATOM 2586 N N . LEU A 1 337 ? -6.033 -14.875 16.863 1.00 93.25 337 LEU A N 1
ATOM 2587 C CA . LEU A 1 337 ? -6.844 -16.082 16.771 1.00 93.25 337 LEU A CA 1
ATOM 2588 C C . LEU A 1 337 ? -7.087 -16.479 15.315 1.00 93.25 337 LEU A C 1
ATOM 2590 O O . LEU A 1 337 ? -7.032 -15.672 14.387 1.00 93.25 337 LEU A O 1
ATOM 2594 N N . ARG A 1 338 ? -7.428 -17.755 15.103 1.00 94.19 338 ARG A N 1
ATOM 2595 C CA . ARG A 1 338 ? -7.828 -18.250 13.778 1.00 94.19 338 ARG A CA 1
ATOM 2596 C C . ARG A 1 338 ? -9.057 -17.519 13.236 1.00 94.19 338 ARG A C 1
ATOM 2598 O O . ARG A 1 338 ? -9.131 -17.320 12.031 1.00 94.19 338 ARG A O 1
ATOM 2605 N N . SER A 1 339 ? -9.983 -17.132 14.112 1.00 94.38 339 SER A N 1
ATOM 2606 C CA . SER A 1 339 ? -11.189 -16.368 13.773 1.00 94.38 339 SER A CA 1
ATOM 2607 C C . SER A 1 339 ? -10.896 -14.959 13.259 1.00 94.38 339 SER A C 1
ATOM 2609 O O . SER A 1 339 ? -11.725 -14.402 12.553 1.00 94.38 339 SER A O 1
ATOM 2611 N N . ASP A 1 340 ? -9.729 -14.399 13.585 1.00 90.69 340 ASP A N 1
ATOM 2612 C CA . ASP A 1 340 ? -9.327 -13.058 13.145 1.00 90.69 340 ASP A CA 1
ATOM 2613 C C . ASP A 1 340 ? -8.731 -13.072 11.727 1.00 90.69 340 ASP A C 1
ATOM 2615 O O . ASP A 1 340 ? -8.534 -12.023 11.113 1.00 90.69 340 ASP A O 1
ATOM 2619 N N . CYS A 1 341 ? -8.390 -14.262 11.219 1.00 94.06 341 CYS A N 1
ATOM 2620 C CA . CYS A 1 341 ? -7.727 -14.455 9.938 1.00 94.06 341 CYS A CA 1
ATOM 2621 C C . CYS A 1 341 ? -8.751 -14.648 8.818 1.00 94.06 341 CYS A C 1
ATOM 2623 O O . CYS A 1 341 ? -9.577 -15.559 8.876 1.00 94.06 341 CYS A O 1
ATOM 2625 N N . ILE A 1 342 ? -8.620 -13.865 7.751 1.00 96.25 342 ILE A N 1
ATOM 2626 C CA . ILE A 1 342 ? -9.440 -13.983 6.546 1.00 96.25 342 ILE A CA 1
ATOM 2627 C C . ILE A 1 342 ? -8.526 -14.386 5.392 1.00 96.25 342 ILE A C 1
ATOM 2629 O O . ILE A 1 342 ? -7.580 -13.670 5.062 1.00 96.25 342 ILE A O 1
ATOM 2633 N N . GLU A 1 343 ? -8.793 -15.547 4.801 1.00 97.69 343 GLU A N 1
ATOM 2634 C CA . GLU A 1 343 ? -8.087 -16.034 3.615 1.00 97.69 343 GLU A CA 1
ATOM 2635 C C . GLU A 1 343 ? -8.817 -15.555 2.360 1.00 97.69 343 GLU A C 1
ATOM 2637 O O . GLU A 1 343 ? -10.033 -15.698 2.252 1.00 97.69 343 GLU A O 1
ATOM 2642 N N . MET A 1 344 ? -8.079 -14.958 1.430 1.00 96.62 344 MET A N 1
ATOM 2643 C CA . MET A 1 344 ? -8.620 -14.359 0.208 1.00 96.62 344 MET A CA 1
ATOM 2644 C C . MET A 1 344 ? -7.562 -14.345 -0.897 1.00 96.62 344 MET A C 1
ATOM 2646 O O . MET A 1 344 ? -6.400 -14.681 -0.662 1.00 96.62 344 MET A O 1
ATOM 2650 N N . SER A 1 345 ? -7.938 -13.956 -2.109 1.00 97.31 345 SER A N 1
ATOM 2651 C CA . SER A 1 345 ? -6.980 -13.683 -3.180 1.00 97.31 345 SER A CA 1
ATOM 2652 C C . SER A 1 345 ? -6.189 -12.399 -2.911 1.00 97.31 345 SER A C 1
ATOM 2654 O O . SER A 1 345 ? -6.603 -11.516 -2.153 1.00 97.31 345 SER A O 1
ATOM 2656 N N . TRP A 1 346 ? -5.044 -12.247 -3.578 1.00 97.50 346 TRP A N 1
ATOM 2657 C CA . TRP A 1 346 ? -4.256 -11.020 -3.466 1.00 97.50 346 TRP A CA 1
ATOM 2658 C C . TRP A 1 346 ? -5.044 -9.767 -3.894 1.00 97.50 346 TRP A C 1
ATOM 2660 O O . TRP A 1 346 ? -4.951 -8.741 -3.223 1.00 97.50 346 TRP A O 1
ATOM 2670 N N . LEU A 1 347 ? -5.866 -9.846 -4.948 1.00 97.25 347 LEU A N 1
ATOM 2671 C CA . LEU A 1 347 ? -6.666 -8.707 -5.419 1.00 97.25 347 LEU A CA 1
ATOM 2672 C C . LEU A 1 347 ? -7.757 -8.307 -4.413 1.00 97.25 347 LEU A C 1
ATOM 2674 O O . LEU A 1 347 ? -7.952 -7.122 -4.162 1.00 97.25 347 LEU A O 1
ATOM 2678 N N . GLU A 1 348 ? -8.425 -9.272 -3.780 1.00 97.38 348 GLU A N 1
ATOM 2679 C CA . GLU A 1 348 ? -9.382 -8.989 -2.698 1.00 97.38 348 GLU A CA 1
ATOM 2680 C C . GLU A 1 348 ? -8.685 -8.328 -1.503 1.00 97.38 348 GLU A C 1
ATOM 2682 O O . GLU A 1 348 ? -9.235 -7.415 -0.885 1.00 97.38 348 GLU A O 1
ATOM 2687 N N . SER A 1 349 ? -7.429 -8.698 -1.228 1.00 96.25 349 SER A N 1
ATOM 2688 C CA . SER A 1 349 ? -6.651 -8.032 -0.181 1.00 96.25 349 SER A CA 1
ATOM 2689 C C . SER A 1 349 ? -6.382 -6.555 -0.492 1.00 96.25 349 SER A C 1
ATOM 2691 O O . SER A 1 349 ? -6.313 -5.745 0.429 1.00 96.25 349 SER A O 1
ATOM 2693 N N . VAL A 1 350 ? -6.294 -6.162 -1.770 1.00 96.31 350 VAL A N 1
ATOM 2694 C CA . VAL A 1 350 ? -6.172 -4.746 -2.163 1.00 96.31 350 VAL A CA 1
ATOM 2695 C C . VAL A 1 350 ? -7.416 -3.961 -1.746 1.00 96.31 350 VAL A C 1
ATOM 2697 O O . VAL A 1 350 ? -7.285 -2.876 -1.183 1.00 96.31 350 VAL A O 1
ATOM 2700 N N . LEU A 1 351 ? -8.612 -4.515 -1.973 1.00 94.50 351 LEU A N 1
ATOM 2701 C CA . LEU A 1 351 ? -9.877 -3.913 -1.539 1.00 94.50 351 LEU A CA 1
ATOM 2702 C C . LEU A 1 351 ? -9.952 -3.806 -0.012 1.00 94.50 351 LEU A C 1
ATOM 2704 O O . LEU A 1 351 ? -10.275 -2.741 0.511 1.00 94.50 351 LEU A O 1
ATOM 2708 N N . PHE A 1 352 ? -9.581 -4.877 0.697 1.00 93.56 352 PHE A N 1
ATOM 2709 C CA . PHE A 1 352 ? -9.532 -4.900 2.160 1.00 93.56 352 PHE A CA 1
ATOM 2710 C C . PHE A 1 352 ? -8.626 -3.796 2.730 1.00 93.56 352 PHE A C 1
ATOM 2712 O O . PHE A 1 352 ? -9.010 -3.083 3.654 1.00 93.56 352 PHE A O 1
ATOM 2719 N N . TRP A 1 353 ? -7.434 -3.610 2.155 1.00 91.38 353 TRP A N 1
ATOM 2720 C CA . TRP A 1 353 ? -6.487 -2.567 2.573 1.00 91.38 353 TRP A CA 1
ATOM 2721 C C . TRP A 1 353 ? -6.900 -1.145 2.177 1.00 91.38 353 TRP A C 1
ATOM 2723 O O . TRP A 1 353 ? -6.357 -0.183 2.723 1.00 91.38 353 TRP A O 1
ATOM 2733 N N . ALA A 1 354 ? -7.832 -1.017 1.237 1.00 88.38 354 ALA A N 1
ATOM 2734 C CA . ALA A 1 354 ? -8.459 0.236 0.837 1.00 88.38 354 ALA A CA 1
ATOM 2735 C C . ALA A 1 354 ? -9.806 0.474 1.551 1.00 88.38 354 ALA A C 1
ATOM 2737 O O . ALA A 1 354 ? -10.583 1.321 1.113 1.00 88.38 354 ALA A O 1
ATOM 2738 N N . ASP A 1 355 ? -10.080 -0.275 2.627 1.00 87.50 355 ASP A N 1
ATOM 2739 C CA . ASP A 1 355 ? -11.270 -0.165 3.479 1.00 87.50 355 ASP A CA 1
ATOM 2740 C C . ASP A 1 355 ? -12.610 -0.370 2.756 1.00 87.50 355 ASP A C 1
ATOM 2742 O O . ASP A 1 355 ? -13.665 0.043 3.249 1.00 87.50 355 ASP A O 1
ATOM 2746 N N . PHE A 1 356 ? -12.604 -1.058 1.611 1.00 86.81 356 PHE A N 1
ATOM 2747 C CA . PHE A 1 356 ? -13.845 -1.518 0.996 1.00 86.81 356 PHE A CA 1
ATOM 2748 C C . PHE A 1 356 ? -14.498 -2.619 1.849 1.00 86.81 356 PHE A C 1
ATOM 2750 O O . PHE A 1 356 ? -13.792 -3.409 2.485 1.00 86.81 356 PHE A O 1
ATOM 2757 N N . PRO A 1 357 ? -15.840 -2.719 1.843 1.00 85.94 357 PRO A N 1
ATOM 2758 C CA . PRO A 1 357 ? -16.541 -3.842 2.453 1.00 85.94 357 PRO A CA 1
ATOM 2759 C C . PRO A 1 357 ? -16.042 -5.189 1.932 1.00 85.94 357 PRO A C 1
ATOM 2761 O O . PRO A 1 357 ? -15.760 -5.343 0.739 1.00 85.94 357 PRO A O 1
ATOM 2764 N N . LEU A 1 358 ? -15.995 -6.193 2.808 1.00 86.50 358 LEU A N 1
ATOM 2765 C CA . LEU A 1 358 ? -15.733 -7.566 2.381 1.00 86.50 358 LEU A CA 1
ATOM 2766 C C . LEU A 1 358 ? -16.791 -8.009 1.360 1.00 86.50 358 LEU A C 1
ATOM 2768 O O . LEU A 1 358 ? -17.978 -7.753 1.545 1.00 86.50 358 LEU A O 1
ATOM 2772 N N . GLY A 1 359 ? -16.351 -8.660 0.283 1.00 87.88 359 GLY A N 1
ATOM 2773 C CA . GLY A 1 359 ? -17.225 -9.080 -0.817 1.00 87.88 359 GLY A CA 1
ATOM 2774 C C . GLY A 1 359 ? -17.477 -8.012 -1.885 1.00 87.88 359 GLY A C 1
ATOM 2775 O O . GLY A 1 359 ? -18.139 -8.314 -2.874 1.00 87.88 359 GLY A O 1
ATOM 2776 N N . THR A 1 360 ? -16.935 -6.795 -1.737 1.00 89.69 360 THR A N 1
ATOM 2777 C CA . THR A 1 360 ? -17.000 -5.780 -2.804 1.00 89.69 360 THR A CA 1
ATOM 2778 C C . THR A 1 360 ? -16.407 -6.341 -4.106 1.00 89.69 360 THR A C 1
ATOM 2780 O O . THR A 1 360 ? -15.303 -6.893 -4.071 1.00 89.69 360 THR A O 1
ATOM 2783 N N . PRO A 1 361 ? -17.087 -6.189 -5.256 1.00 94.44 361 PRO A N 1
ATOM 2784 C CA . PRO A 1 361 ? -16.552 -6.601 -6.548 1.00 94.44 361 PRO A CA 1
ATOM 2785 C C . PRO A 1 361 ? -15.222 -5.916 -6.897 1.00 94.44 361 PRO A C 1
ATOM 2787 O O . PRO A 1 361 ? -14.991 -4.745 -6.594 1.00 94.44 361 PRO A O 1
ATOM 2790 N N . ALA A 1 362 ? -14.326 -6.652 -7.558 1.00 94.62 362 ALA A N 1
ATOM 2791 C CA . ALA A 1 362 ? -12.981 -6.171 -7.881 1.00 94.62 362 ALA A CA 1
ATOM 2792 C C . ALA A 1 362 ? -12.958 -4.959 -8.827 1.00 94.62 362 ALA A C 1
ATOM 2794 O O . ALA A 1 362 ? -12.015 -4.167 -8.783 1.00 94.62 362 ALA A O 1
ATOM 2795 N N . ASP A 1 363 ? -13.978 -4.795 -9.669 1.00 95.12 363 ASP A N 1
ATOM 2796 C CA . ASP A 1 363 ? -14.105 -3.669 -10.599 1.00 95.12 363 ASP A CA 1
ATOM 2797 C C . ASP A 1 363 ? -14.312 -2.322 -9.887 1.00 95.12 363 ASP A C 1
ATOM 2799 O O . ASP A 1 363 ? -14.027 -1.279 -10.475 1.00 95.12 363 ASP A O 1
ATOM 2803 N N . ALA A 1 364 ? -14.653 -2.319 -8.592 1.00 93.38 364 ALA A N 1
ATOM 2804 C CA . ALA A 1 364 ? -14.629 -1.121 -7.755 1.00 93.38 364 ALA A CA 1
ATOM 2805 C C . ALA A 1 364 ? -13.247 -0.433 -7.746 1.00 93.38 364 ALA A C 1
ATOM 2807 O O . ALA A 1 364 ? -13.163 0.788 -7.597 1.00 93.38 364 ALA A O 1
ATOM 2808 N N . LEU A 1 365 ? -12.159 -1.184 -7.974 1.00 93.62 365 LEU A N 1
ATOM 2809 C CA . LEU A 1 365 ? -10.801 -0.642 -8.122 1.00 93.62 365 LEU A CA 1
ATOM 2810 C C . LEU A 1 365 ? -10.619 0.218 -9.383 1.00 93.62 365 LEU A C 1
ATOM 2812 O O . LEU A 1 365 ? -9.670 1.000 -9.448 1.00 93.62 365 LEU A O 1
ATOM 2816 N N . LEU A 1 366 ? -11.509 0.096 -10.372 1.00 93.88 366 LEU A N 1
ATOM 2817 C CA . LEU A 1 366 ? -11.502 0.913 -11.588 1.00 93.88 366 LEU A CA 1
ATOM 2818 C C . LEU A 1 366 ? -12.110 2.305 -11.361 1.00 93.88 366 LEU A C 1
ATOM 2820 O O . LEU A 1 366 ? -11.956 3.188 -12.208 1.00 93.88 366 LEU A O 1
ATOM 2824 N N . SER A 1 367 ? -12.777 2.532 -10.223 1.00 90.62 367 SER A N 1
ATOM 2825 C CA . SER A 1 367 ? -13.273 3.859 -9.867 1.00 90.62 367 SER A CA 1
ATOM 2826 C C . SER A 1 367 ? -12.113 4.828 -9.640 1.00 90.62 367 SER A C 1
ATOM 2828 O O . SER A 1 367 ? -11.215 4.601 -8.827 1.00 90.62 367 SER A O 1
ATOM 2830 N N . ARG A 1 368 ? -12.158 5.965 -10.338 1.00 87.81 368 ARG A N 1
ATOM 2831 C CA . ARG A 1 368 ? -11.218 7.081 -10.150 1.00 87.81 368 ARG A CA 1
ATOM 2832 C C . ARG A 1 368 ? -11.677 8.067 -9.073 1.00 87.81 368 ARG A C 1
ATOM 2834 O O . ARG A 1 368 ? -10.940 8.995 -8.744 1.00 87.81 368 ARG A O 1
ATOM 2841 N N . THR A 1 369 ? -12.868 7.864 -8.514 1.00 84.12 369 THR A N 1
ATOM 2842 C CA . THR A 1 369 ? -13.439 8.714 -7.468 1.00 84.12 369 THR A CA 1
ATOM 2843 C C . THR A 1 369 ? -13.032 8.175 -6.096 1.00 84.12 369 THR A C 1
ATOM 2845 O O . THR A 1 369 ? -13.347 7.026 -5.780 1.00 84.12 369 THR A O 1
ATOM 2848 N N . PRO A 1 370 ? -12.331 8.962 -5.258 1.00 74.00 370 PRO A N 1
ATOM 2849 C CA . PRO A 1 370 ? -12.014 8.550 -3.893 1.00 74.00 370 PRO A CA 1
ATOM 2850 C C . PRO A 1 370 ? -13.284 8.284 -3.075 1.00 74.00 370 PRO A C 1
ATOM 2852 O O . PRO A 1 370 ? -14.241 9.046 -3.175 1.00 74.00 370 PRO A O 1
ATOM 2855 N N . GLN A 1 371 ? -13.265 7.263 -2.209 1.00 67.19 371 GLN A N 1
ATOM 2856 C CA . GLN A 1 371 ? -14.387 6.964 -1.301 1.00 67.19 371 GLN A CA 1
ATOM 2857 C C . GLN A 1 371 ? -14.699 8.123 -0.336 1.00 67.19 371 GLN A C 1
ATOM 2859 O O . GLN A 1 371 ? -15.830 8.290 0.104 1.00 67.19 371 GLN A O 1
ATOM 2864 N N . SER A 1 372 ? -13.686 8.923 0.010 1.00 69.38 372 SER A N 1
ATOM 2865 C CA . SER A 1 372 ? -13.823 10.093 0.872 1.00 69.38 372 SER A CA 1
ATOM 2866 C C . SER A 1 372 ? -12.830 11.177 0.464 1.00 69.38 372 SER A C 1
ATOM 2868 O O . SER A 1 372 ? -11.665 10.896 0.165 1.00 69.38 372 SER A O 1
ATOM 2870 N N . LEU A 1 373 ? -13.285 12.430 0.490 1.00 70.62 373 LEU A N 1
ATOM 2871 C CA . LEU A 1 373 ? -12.442 13.613 0.374 1.00 70.62 373 LEU A CA 1
ATOM 2872 C C . LEU A 1 373 ? -12.324 14.244 1.757 1.00 70.62 373 LEU A C 1
ATOM 2874 O O . LEU A 1 373 ? -13.283 14.785 2.296 1.00 70.62 373 LEU A O 1
ATOM 2878 N N . THR A 1 374 ? -11.137 14.149 2.348 1.00 68.44 374 THR A N 1
ATOM 2879 C CA . THR A 1 374 ? -10.839 14.760 3.646 1.00 68.44 374 THR A CA 1
ATOM 2880 C C . THR A 1 374 ? -9.662 15.714 3.490 1.00 68.44 374 THR A C 1
ATOM 2882 O O . THR A 1 374 ? -8.626 15.341 2.936 1.00 68.44 374 THR A O 1
ATOM 2885 N N . TYR A 1 375 ? -9.786 16.932 4.017 1.00 72.31 375 TYR A N 1
ATOM 2886 C CA . TYR A 1 375 ? -8.669 17.869 4.095 1.00 72.31 375 TYR A CA 1
ATOM 2887 C C . TYR A 1 375 ? -7.680 17.395 5.159 1.00 72.31 375 TYR A C 1
ATOM 2889 O O . TYR A 1 375 ? -8.006 17.306 6.345 1.00 72.31 375 TYR A O 1
ATOM 2897 N N . LEU A 1 376 ? -6.463 17.055 4.737 1.00 70.94 376 LEU A N 1
ATOM 2898 C CA . LEU A 1 376 ? -5.453 16.455 5.602 1.00 70.94 376 LEU A CA 1
ATOM 2899 C C . LEU A 1 376 ? -4.150 17.247 5.556 1.00 70.94 376 LEU A C 1
ATOM 2901 O O . LEU A 1 376 ? -3.631 17.568 4.488 1.00 70.94 376 LEU A O 1
ATOM 2905 N N . LYS A 1 377 ? -3.553 17.457 6.729 1.00 73.62 377 LYS A N 1
ATOM 2906 C CA . LYS A 1 377 ? -2.126 17.745 6.853 1.00 73.62 377 LYS A CA 1
ATOM 2907 C C . LYS A 1 377 ? -1.398 16.450 7.184 1.00 73.62 377 LYS A C 1
ATOM 2909 O O . LYS A 1 377 ? -1.645 15.854 8.232 1.00 73.62 377 LYS A O 1
ATOM 2914 N N . ILE A 1 378 ? -0.488 16.035 6.305 1.00 76.19 378 ILE A N 1
ATOM 2915 C CA . ILE A 1 378 ? 0.308 14.817 6.480 1.00 76.19 378 ILE A CA 1
ATOM 2916 C C . ILE A 1 378 ? 1.781 15.179 6.684 1.00 76.19 378 ILE A C 1
ATOM 2918 O O . ILE A 1 378 ? 2.323 16.042 5.991 1.00 76.19 378 ILE A O 1
ATOM 2922 N N . LYS A 1 379 ? 2.419 14.529 7.656 1.00 76.94 379 LYS A N 1
ATOM 2923 C CA . LYS A 1 379 ? 3.869 14.538 7.893 1.00 76.94 379 LYS A CA 1
ATOM 2924 C C . LYS A 1 379 ? 4.346 13.099 8.062 1.00 76.94 379 LYS A C 1
ATOM 2926 O O . LYS A 1 379 ? 3.550 12.227 8.406 1.00 76.94 379 LYS A O 1
ATOM 2931 N N . SER A 1 380 ? 5.626 12.846 7.832 1.00 79.50 380 SER A N 1
ATOM 2932 C CA . SER A 1 380 ? 6.214 11.531 8.069 1.00 79.50 380 SER A CA 1
ATOM 2933 C C . SER A 1 380 ? 7.606 11.646 8.654 1.00 79.50 380 SER A C 1
ATOM 2935 O O . SER A 1 380 ? 8.328 12.567 8.284 1.00 79.50 380 SER A O 1
ATOM 2937 N N . ASP A 1 381 ? 7.971 10.653 9.451 1.00 82.25 381 ASP A N 1
ATOM 2938 C CA . ASP A 1 381 ? 9.298 10.459 10.022 1.00 82.25 381 ASP A CA 1
ATOM 2939 C C . ASP A 1 381 ? 9.717 8.994 9.877 1.00 82.25 381 ASP A C 1
ATOM 2941 O O . ASP A 1 381 ? 8.891 8.105 9.636 1.00 82.25 381 ASP A O 1
ATOM 2945 N N . TYR A 1 382 ? 11.011 8.741 10.032 1.00 80.31 382 TYR A N 1
ATOM 2946 C CA . TYR A 1 382 ? 11.571 7.398 10.073 1.00 80.31 382 TYR A CA 1
ATOM 2947 C C . TYR A 1 382 ? 12.085 7.119 11.479 1.00 80.31 382 TYR A C 1
ATOM 2949 O O . TYR A 1 382 ? 12.840 7.903 12.046 1.00 80.31 382 TYR A O 1
ATOM 2957 N N . VAL A 1 383 ? 11.637 6.006 12.047 1.00 77.50 383 VAL A N 1
ATOM 2958 C CA . VAL A 1 383 ? 11.983 5.581 13.398 1.00 77.50 383 VAL A CA 1
ATOM 2959 C C . VAL A 1 383 ? 13.070 4.540 13.295 1.00 77.50 383 VAL A C 1
ATOM 2961 O O . VAL A 1 383 ? 12.913 3.533 12.595 1.00 77.50 383 VAL A O 1
ATOM 2964 N N . GLN A 1 384 ? 14.165 4.818 13.995 1.00 80.12 384 GLN A N 1
ATOM 2965 C CA . GLN A 1 384 ? 15.333 3.970 13.939 1.00 80.12 384 GLN A CA 1
ATOM 2966 C C . GLN A 1 384 ? 15.441 3.008 15.115 1.00 80.12 384 GLN A C 1
ATOM 2968 O O . GLN A 1 384 ? 15.521 1.794 14.954 1.00 80.12 384 GLN A O 1
ATOM 2973 N N . ASN A 1 385 ? 15.371 3.577 16.313 1.00 81.00 385 ASN A N 1
ATOM 2974 C CA . ASN A 1 385 ? 15.306 2.825 17.552 1.00 81.00 385 ASN A CA 1
ATOM 2975 C C . ASN A 1 385 ? 13.851 2.767 18.029 1.00 81.00 385 ASN A C 1
ATOM 2977 O O . ASN A 1 385 ? 13.126 3.750 17.838 1.00 81.00 385 ASN A O 1
ATOM 2981 N N . PRO A 1 386 ? 13.423 1.662 18.662 1.00 82.00 386 PRO A N 1
ATOM 2982 C CA . PRO A 1 386 ? 12.105 1.564 19.275 1.00 82.00 386 PRO A CA 1
ATOM 2983 C C . PRO A 1 386 ? 11.813 2.767 20.178 1.00 82.00 386 PRO A C 1
ATOM 2985 O O . PRO A 1 386 ? 12.647 3.166 20.993 1.00 82.00 386 PRO A O 1
ATOM 2988 N N . ILE A 1 387 ? 10.623 3.344 20.030 1.00 84.19 387 ILE A N 1
ATOM 2989 C CA . ILE A 1 387 ? 10.151 4.437 20.878 1.00 84.19 387 ILE A CA 1
ATOM 2990 C C . ILE A 1 387 ? 9.967 3.867 22.293 1.00 84.19 387 ILE A C 1
ATOM 2992 O O . ILE A 1 387 ? 9.245 2.872 22.436 1.00 84.19 387 ILE A O 1
ATOM 2996 N N . PRO A 1 388 ? 10.604 4.455 23.326 1.00 87.62 388 PRO A N 1
ATOM 2997 C CA . PRO A 1 388 ? 10.483 3.976 24.699 1.00 87.62 388 PRO A CA 1
ATOM 2998 C C . PRO A 1 388 ? 9.053 4.156 25.215 1.00 87.62 388 PRO A C 1
ATOM 3000 O O . PRO A 1 388 ? 8.319 5.017 24.724 1.00 87.62 388 PRO A O 1
ATOM 3003 N N . ARG A 1 389 ? 8.682 3.384 26.243 1.00 87.38 389 ARG A N 1
ATOM 3004 C CA . ARG A 1 389 ? 7.350 3.415 26.865 1.00 87.38 389 ARG A CA 1
ATOM 3005 C C . ARG A 1 389 ? 6.860 4.827 27.168 1.00 87.38 389 ARG A C 1
ATOM 3007 O O . ARG A 1 389 ? 5.817 5.221 26.663 1.00 87.38 389 ARG A O 1
ATOM 3014 N N . ASP A 1 390 ? 7.654 5.606 27.897 1.00 89.44 390 ASP A N 1
ATOM 3015 C CA . ASP A 1 390 ? 7.311 6.981 28.280 1.00 89.44 390 ASP A CA 1
ATOM 3016 C C . ASP A 1 390 ? 7.077 7.878 27.051 1.00 89.44 390 ASP A C 1
ATOM 3018 O O . ASP A 1 390 ? 6.251 8.792 27.068 1.00 89.44 390 ASP A O 1
ATOM 3022 N N . GLY A 1 391 ? 7.778 7.592 25.947 1.00 83.81 391 GLY A N 1
ATOM 3023 C CA . GLY A 1 391 ? 7.566 8.242 24.657 1.00 83.81 391 GLY A CA 1
ATOM 3024 C C . GLY A 1 391 ? 6.215 7.877 24.040 1.00 83.81 391 GLY A C 1
ATOM 3025 O O . GLY A 1 391 ? 5.492 8.771 23.602 1.00 83.81 391 GLY A O 1
ATOM 3026 N N . LEU A 1 392 ? 5.846 6.591 24.047 1.00 83.00 392 LEU A N 1
ATOM 3027 C CA . LEU A 1 392 ? 4.530 6.127 23.593 1.00 83.00 392 LEU A CA 1
ATOM 3028 C C . LEU A 1 392 ? 3.410 6.735 24.446 1.00 83.00 392 LEU A C 1
ATOM 3030 O O . LEU A 1 392 ? 2.485 7.330 23.904 1.00 83.00 392 LEU A O 1
ATOM 3034 N N . GLU A 1 393 ? 3.522 6.682 25.771 1.00 84.94 393 GLU A N 1
ATOM 3035 C CA . GLU A 1 393 ? 2.535 7.255 26.694 1.00 84.94 393 GLU A CA 1
ATOM 3036 C C . GLU A 1 393 ? 2.393 8.776 26.517 1.00 84.94 393 GLU A C 1
ATOM 3038 O O . GLU A 1 393 ? 1.280 9.314 26.482 1.00 84.94 393 GLU A O 1
ATOM 3043 N N . GLY A 1 394 ? 3.510 9.482 26.307 1.00 83.00 394 GLY A N 1
ATOM 3044 C CA . GLY A 1 394 ? 3.511 10.902 25.955 1.00 83.00 394 GLY A CA 1
ATOM 3045 C C . GLY A 1 394 ? 2.793 11.185 24.631 1.00 83.00 394 GLY A C 1
ATOM 3046 O O . GLY A 1 394 ? 2.008 12.136 24.537 1.00 83.00 394 GLY A O 1
ATOM 3047 N N . MET A 1 395 ? 2.999 10.338 23.616 1.00 83.31 395 MET A N 1
ATOM 3048 C CA . MET A 1 395 ? 2.266 10.420 22.351 1.00 83.31 395 MET A CA 1
ATOM 3049 C C . MET A 1 395 ? 0.769 10.211 22.562 1.00 83.31 395 MET A C 1
ATOM 3051 O O . MET A 1 395 ? -0.027 10.966 22.007 1.00 83.31 395 MET A O 1
ATOM 3055 N N . TRP A 1 396 ? 0.375 9.249 23.394 1.00 82.69 396 TRP A N 1
ATOM 3056 C CA . TRP A 1 396 ? -1.028 8.941 23.659 1.00 82.69 396 TRP A CA 1
ATOM 3057 C C . TRP A 1 396 ? -1.746 10.104 24.323 1.00 82.69 396 TRP A C 1
ATOM 3059 O O . TRP A 1 396 ? -2.802 10.530 23.853 1.00 82.69 396 TRP A O 1
ATOM 3069 N N . LYS A 1 397 ? -1.120 10.692 25.348 1.00 82.56 397 LYS A N 1
ATOM 3070 C CA . LYS A 1 397 ? -1.616 11.905 26.000 1.00 82.56 397 LYS A CA 1
ATOM 3071 C C . LYS A 1 397 ? -1.838 13.022 24.982 1.00 82.56 397 LYS A C 1
ATOM 3073 O O . LYS A 1 397 ? -2.887 13.665 24.991 1.00 82.56 397 LYS A O 1
ATOM 3078 N N . LYS A 1 398 ? -0.885 13.222 24.063 1.00 80.62 398 LYS A N 1
ATOM 3079 C CA . LYS A 1 398 ? -1.007 14.252 23.025 1.00 80.62 398 LYS A CA 1
ATOM 3080 C C . LYS A 1 398 ? -2.090 13.932 21.998 1.00 80.62 398 LYS A C 1
ATOM 3082 O O . LYS A 1 398 ? -2.754 14.843 21.512 1.00 80.62 398 LYS A O 1
ATOM 3087 N N . MET A 1 399 ? -2.283 12.661 21.654 1.00 80.94 399 MET A N 1
ATOM 3088 C CA . MET A 1 399 ? -3.355 12.245 20.752 1.00 80.94 399 MET A CA 1
ATOM 3089 C C . MET A 1 399 ? -4.728 12.511 21.360 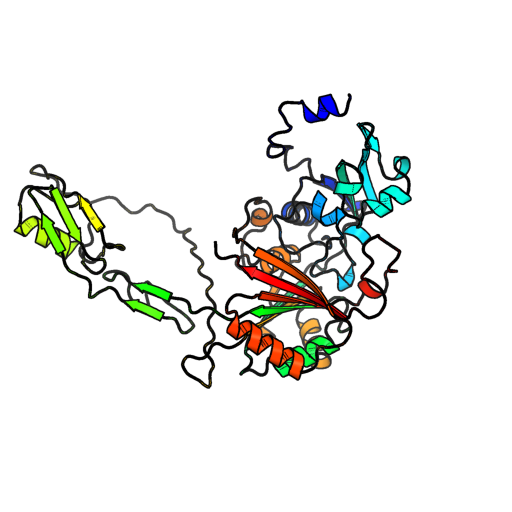1.00 80.94 399 MET A C 1
ATOM 3091 O O . MET A 1 399 ? -5.563 13.117 20.693 1.00 80.94 399 MET A O 1
ATOM 3095 N N . VAL A 1 400 ? -4.933 12.138 22.627 1.00 79.88 400 VAL A N 1
ATOM 3096 C CA . VAL A 1 400 ? -6.175 12.406 23.370 1.00 79.88 400 VAL A CA 1
ATOM 3097 C C . VAL A 1 400 ? -6.444 13.907 23.479 1.00 79.88 400 VAL A C 1
ATOM 3099 O O . VAL A 1 400 ? -7.570 14.335 23.240 1.00 79.88 400 VAL A O 1
ATOM 3102 N N . GLU A 1 401 ? -5.414 14.715 23.758 1.00 77.62 401 GLU A N 1
ATOM 3103 C CA . GLU A 1 401 ? -5.515 16.182 23.780 1.00 77.62 401 GLU A CA 1
ATOM 3104 C C . GLU A 1 401 ? -5.988 16.744 22.428 1.00 77.62 401 GLU A C 1
ATOM 3106 O O . GLU A 1 401 ? -6.862 17.606 22.381 1.00 77.62 401 GLU A O 1
ATOM 3111 N N . LEU A 1 402 ? -5.431 16.245 21.319 1.00 74.56 402 LEU A N 1
ATOM 3112 C CA . LEU A 1 402 ? -5.731 16.736 19.971 1.00 74.56 402 LEU A CA 1
ATOM 3113 C C . LEU A 1 402 ? -7.023 16.161 19.370 1.00 74.56 402 LEU A C 1
ATOM 3115 O O . LEU A 1 402 ? -7.541 16.740 18.420 1.00 74.56 402 LEU A O 1
ATOM 3119 N N . GLN A 1 403 ? -7.514 15.028 19.880 1.00 68.12 403 GLN A N 1
ATOM 3120 C CA . GLN A 1 403 ? -8.740 14.297 19.509 1.00 68.12 403 GLN A CA 1
ATOM 3121 C C . GLN A 1 403 ? -8.876 13.782 18.067 1.00 68.12 403 GLN A C 1
ATOM 3123 O O . GLN A 1 403 ? -9.594 12.815 17.848 1.00 68.12 403 GLN A O 1
ATOM 3128 N N . VAL A 1 404 ? -8.230 14.405 17.084 1.00 71.00 404 VAL A N 1
ATOM 3129 C CA . VAL A 1 404 ? -8.345 14.071 15.654 1.00 71.00 404 VAL A CA 1
ATOM 3130 C C . VAL A 1 404 ? -7.082 13.525 14.953 1.00 71.00 404 VAL A C 1
ATOM 3132 O O . VAL A 1 404 ? -7.135 13.374 13.727 1.00 71.00 404 VAL A O 1
ATOM 3135 N N . PRO A 1 405 ? -5.919 13.271 15.599 1.00 75.31 405 PRO A N 1
ATOM 3136 C CA . PRO A 1 405 ? -4.766 12.753 14.869 1.00 75.31 405 PRO A CA 1
ATOM 3137 C C . PRO A 1 405 ? -4.911 11.255 14.568 1.00 75.31 405 PRO A C 1
ATOM 3139 O O . PRO A 1 405 ? -5.317 10.480 15.429 1.00 75.31 405 PRO A O 1
ATOM 3142 N N . LEU A 1 406 ? -4.478 10.856 13.370 1.00 78.88 406 LEU A N 1
ATOM 3143 C CA . LEU A 1 406 ? -4.202 9.464 13.011 1.00 78.88 406 LEU A CA 1
ATOM 3144 C C . LEU A 1 406 ? -2.688 9.296 12.868 1.00 78.88 406 LEU A C 1
ATOM 3146 O O . LEU A 1 406 ? -2.044 10.059 12.138 1.00 78.88 406 LEU A O 1
ATOM 3150 N N . LEU A 1 407 ? -2.121 8.296 13.536 1.00 78.25 407 LEU A N 1
ATOM 3151 C CA . LEU A 1 407 ? -0.727 7.894 13.358 1.00 78.25 407 LEU A CA 1
ATOM 3152 C C . LEU A 1 407 ? -0.668 6.514 12.712 1.00 78.25 407 LEU A C 1
ATOM 3154 O O . LEU A 1 407 ? -1.264 5.577 13.221 1.00 78.25 407 LEU A O 1
ATOM 3158 N N . SER A 1 408 ? 0.078 6.375 11.622 1.00 81.56 408 SER A N 1
ATOM 3159 C CA . SER A 1 408 ? 0.313 5.087 10.967 1.00 81.56 408 SER A CA 1
ATOM 3160 C C . SER A 1 408 ? 1.791 4.739 11.015 1.00 81.56 408 SER A C 1
ATOM 3162 O O . SER A 1 408 ? 2.643 5.565 10.691 1.00 81.56 408 SER A O 1
ATOM 3164 N N . PHE A 1 409 ? 2.096 3.498 11.343 1.00 81.75 409 PHE A N 1
ATOM 3165 C CA . PHE A 1 409 ? 3.447 2.998 11.502 1.00 81.75 409 PHE A CA 1
ATOM 3166 C C . PHE A 1 409 ? 3.642 1.763 10.633 1.00 81.75 409 PHE A C 1
ATOM 3168 O O . PHE A 1 409 ? 2.909 0.780 10.725 1.00 81.75 409 PHE A O 1
ATOM 3175 N N . ASN A 1 410 ? 4.621 1.845 9.740 1.00 85.75 410 ASN A N 1
ATOM 3176 C CA . ASN A 1 410 ? 4.815 0.888 8.659 1.00 85.75 410 ASN A CA 1
ATOM 3177 C C . ASN A 1 410 ? 6.179 0.214 8.840 1.00 85.75 410 ASN A C 1
ATOM 3179 O O . ASN A 1 410 ? 7.182 0.936 8.804 1.00 85.75 410 ASN A O 1
ATOM 3183 N N . PRO A 1 411 ? 6.241 -1.114 9.032 1.00 84.12 411 PRO A N 1
ATOM 3184 C CA . PRO A 1 411 ? 7.496 -1.798 9.308 1.00 84.12 411 PRO A CA 1
ATOM 3185 C C . PRO A 1 411 ? 8.353 -1.857 8.048 1.00 84.12 411 PRO A C 1
ATOM 3187 O O . PRO A 1 411 ? 7.865 -2.198 6.969 1.00 84.12 411 PRO A O 1
ATOM 3190 N N . PHE A 1 412 ? 9.628 -1.515 8.196 1.00 82.25 412 PHE A N 1
ATOM 3191 C CA . PHE A 1 412 ? 10.650 -1.711 7.168 1.00 82.25 412 PHE A CA 1
ATOM 3192 C C . PHE A 1 412 ? 11.278 -3.106 7.347 1.00 82.25 412 PHE A C 1
ATOM 3194 O O . PHE A 1 412 ? 10.619 -4.027 7.832 1.00 82.25 412 PHE A O 1
ATOM 3201 N N . GLY A 1 413 ? 12.521 -3.297 6.914 1.00 84.81 413 GLY A N 1
ATOM 3202 C CA . GLY A 1 413 ? 13.194 -4.590 6.946 1.00 84.81 413 GLY A CA 1
ATOM 3203 C C . GLY A 1 413 ? 12.807 -5.528 5.810 1.00 84.81 413 GLY A C 1
ATOM 3204 O O . GLY A 1 413 ? 12.222 -5.105 4.806 1.00 84.81 413 GLY A O 1
ATOM 3205 N N . GLY A 1 414 ? 13.209 -6.793 5.947 1.00 89.06 414 GLY A N 1
ATOM 3206 C CA . GLY A 1 414 ? 13.184 -7.764 4.852 1.00 89.06 414 GLY A CA 1
ATOM 3207 C C . GLY A 1 414 ? 13.925 -7.231 3.625 1.00 89.06 414 GLY A C 1
ATOM 3208 O O . GLY A 1 414 ? 15.001 -6.635 3.739 1.00 89.06 414 GLY A O 1
ATOM 3209 N N . LYS A 1 415 ? 13.285 -7.313 2.456 1.00 90.69 415 LYS A N 1
ATOM 3210 C CA . LYS A 1 415 ? 13.825 -6.840 1.176 1.00 90.69 415 LYS A CA 1
ATOM 3211 C C . LYS A 1 415 ? 14.287 -5.384 1.193 1.00 90.69 415 LYS A C 1
ATOM 3213 O O . LYS A 1 415 ? 15.215 -5.028 0.471 1.00 90.69 415 LYS A O 1
ATOM 3218 N N . MET A 1 416 ? 13.677 -4.534 2.022 1.00 88.00 416 MET A N 1
ATOM 3219 C CA . MET A 1 416 ? 14.066 -3.125 2.130 1.00 88.00 416 MET A CA 1
ATOM 3220 C C . MET A 1 416 ? 15.492 -2.938 2.657 1.00 88.00 416 MET A C 1
ATOM 3222 O O . MET A 1 416 ? 16.116 -1.952 2.280 1.00 88.00 416 MET A O 1
ATOM 3226 N N . TRP A 1 417 ? 15.994 -3.865 3.482 1.00 87.44 417 TRP A N 1
ATOM 3227 C CA . TRP A 1 417 ? 17.356 -3.843 4.032 1.00 87.44 417 TRP A CA 1
ATOM 3228 C C . TRP A 1 417 ? 18.396 -4.496 3.119 1.00 87.44 417 TRP A C 1
ATOM 3230 O O . TRP A 1 417 ? 19.584 -4.224 3.254 1.00 87.44 417 TRP A O 1
ATOM 3240 N N . GLU A 1 418 ? 17.964 -5.327 2.171 1.00 89.81 418 GLU A N 1
ATOM 3241 C CA . GLU A 1 418 ? 18.855 -5.935 1.176 1.00 89.81 418 GLU A CA 1
ATOM 3242 C C . GLU A 1 418 ? 19.242 -4.961 0.056 1.00 89.81 418 GLU A C 1
ATOM 3244 O O . GLU A 1 418 ? 20.263 -5.137 -0.608 1.00 89.81 418 GLU A O 1
ATOM 3249 N N . ILE A 1 419 ? 18.403 -3.954 -0.201 1.00 89.75 419 ILE A N 1
ATOM 3250 C CA . ILE A 1 419 ? 18.594 -3.005 -1.299 1.00 89.75 419 ILE A CA 1
ATOM 3251 C C . ILE A 1 419 ? 19.534 -1.881 -0.833 1.00 89.75 419 ILE A C 1
ATOM 3253 O O . ILE A 1 419 ? 19.232 -1.216 0.156 1.00 89.75 419 ILE A O 1
ATOM 3257 N N . PRO A 1 420 ? 20.645 -1.592 -1.538 1.00 90.81 420 PRO A N 1
ATOM 3258 C CA . PRO A 1 420 ? 21.521 -0.478 -1.182 1.00 90.81 420 PRO A CA 1
ATOM 3259 C C . PRO A 1 420 ? 20.793 0.873 -1.213 1.00 90.81 420 PRO A C 1
ATOM 3261 O O . PRO A 1 420 ? 19.996 1.137 -2.115 1.00 90.81 420 PRO A O 1
ATOM 3264 N N . SER A 1 421 ? 21.123 1.778 -0.289 1.00 89.31 421 SER A N 1
ATOM 3265 C CA . SER A 1 421 ? 20.548 3.137 -0.240 1.00 89.31 421 SER A CA 1
ATOM 3266 C C . SER A 1 421 ? 20.845 3.978 -1.488 1.00 89.31 421 SER A C 1
ATOM 3268 O O . SER A 1 421 ? 20.124 4.930 -1.770 1.00 89.31 421 SER A O 1
ATOM 3270 N N . THR A 1 422 ? 21.870 3.614 -2.259 1.00 90.44 422 THR A N 1
ATOM 3271 C CA . THR A 1 422 ? 22.250 4.258 -3.524 1.00 90.44 422 THR A CA 1
ATOM 3272 C C . THR A 1 422 ? 21.595 3.624 -4.754 1.00 90.44 422 THR A C 1
ATOM 3274 O O . THR A 1 422 ? 21.705 4.169 -5.852 1.00 90.44 422 THR A O 1
ATOM 3277 N N . HIS A 1 423 ? 20.891 2.493 -4.602 1.00 91.94 423 HIS A N 1
ATOM 3278 C CA . HIS A 1 423 ? 20.300 1.756 -5.726 1.00 91.94 423 HIS A CA 1
ATOM 3279 C C . HIS A 1 423 ? 19.297 2.603 -6.523 1.00 91.94 423 HIS A C 1
ATOM 3281 O O . HIS A 1 423 ? 19.269 2.556 -7.752 1.00 91.94 423 HIS A O 1
ATOM 3287 N N . LYS A 1 424 ? 18.501 3.407 -5.812 1.00 92.12 424 LYS A N 1
ATOM 3288 C CA . LYS A 1 424 ? 17.537 4.382 -6.337 1.00 92.12 424 LYS A CA 1
ATOM 3289 C C . LYS A 1 424 ? 17.625 5.664 -5.501 1.00 92.12 424 LYS A C 1
ATOM 3291 O O . LYS A 1 424 ? 18.099 5.592 -4.370 1.00 92.12 424 LYS A O 1
ATOM 3296 N N . PRO A 1 425 ? 17.103 6.814 -5.971 1.00 90.25 425 PRO A N 1
ATOM 3297 C CA . PRO A 1 425 ? 17.115 8.056 -5.187 1.00 90.25 425 PRO A CA 1
ATOM 3298 C C . PRO A 1 425 ? 16.406 7.944 -3.826 1.00 90.25 425 PRO A C 1
ATOM 3300 O O . PRO A 1 425 ? 16.685 8.708 -2.904 1.00 90.25 425 PRO A O 1
ATOM 3303 N N . SER A 1 426 ? 15.482 6.986 -3.684 1.00 80.81 426 SER A N 1
ATOM 3304 C CA . SER A 1 426 ? 14.851 6.675 -2.400 1.00 80.81 426 SER A CA 1
ATOM 3305 C C . SER A 1 426 ? 15.840 5.976 -1.457 1.00 80.81 426 SER A C 1
ATOM 3307 O O . SER A 1 426 ? 15.988 4.753 -1.480 1.00 80.81 426 SER A O 1
ATOM 3309 N N . HIS A 1 427 ? 16.486 6.774 -0.605 1.00 75.00 427 HIS A N 1
ATOM 3310 C CA . HIS A 1 427 ? 17.643 6.376 0.204 1.00 75.00 427 HIS A CA 1
ATOM 3311 C C . HIS A 1 427 ? 17.322 5.626 1.512 1.00 75.00 427 HIS A C 1
ATOM 3313 O O . HIS A 1 427 ? 18.229 5.145 2.188 1.00 75.00 427 HIS A O 1
ATOM 3319 N N . ASN A 1 428 ? 16.051 5.524 1.912 1.00 78.00 428 ASN A N 1
ATOM 3320 C CA . ASN A 1 428 ? 15.652 4.945 3.205 1.00 78.00 428 ASN A CA 1
ATOM 3321 C C . ASN A 1 428 ? 15.641 3.407 3.149 1.00 78.00 428 ASN A C 1
ATOM 3323 O O . ASN A 1 428 ? 14.568 2.808 3.080 1.00 78.00 428 ASN A O 1
ATOM 3327 N N . ARG A 1 429 ? 16.826 2.780 3.105 1.00 72.00 429 ARG A N 1
ATOM 3328 C CA . ARG A 1 429 ? 16.992 1.339 2.832 1.00 72.00 429 ARG A CA 1
ATOM 3329 C C . ARG A 1 429 ? 17.869 0.601 3.830 1.00 72.00 429 ARG A C 1
ATOM 3331 O O . ARG A 1 429 ? 17.422 -0.367 4.424 1.00 72.00 429 ARG A O 1
ATOM 3338 N N . ALA A 1 430 ? 19.093 1.066 4.032 1.00 54.16 430 ALA A N 1
ATOM 3339 C CA . ALA A 1 430 ? 20.099 0.327 4.771 1.00 54.16 430 ALA A CA 1
ATOM 3340 C C . ALA A 1 430 ? 20.527 1.125 5.998 1.00 54.16 430 ALA A C 1
ATOM 3342 O O . ALA A 1 430 ? 20.837 2.309 5.894 1.00 54.16 430 ALA A O 1
ATOM 3343 N N . GLU A 1 431 ? 20.530 0.422 7.125 1.00 50.66 431 GLU A N 1
ATOM 3344 C CA . GLU A 1 431 ? 20.935 0.875 8.449 1.00 50.66 431 GLU A CA 1
ATOM 3345 C C . GLU A 1 431 ? 19.930 1.803 9.141 1.00 50.66 431 GLU A C 1
ATOM 3347 O O . GLU A 1 431 ? 19.530 2.868 8.679 1.00 50.66 431 GLU A O 1
ATOM 3352 N N . GLN A 1 432 ? 19.528 1.343 10.320 1.00 51.91 432 GLN A N 1
ATOM 3353 C CA . GLN A 1 432 ? 18.774 2.058 11.331 1.00 51.91 432 GLN A CA 1
ATOM 3354 C C . GLN A 1 432 ? 17.259 2.158 11.140 1.00 51.91 432 GLN A C 1
ATOM 3356 O O . GLN A 1 432 ? 16.612 2.103 12.160 1.00 51.91 432 GLN A O 1
ATOM 3361 N N . ILE A 1 433 ? 16.626 2.230 9.962 1.00 56.22 433 ILE A N 1
ATOM 3362 C CA . ILE A 1 433 ? 15.151 2.427 9.908 1.00 56.22 433 ILE A CA 1
ATOM 3363 C C . ILE A 1 433 ? 14.381 1.117 10.148 1.00 56.22 433 ILE A C 1
ATOM 3365 O O . ILE A 1 433 ? 14.212 0.305 9.235 1.00 56.22 433 ILE A O 1
ATOM 3369 N N . GLY A 1 434 ? 13.846 0.944 11.358 1.00 56.97 434 GLY A N 1
ATOM 3370 C CA . GLY A 1 434 ? 12.890 -0.123 11.668 1.00 56.97 434 GLY A CA 1
ATOM 3371 C C . GLY A 1 434 ? 11.493 0.160 11.110 1.00 56.97 434 GLY A C 1
ATOM 3372 O O . GLY A 1 434 ? 10.726 -0.766 10.834 1.00 56.97 434 GLY A O 1
ATOM 3373 N N . MET A 1 435 ? 11.142 1.438 10.917 1.00 66.38 435 MET A N 1
ATOM 3374 C CA . MET A 1 435 ? 9.757 1.825 10.663 1.00 66.38 435 MET A CA 1
ATOM 3375 C C . MET A 1 435 ? 9.589 3.235 10.085 1.00 66.38 435 MET A C 1
ATOM 3377 O O . MET A 1 435 ? 10.356 4.144 10.388 1.00 66.38 435 MET A O 1
ATOM 3381 N N . LYS A 1 436 ? 8.516 3.456 9.317 1.00 65.06 436 LYS A N 1
ATOM 3382 C CA . LYS A 1 436 ? 8.049 4.794 8.915 1.00 65.06 436 LYS A CA 1
ATOM 3383 C C . LYS A 1 436 ? 6.787 5.184 9.674 1.00 65.06 436 LYS A C 1
ATOM 3385 O O . LYS A 1 436 ? 5.762 4.511 9.541 1.00 65.06 436 LYS A O 1
ATOM 3390 N N . MET A 1 437 ? 6.856 6.295 10.399 1.00 57.25 437 MET A N 1
ATOM 3391 C CA . MET A 1 437 ? 5.720 6.937 11.052 1.00 57.25 437 MET A CA 1
ATOM 3392 C C . MET A 1 437 ? 5.099 7.961 10.098 1.00 57.25 437 MET A C 1
ATOM 3394 O O . MET A 1 437 ? 5.796 8.749 9.462 1.00 57.25 437 MET A O 1
ATOM 3398 N N . VAL A 1 438 ? 3.776 7.970 9.995 1.00 51.44 438 VAL A N 1
ATOM 3399 C CA . VAL A 1 438 ? 3.003 8.943 9.224 1.00 51.44 438 VAL A CA 1
ATOM 3400 C C . VAL A 1 438 ? 1.963 9.546 10.148 1.00 51.44 438 VAL A C 1
ATOM 3402 O O . VAL A 1 438 ? 1.111 8.837 10.670 1.00 51.44 438 VAL A O 1
ATOM 3405 N N . LYS A 1 439 ? 2.011 10.863 10.325 1.00 60.19 439 LYS A N 1
ATOM 3406 C CA . LYS A 1 439 ? 1.016 1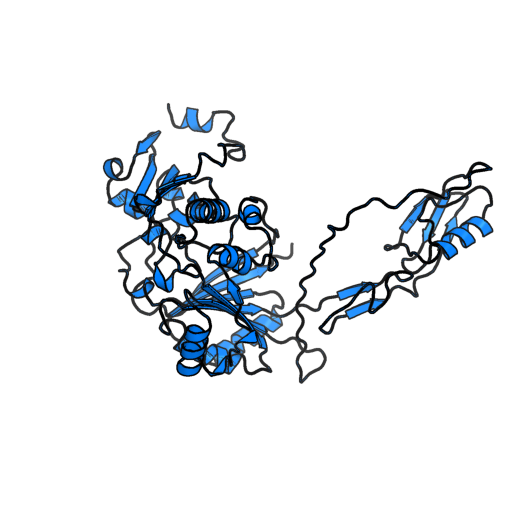1.624 11.073 1.00 60.19 439 LYS A CA 1
ATOM 3407 C C . LYS A 1 439 ? 0.048 12.274 10.103 1.00 60.19 439 LYS A C 1
ATOM 3409 O O . LYS A 1 439 ? 0.477 13.040 9.241 1.00 60.19 439 LYS A O 1
ATOM 3414 N N . LYS A 1 440 ? -1.246 12.021 10.276 1.00 64.19 440 LYS A N 1
ATOM 3415 C CA . LYS A 1 440 ? -2.326 12.717 9.574 1.00 64.19 440 LYS A CA 1
ATOM 3416 C C . LYS A 1 440 ? -3.152 13.505 10.582 1.00 64.19 440 LYS A C 1
ATOM 3418 O O . LYS A 1 440 ? -3.487 13.006 11.652 1.00 64.19 440 LYS A O 1
ATOM 3423 N N . GLN A 1 441 ? -3.480 14.738 10.232 1.00 59.59 441 GLN A N 1
ATOM 3424 C CA . GLN A 1 441 ? -4.369 15.589 11.012 1.00 59.59 441 GLN A CA 1
ATOM 3425 C C . GLN A 1 441 ? -5.424 16.171 10.079 1.00 59.59 441 GLN A C 1
ATOM 3427 O O . GLN A 1 441 ? -5.074 16.710 9.026 1.00 59.59 441 GLN A O 1
ATOM 3432 N N . ARG A 1 442 ? -6.704 16.049 10.449 1.00 60.53 442 ARG A N 1
ATOM 3433 C CA . ARG A 1 442 ? -7.793 16.707 9.720 1.00 60.53 442 ARG A CA 1
ATOM 3434 C C . ARG A 1 442 ? -7.654 18.221 9.858 1.00 60.53 442 ARG A C 1
ATOM 3436 O O . ARG A 1 442 ? -7.441 18.722 10.961 1.00 60.53 442 ARG A O 1
ATOM 3443 N N . ILE A 1 443 ? -7.747 18.929 8.737 1.00 59.50 443 ILE A N 1
ATOM 3444 C CA . ILE A 1 443 ? -7.854 20.386 8.720 1.00 59.50 443 ILE A CA 1
ATOM 3445 C C . ILE A 1 443 ? -9.347 20.684 8.820 1.00 59.50 443 ILE A C 1
ATOM 3447 O O . ILE A 1 443 ? -10.092 20.395 7.888 1.00 59.50 443 ILE A O 1
ATOM 3451 N N . ILE A 1 444 ? -9.782 21.179 9.976 1.00 55.62 444 ILE A N 1
ATOM 3452 C CA . ILE A 1 444 ? -11.131 21.719 10.145 1.00 55.62 444 ILE A CA 1
ATOM 3453 C C . ILE A 1 444 ? -11.053 23.146 9.604 1.00 55.62 444 ILE A C 1
ATOM 3455 O O . ILE A 1 444 ? -10.359 23.976 10.193 1.00 55.62 444 ILE A O 1
ATOM 3459 N N . THR A 1 445 ? -11.642 23.379 8.434 1.00 41.12 445 THR A N 1
ATOM 3460 C CA . THR A 1 445 ? -11.826 24.721 7.861 1.00 41.12 445 THR A CA 1
ATOM 3461 C C . THR A 1 445 ? -13.144 25.308 8.299 1.00 41.12 445 THR A C 1
ATOM 3463 O O . THR A 1 445 ? -14.132 24.538 8.257 1.00 41.12 445 THR A O 1
#

Foldseek 3Di:
DAPVCVCPPPCNVDPPDDPPLVVQKADDVVQQKMKHWQAAWQLSQQLVNVVVPLFWGAAFDLALLHTNQQQQQAFGHYQLCLQQNTNLSFWDKWWFQFNRRDTDMPVRCDDVLSQNSRRVGVVVGGGTTITMGRIDGFDQKKKKFKAKDWVLRVPLVLVLLCLVAQQPLDSLKWKKKKKAWADADEDEDLFLPCDAPRNDDDPDDHHYHYQLPQADWDDDVVVQKIFGGSNHFQLNQQVVNVVVDPQWGAPDDPDRSDTHNHGDTGGIDGDDPDDDDDDDDDDDDPPDDDDDDGDDDDPPVDPPAITMMMMIIMMGRDDVVVVVVSCVVRRCSSVDDPVRMDMDRPLQVSCVSNVHDRPPDSCVSVDSDRPDDFAKDKDKDFAQDRQDSVRVVVVRVVSSVLNFKMKMKTAHHNVLQVQDLSNHVNNNRHHRGGIMIMIMGTDDD

Sequence (445 aa):
MTMKEFLMCPVAHSFSSSCSTSEAIDVDVANEVAWVQAGATLGEVYYRIAEKSRAYGFPAGVCPTVGVGGHFSGGGYGNTMRKYGLSVDNIIDAKIVDVNGRLRDRKSMGEDLFWAITGGGGSSFGVVLAYKIKIVRVPEMVTVFRVQRTVDQNATDILEQWQQVAYNIDDDLYIRTEMDVPSLCSTIRSGGHDYEGVSYVSGSPFFLLDMFNLRAIDVDVANEVAWVQAGATLGEVYYRIAEKSRAYGFPAGVAPTVVLVVISVVEIVRVPESVVWQQVAYNIDDDLYIRTEMDVVSSTTRIGEKTVRTTFLALFLGGSKRLLSIMNASFPKLGLLRSDCIEMSWLESVLFWADFPLGTPADALLSRTPQSLTYLKIKSDYVQNPIPRDGLEGMWKKMVELQVPLLSFNPFGGKMWEIPSTHKPSHNRAEQIGMKMVKKQRIIT

pLDDT: mean 77.18, std 20.94, range [22.17, 98.62]

Organism: Salix viminalis (NCBI:txid40686)

Secondary structure (DSSP, 8-state):
--HHHHHSSTTTT---S-S-TTTSEEEETTTTEEEEETT-BHHHHHHHHHHH-TTEE----S-TTSBHHHHHHT----TTHHHH--GGGGEEEEEEE-TTS-EE-HHHH-HHHHHHHTTS-GGGT-EEEEEEEE-EE--S-EEEEEEEEEGGGTHHHHHHHHHHHTTTS-TTEEEEEEEE-PPPPEEEE-STT--BTTTB--SS--EEEE-TT---EEEETTTTEEEE-TT-BHHHHHHHHHHH-SSEE----S-TT-B-SS-EEEE-EEPPS----------S-S-----------B-SSSTT-B--EEEEEEEESS-HHHHHHHHHHH-GGG---GGG-EEE-HHHHHHHHTTPPTT--GGGGG--S-S----EEEEEEEE-SPPPHHHHHHHHHHHHHHSSEEEEEEE--THHHHS-TTSSS--TTSSS--EEEEEEEE---

Radius of gyration: 28.27 Å; chains: 1; bounding box: 85×55×66 Å

InterPro domains:
  IPR006094 FAD linked oxidase, N-terminal [PF01565] (25-104)
  IPR006094 FAD linked oxidase, N-terminal [PF01565] (186-258)
  IPR016166 FAD-binding domain, PCMH-type [PS51387] (1-138)
  IPR016169 FAD-binding, type PCMH, subdomain 2 [G3DSA:3.30.465.10] (23-140)
  IPR016169 FAD-binding, type PCMH, subdomain 2 [G3DSA:3.30.465.10] (187-258)
  IPR036318 FAD-binding, type PCMH-like superfamily [SSF56176] (25-139)
  IPR036318 FAD-binding, type PCMH-like superfamily [SSF56176] (185-258)